Protein AF-A0A8C2CNU5-F1 (afdb_monomer_lite)

Organism: Cyprinus carpio (NCBI:txid7962)

Radius of gyration: 39.15 Å; chains: 1; bounding box: 103×108×105 Å

Structure (mmCIF, N/CA/C/O backbone):
data_AF-A0A8C2CNU5-F1
#
_entry.id   AF-A0A8C2CNU5-F1
#
loop_
_atom_site.group_PDB
_atom_site.id
_atom_site.type_symbol
_atom_site.label_atom_id
_atom_site.label_alt_id
_atom_site.label_comp_id
_atom_site.label_asym_id
_atom_site.label_entity_id
_atom_site.label_seq_id
_atom_site.pdbx_PDB_ins_code
_atom_site.Cartn_x
_atom_site.Cartn_y
_atom_site.Cartn_z
_atom_site.occupancy
_atom_site.B_iso_or_equiv
_atom_site.auth_seq_id
_atom_site.auth_comp_id
_atom_site.auth_asym_id
_atom_site.auth_atom_id
_atom_site.pdbx_PDB_model_num
ATOM 1 N N . MET A 1 1 ? 39.785 15.257 -0.270 1.00 36.62 1 MET A N 1
ATOM 2 C CA . MET A 1 1 ? 39.089 14.136 -0.941 1.00 36.62 1 MET A CA 1
ATOM 3 C C . MET A 1 1 ? 38.145 13.446 0.040 1.00 36.62 1 MET A C 1
ATOM 5 O O . MET A 1 1 ? 38.452 12.370 0.536 1.00 36.62 1 MET A O 1
ATOM 9 N N . ALA A 1 2 ? 37.019 14.079 0.355 1.00 39.16 2 ALA A N 1
ATOM 10 C CA . ALA A 1 2 ? 36.010 13.532 1.255 1.00 39.16 2 ALA A CA 1
ATOM 11 C C . ALA A 1 2 ? 34.637 14.048 0.812 1.00 39.16 2 ALA A C 1
ATOM 13 O O . ALA A 1 2 ? 34.204 15.076 1.306 1.00 39.16 2 ALA A O 1
ATOM 14 N N . ASP A 1 3 ? 34.048 13.388 -0.189 1.00 43.19 3 ASP A N 1
ATOM 15 C CA . ASP A 1 3 ? 32.614 13.071 -0.255 1.00 43.19 3 ASP A CA 1
ATOM 16 C C . ASP A 1 3 ? 32.372 12.155 -1.474 1.00 43.19 3 ASP A C 1
ATOM 18 O O . ASP A 1 3 ? 32.404 12.588 -2.625 1.00 43.19 3 ASP A O 1
ATOM 22 N N . ARG A 1 4 ? 32.232 10.842 -1.250 1.00 48.38 4 ARG A N 1
ATOM 23 C CA . ARG A 1 4 ? 31.946 9.845 -2.304 1.00 48.38 4 ARG A CA 1
ATOM 24 C C . ARG A 1 4 ? 30.430 9.790 -2.538 1.00 48.38 4 ARG A C 1
ATOM 26 O O . ARG A 1 4 ? 29.790 8.777 -2.278 1.00 48.38 4 ARG A O 1
ATOM 33 N N . GLY A 1 5 ? 29.868 10.905 -2.996 1.00 48.56 5 GLY A N 1
ATOM 34 C CA . GLY A 1 5 ? 28.427 11.172 -3.070 1.00 48.56 5 GLY A CA 1
ATOM 35 C C . GLY A 1 5 ? 27.639 10.497 -4.199 1.00 48.56 5 GLY A C 1
ATOM 36 O O . GLY A 1 5 ? 26.582 11.005 -4.554 1.00 48.56 5 GLY A O 1
ATOM 37 N N . TYR A 1 6 ? 28.087 9.375 -4.771 1.00 50.69 6 TYR A N 1
ATOM 38 C CA . TYR A 1 6 ? 27.297 8.684 -5.797 1.00 50.69 6 TYR A CA 1
ATOM 39 C C . TYR A 1 6 ? 27.229 7.169 -5.572 1.00 50.69 6 TYR A C 1
ATOM 41 O O . TYR A 1 6 ? 28.138 6.414 -5.914 1.00 50.69 6 TYR A O 1
ATOM 49 N N . SER A 1 7 ? 26.091 6.721 -5.034 1.00 55.88 7 SER A N 1
ATOM 50 C CA . SER A 1 7 ? 25.609 5.335 -5.103 1.00 55.88 7 SER A CA 1
ATOM 51 C C . SER A 1 7 ? 25.251 5.003 -6.562 1.00 55.88 7 SER A C 1
ATOM 53 O O . SER A 1 7 ? 24.076 4.975 -6.919 1.00 55.88 7 SER A O 1
ATOM 55 N N . PHE A 1 8 ? 26.248 4.819 -7.432 1.00 57.31 8 PHE A N 1
ATOM 56 C CA . PHE A 1 8 ? 26.027 4.720 -8.885 1.00 57.31 8 PHE A CA 1
ATOM 57 C C . PHE A 1 8 ? 25.331 3.436 -9.345 1.00 57.31 8 PHE A C 1
ATOM 59 O O . PHE A 1 8 ? 24.767 3.406 -10.433 1.00 57.31 8 PHE A O 1
ATOM 66 N N . SER A 1 9 ? 25.337 2.382 -8.535 1.00 68.56 9 SER A N 1
ATOM 67 C CA . SER A 1 9 ? 24.713 1.122 -8.922 1.00 68.56 9 SER A CA 1
ATOM 68 C C . SER A 1 9 ? 23.440 0.885 -8.121 1.00 68.56 9 SER A C 1
ATOM 70 O O . SER A 1 9 ? 23.472 0.702 -6.902 1.00 68.56 9 SER A O 1
ATOM 72 N N . LEU A 1 10 ? 22.310 0.899 -8.833 1.00 72.56 10 LEU A N 1
ATOM 73 C CA . LEU A 1 10 ? 20.963 0.681 -8.295 1.00 72.56 10 LEU A CA 1
ATOM 74 C C . LEU A 1 10 ? 20.818 -0.691 -7.608 1.00 72.56 10 LEU A C 1
ATOM 76 O O . LEU A 1 10 ? 19.956 -0.854 -6.746 1.00 72.56 10 LEU A O 1
ATOM 80 N N . THR A 1 11 ? 21.691 -1.641 -7.956 1.00 81.69 11 THR A N 1
ATOM 81 C CA . THR A 1 11 ? 21.660 -3.047 -7.532 1.00 81.69 11 THR A CA 1
ATOM 82 C C . THR A 1 11 ? 22.866 -3.450 -6.672 1.00 81.69 11 THR A C 1
ATOM 84 O O . THR A 1 11 ? 23.045 -4.627 -6.364 1.00 81.69 11 THR A O 1
ATOM 87 N N . THR A 1 12 ? 23.707 -2.499 -6.246 1.00 85.94 12 THR A N 1
ATOM 88 C CA . THR A 1 12 ? 24.875 -2.800 -5.404 1.00 85.94 12 THR A CA 1
ATOM 89 C C . THR A 1 12 ? 24.526 -2.799 -3.921 1.00 85.94 12 THR A C 1
ATOM 91 O O . THR A 1 12 ? 23.916 -1.868 -3.394 1.00 85.94 12 THR A O 1
ATOM 94 N N . PHE A 1 13 ? 24.974 -3.847 -3.231 1.00 88.94 13 PHE A N 1
ATOM 95 C CA . PHE A 1 13 ? 24.857 -3.956 -1.785 1.00 88.94 13 PHE A CA 1
ATOM 96 C C . PHE A 1 13 ? 25.734 -2.929 -1.065 1.00 88.94 13 PHE A C 1
ATOM 98 O O . PHE A 1 13 ? 26.897 -2.712 -1.405 1.00 88.94 13 PHE A O 1
ATOM 105 N N . SER A 1 14 ? 25.184 -2.338 -0.009 1.00 87.81 14 SER A N 1
ATOM 106 C CA . SER A 1 14 ? 25.960 -1.611 0.988 1.00 87.81 14 SER A CA 1
ATOM 107 C C . SER A 1 14 ? 26.898 -2.567 1.745 1.00 87.81 14 SER A C 1
ATOM 109 O O . SER A 1 14 ? 26.635 -3.771 1.810 1.00 87.81 14 SER A O 1
ATOM 111 N N . PRO A 1 15 ? 27.929 -2.051 2.443 1.00 88.12 15 PRO A N 1
ATOM 112 C CA . PRO A 1 15 ? 28.748 -2.859 3.354 1.00 88.12 15 PRO A CA 1
ATOM 113 C C . PRO A 1 15 ? 27.946 -3.569 4.460 1.00 88.12 15 PRO A C 1
ATOM 115 O O . PRO A 1 15 ? 28.420 -4.534 5.047 1.00 88.12 15 PRO A O 1
ATOM 118 N N . SER A 1 16 ? 26.727 -3.099 4.747 1.00 89.25 16 SER A N 1
ATOM 119 C CA . SER A 1 16 ? 25.786 -3.723 5.683 1.00 89.25 16 SER A CA 1
ATOM 120 C C . SER A 1 16 ? 24.886 -4.796 5.049 1.00 89.25 16 SER A C 1
ATOM 122 O O . SER A 1 16 ? 23.991 -5.300 5.722 1.00 89.25 16 SER A O 1
ATOM 124 N N . GLY A 1 17 ? 25.095 -5.141 3.773 1.00 89.06 17 GLY A N 1
ATOM 125 C CA . GLY A 1 17 ? 24.329 -6.163 3.053 1.00 89.06 17 GLY A CA 1
ATOM 126 C C . GLY A 1 17 ? 22.947 -5.704 2.585 1.00 89.06 17 GLY A C 1
ATOM 127 O O . GLY A 1 17 ? 22.068 -6.533 2.367 1.00 89.06 17 GLY A O 1
ATOM 128 N N . LYS A 1 18 ? 22.721 -4.392 2.446 1.00 88.38 18 LYS A N 1
ATOM 129 C CA . LYS A 1 18 ? 21.415 -3.827 2.081 1.00 88.38 18 LYS A CA 1
ATOM 130 C C . LYS A 1 18 ? 21.411 -3.190 0.699 1.00 88.38 18 LYS A C 1
ATOM 132 O O . LYS A 1 18 ? 22.397 -2.591 0.282 1.00 88.38 18 LYS A O 1
ATOM 137 N N . LEU A 1 19 ? 20.259 -3.231 0.035 1.00 90.44 19 LEU A N 1
ATOM 138 C CA . LEU A 1 19 ? 20.002 -2.458 -1.180 1.00 90.44 19 LEU A CA 1
ATOM 139 C C . LEU A 1 19 ? 19.374 -1.113 -0.806 1.00 90.44 19 LEU A C 1
ATOM 141 O O . LEU A 1 19 ? 18.182 -1.024 -0.514 1.00 90.44 19 LEU A O 1
ATOM 145 N N . VAL A 1 20 ? 20.188 -0.058 -0.817 1.00 90.62 20 VAL A N 1
ATOM 146 C CA . VAL A 1 20 ? 19.788 1.283 -0.351 1.00 90.62 20 VAL A CA 1
ATOM 147 C C . VAL A 1 20 ? 18.636 1.863 -1.188 1.00 90.62 20 VAL A C 1
ATOM 149 O O . VAL A 1 20 ? 17.745 2.517 -0.653 1.00 90.62 20 VAL A O 1
ATOM 152 N N . GLN A 1 21 ? 18.576 1.551 -2.487 1.00 90.75 21 GLN A N 1
ATOM 153 C CA . GLN A 1 21 ? 17.472 1.981 -3.357 1.00 90.75 21 GLN A CA 1
ATOM 154 C C . GLN A 1 21 ? 16.113 1.413 -2.936 1.00 90.75 21 GLN A C 1
ATOM 156 O O . GLN A 1 21 ? 15.094 2.092 -3.062 1.00 90.75 21 GLN A O 1
ATOM 161 N N . ILE A 1 22 ? 16.084 0.195 -2.387 1.00 93.19 22 ILE A N 1
ATOM 162 C CA . ILE A 1 22 ? 14.850 -0.390 -1.852 1.00 93.19 22 ILE A CA 1
ATOM 163 C C . ILE A 1 22 ? 14.419 0.365 -0.589 1.00 93.19 22 ILE A C 1
ATOM 165 O O . ILE A 1 22 ? 13.233 0.641 -0.422 1.00 93.19 22 ILE A O 1
ATOM 169 N N . GLU A 1 23 ? 15.360 0.764 0.274 1.00 92.56 23 GLU A N 1
ATOM 170 C CA . GLU A 1 23 ? 15.046 1.586 1.452 1.00 92.56 23 GLU A CA 1
ATOM 171 C C . GLU A 1 23 ? 14.466 2.953 1.047 1.00 92.56 23 GLU A C 1
ATOM 173 O O . GLU A 1 23 ? 13.488 3.409 1.643 1.00 92.56 23 GLU A O 1
ATOM 178 N N . TYR A 1 24 ? 14.991 3.574 -0.014 1.00 93.75 24 TYR A N 1
ATOM 179 C CA . TYR A 1 24 ? 14.428 4.810 -0.567 1.00 93.75 24 TYR A CA 1
ATOM 180 C C . TYR A 1 24 ? 13.032 4.613 -1.164 1.00 93.75 24 TYR A C 1
ATOM 182 O O . TYR A 1 24 ? 12.144 5.438 -0.933 1.00 93.75 24 TYR A O 1
ATOM 190 N N . ALA A 1 25 ? 12.797 3.509 -1.875 1.00 95.19 25 ALA A N 1
ATOM 191 C CA . ALA A 1 25 ? 11.471 3.177 -2.382 1.00 95.19 25 ALA A CA 1
ATOM 192 C C . ALA A 1 25 ? 10.465 2.971 -1.235 1.00 95.19 25 ALA A C 1
ATOM 194 O O . ALA A 1 25 ? 9.366 3.524 -1.274 1.00 95.19 25 ALA A O 1
ATOM 195 N N . LEU A 1 26 ? 10.851 2.263 -0.168 1.00 95.31 26 LEU A N 1
ATOM 196 C CA . LEU A 1 26 ? 10.023 2.085 1.032 1.00 95.31 26 LEU A CA 1
ATOM 197 C C . LEU A 1 26 ? 9.747 3.414 1.755 1.00 95.31 26 LEU A C 1
ATOM 199 O O . LEU A 1 26 ? 8.636 3.632 2.243 1.00 95.31 26 LEU A O 1
ATOM 203 N N . ALA A 1 27 ? 10.708 4.339 1.782 1.00 95.12 27 ALA A N 1
ATOM 204 C CA . ALA A 1 27 ? 10.485 5.686 2.303 1.00 95.12 27 ALA A CA 1
ATOM 205 C C . ALA A 1 27 ? 9.464 6.469 1.453 1.00 95.12 27 ALA A C 1
ATOM 207 O O . ALA A 1 27 ? 8.585 7.137 2.004 1.00 95.12 27 ALA A O 1
ATOM 208 N N . ALA A 1 28 ? 9.512 6.334 0.122 1.00 95.56 28 ALA A N 1
ATOM 209 C CA . ALA A 1 28 ? 8.509 6.915 -0.773 1.00 95.56 28 ALA A CA 1
ATOM 210 C C . ALA A 1 28 ? 7.108 6.319 -0.536 1.00 95.56 28 ALA A C 1
ATOM 212 O O . ALA A 1 28 ? 6.117 7.053 -0.530 1.00 95.56 28 ALA A O 1
ATOM 213 N N . VAL A 1 29 ? 7.018 5.012 -0.261 1.00 96.56 29 VAL A N 1
ATOM 214 C CA . VAL A 1 29 ? 5.765 4.359 0.154 1.00 96.56 29 VAL A CA 1
ATOM 215 C C . VAL A 1 29 ? 5.247 4.953 1.459 1.00 96.56 29 VAL A C 1
ATOM 217 O O . VAL A 1 29 ? 4.071 5.307 1.531 1.00 96.56 29 VAL A O 1
ATOM 220 N N . ALA A 1 30 ? 6.105 5.119 2.469 1.00 94.62 30 ALA A N 1
ATOM 221 C CA . ALA A 1 30 ? 5.731 5.691 3.764 1.00 94.62 30 ALA A CA 1
ATOM 222 C C . ALA A 1 30 ? 5.261 7.156 3.668 1.00 94.62 30 ALA A C 1
ATOM 224 O O . ALA A 1 30 ? 4.466 7.602 4.494 1.00 94.62 30 ALA A O 1
ATOM 225 N N . ALA A 1 31 ? 5.706 7.901 2.653 1.00 92.00 31 ALA A N 1
ATOM 226 C CA . ALA A 1 31 ? 5.212 9.245 2.350 1.00 92.00 31 ALA A CA 1
ATOM 227 C C . ALA A 1 31 ? 3.891 9.252 1.551 1.00 92.00 31 ALA A C 1
ATOM 229 O O . ALA A 1 31 ? 3.222 10.286 1.473 1.00 92.00 31 ALA A O 1
ATOM 230 N N . GLY A 1 32 ? 3.508 8.117 0.958 1.00 92.50 32 GLY A N 1
ATOM 231 C CA . GLY A 1 32 ? 2.282 7.954 0.183 1.00 92.50 32 GLY A CA 1
ATOM 232 C C . GLY A 1 32 ? 1.010 8.091 1.022 1.00 92.50 32 GLY A C 1
ATOM 233 O O . GLY A 1 32 ? 1.033 8.016 2.250 1.00 92.50 32 GLY A O 1
ATOM 234 N N . ALA A 1 33 ? -0.135 8.278 0.358 1.00 92.12 33 ALA A N 1
ATOM 235 C CA . ALA A 1 33 ? -1.401 8.392 1.083 1.00 92.12 33 ALA A CA 1
ATOM 236 C C . ALA A 1 33 ? -1.734 7.088 1.846 1.00 92.12 33 ALA A C 1
ATOM 238 O O . ALA A 1 33 ? -1.446 6.001 1.321 1.00 92.12 33 ALA A O 1
ATOM 239 N N . PRO A 1 34 ? -2.349 7.194 3.040 1.00 94.00 34 PRO A N 1
ATOM 240 C CA . PRO A 1 34 ? -2.789 6.047 3.821 1.00 94.00 34 PRO A CA 1
ATOM 241 C C . PRO A 1 34 ? -3.706 5.123 3.020 1.00 94.00 34 PRO A C 1
ATOM 243 O O . PRO A 1 34 ? -4.664 5.570 2.382 1.00 94.00 34 PRO A O 1
ATOM 246 N N . SER A 1 35 ? -3.416 3.829 3.071 1.0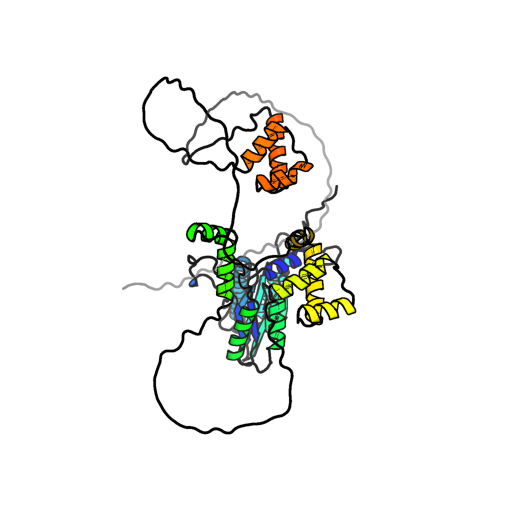0 95.94 35 SER A N 1
ATOM 247 C CA . SER A 1 35 ? -4.231 2.763 2.488 1.00 95.94 35 SER A CA 1
ATOM 248 C C . SER A 1 35 ? -4.368 1.636 3.502 1.00 95.94 35 SER A C 1
ATOM 250 O O . SER A 1 35 ? -3.421 1.332 4.224 1.00 95.94 35 SER A O 1
ATOM 252 N N . VAL A 1 36 ? -5.537 1.013 3.563 1.00 97.06 36 VAL A N 1
ATOM 253 C CA . VAL A 1 36 ? -5.864 -0.060 4.498 1.00 97.06 36 VAL A CA 1
ATOM 254 C C . VAL A 1 36 ? -6.520 -1.216 3.754 1.00 97.06 36 VAL A C 1
ATOM 256 O O . VAL A 1 36 ? -7.319 -1.010 2.839 1.00 97.06 36 VAL A O 1
ATOM 259 N N . GLY A 1 37 ? -6.165 -2.432 4.155 1.00 97.69 37 GLY A N 1
ATOM 260 C CA . GLY A 1 37 ? -6.797 -3.666 3.714 1.00 97.69 37 GLY A CA 1
ATOM 261 C C . GLY A 1 37 ? -7.255 -4.472 4.922 1.00 97.69 37 GLY A C 1
ATOM 262 O O . GLY A 1 37 ? -6.482 -4.638 5.867 1.00 97.69 37 GLY A O 1
ATOM 263 N N . ILE A 1 38 ? -8.491 -4.970 4.899 1.00 97.62 38 ILE A N 1
ATOM 264 C CA . ILE A 1 38 ? -9.059 -5.816 5.957 1.00 97.62 38 ILE A CA 1
ATOM 265 C C . ILE A 1 38 ? -9.765 -7.004 5.311 1.00 97.62 38 ILE A C 1
ATOM 267 O O . ILE A 1 38 ? -10.655 -6.824 4.481 1.00 97.62 38 ILE A O 1
ATOM 271 N N . LYS A 1 39 ? -9.374 -8.214 5.701 1.00 96.94 39 LYS A N 1
ATOM 272 C CA . LYS A 1 39 ? -10.060 -9.455 5.355 1.00 96.94 39 LYS A CA 1
ATOM 273 C C . LYS A 1 39 ? -11.187 -9.693 6.363 1.00 96.94 39 LYS A C 1
ATOM 275 O O . LYS A 1 39 ? -10.915 -9.795 7.554 1.00 96.94 39 LYS A O 1
ATOM 280 N N . ALA A 1 40 ? -12.419 -9.770 5.883 1.00 95.44 40 ALA A N 1
ATOM 281 C CA . ALA A 1 40 ? -13.591 -10.177 6.651 1.00 95.44 40 ALA A CA 1
ATOM 282 C C . ALA A 1 40 ? -13.856 -11.681 6.451 1.00 95.44 40 ALA A C 1
ATOM 284 O O . ALA A 1 40 ? -13.218 -12.326 5.616 1.00 95.44 40 ALA A O 1
ATOM 285 N N . SER A 1 41 ? -14.806 -12.242 7.193 1.00 93.69 41 SER A N 1
ATOM 286 C CA . SER A 1 41 ? -15.263 -13.627 7.009 1.00 93.69 41 SER A CA 1
ATOM 287 C C . SER A 1 41 ? -15.927 -13.838 5.641 1.00 93.69 41 SER A C 1
ATOM 289 O O . SER A 1 41 ? -15.670 -14.829 4.963 1.00 93.69 41 SER A O 1
ATOM 291 N N . ASN A 1 42 ? -16.728 -12.863 5.210 1.00 93.00 42 ASN A N 1
ATOM 292 C CA . ASN A 1 42 ? -17.545 -12.887 3.997 1.00 93.00 42 ASN A CA 1
ATOM 293 C C . ASN A 1 42 ? -17.080 -11.896 2.914 1.00 93.00 42 ASN A C 1
ATOM 295 O O . ASN A 1 42 ? -17.812 -11.642 1.960 1.00 93.00 42 ASN A O 1
ATOM 299 N N . GLY A 1 43 ? -15.891 -11.303 3.048 1.00 93.50 43 GLY A N 1
ATOM 300 C CA . GLY A 1 43 ? -15.404 -10.331 2.069 1.00 93.50 43 GLY A CA 1
ATOM 301 C C . GLY A 1 43 ? -13.997 -9.814 2.332 1.00 93.50 43 GLY A C 1
ATOM 302 O O . GLY A 1 43 ? -13.306 -10.231 3.258 1.00 93.50 43 GLY A O 1
ATOM 303 N N . VAL A 1 44 ? -13.565 -8.863 1.512 1.00 96.38 44 VAL A N 1
ATOM 304 C CA . VAL A 1 44 ? -12.315 -8.126 1.707 1.00 96.38 44 VAL A CA 1
ATOM 305 C C . VAL A 1 44 ? -12.543 -6.657 1.378 1.00 96.38 44 VAL A C 1
ATOM 307 O O . VAL A 1 44 ? -13.160 -6.317 0.372 1.00 96.38 44 VAL A O 1
ATOM 310 N N . VAL A 1 45 ? -12.053 -5.778 2.247 1.00 96.94 45 VAL A N 1
ATOM 311 C CA . VAL A 1 45 ? -12.193 -4.328 2.118 1.00 96.94 45 VAL A CA 1
ATOM 312 C C . VAL A 1 45 ? -10.838 -3.730 1.797 1.00 96.94 45 VAL A C 1
ATOM 314 O O . VAL A 1 45 ? -9.878 -3.910 2.546 1.00 96.94 45 VAL A O 1
ATOM 317 N N . LEU A 1 46 ? -10.783 -2.968 0.709 1.00 97.25 46 LEU A N 1
ATOM 318 C CA . LEU A 1 46 ? -9.693 -2.051 0.407 1.00 97.25 46 LEU A CA 1
ATOM 319 C C . LEU A 1 46 ? -10.214 -0.625 0.545 1.00 97.25 46 LEU A C 1
ATOM 321 O O . LEU A 1 46 ? -11.204 -0.258 -0.084 1.00 97.25 46 LEU A O 1
ATOM 325 N N . ALA A 1 47 ? -9.530 0.193 1.335 1.00 95.25 47 ALA A N 1
ATOM 326 C CA . ALA A 1 47 ? -9.846 1.608 1.456 1.00 95.25 47 ALA A CA 1
ATOM 327 C C . ALA A 1 47 ? -8.566 2.440 1.414 1.00 95.25 47 ALA A C 1
ATOM 329 O O . ALA A 1 47 ? -7.503 2.021 1.867 1.00 95.25 47 ALA A O 1
ATOM 330 N N . THR A 1 48 ? -8.644 3.635 0.845 1.00 93.69 48 THR A N 1
ATOM 331 C CA . THR A 1 48 ? -7.490 4.526 0.731 1.00 93.69 48 THR A CA 1
ATOM 332 C C . THR A 1 48 ? -7.928 5.969 0.797 1.00 93.69 48 THR A C 1
ATOM 334 O O . THR A 1 48 ? -9.012 6.332 0.338 1.00 93.69 48 THR A O 1
ATOM 337 N N . GLU A 1 49 ? -7.064 6.804 1.354 1.00 88.25 49 GLU A N 1
ATOM 338 C CA . GLU A 1 49 ? -7.273 8.236 1.348 1.00 88.25 49 GLU A CA 1
ATOM 339 C C . GLU A 1 49 ? -7.023 8.801 -0.055 1.00 88.25 49 GLU A C 1
ATOM 341 O O . GLU A 1 49 ? -5.972 8.589 -0.686 1.00 88.25 49 GLU A O 1
ATOM 346 N N . LYS A 1 50 ? -7.994 9.582 -0.524 1.00 85.94 50 LYS A N 1
ATOM 347 C CA . LYS A 1 50 ? -7.893 10.393 -1.729 1.00 85.94 50 LYS A CA 1
ATOM 348 C C . LYS A 1 50 ? -7.921 11.867 -1.342 1.00 85.94 50 LYS A C 1
ATOM 350 O O . LYS A 1 50 ? -8.982 12.457 -1.173 1.00 85.94 50 LYS A O 1
ATOM 355 N N . LYS A 1 51 ? -6.734 12.459 -1.211 1.00 76.25 51 LYS A N 1
ATOM 356 C CA . LYS A 1 51 ? -6.584 13.884 -0.919 1.00 76.25 51 LYS A CA 1
ATOM 357 C C . LYS A 1 51 ? -6.613 14.697 -2.208 1.00 76.25 51 LYS A C 1
ATOM 359 O O . LYS A 1 51 ? -5.734 14.549 -3.056 1.00 76.25 51 LYS A O 1
ATOM 364 N N . GLN A 1 52 ? -7.596 15.576 -2.336 1.00 75.81 52 GLN A N 1
ATOM 365 C CA . GLN A 1 52 ? -7.630 16.577 -3.396 1.00 75.81 52 GLN A CA 1
ATOM 366 C C . GLN A 1 52 ? -6.843 17.807 -2.952 1.00 75.81 52 GLN A C 1
ATOM 368 O O . GLN A 1 52 ? -6.973 18.263 -1.817 1.00 75.81 52 GLN A O 1
ATOM 373 N N . LYS A 1 53 ? -5.995 18.330 -3.837 1.00 74.75 53 LYS A N 1
ATOM 374 C CA . LYS A 1 53 ? -5.219 19.549 -3.562 1.00 74.75 53 LYS A CA 1
ATOM 375 C C . LYS A 1 53 ? -5.977 20.824 -3.935 1.00 74.75 53 LYS A C 1
ATOM 377 O O . LYS A 1 53 ? -5.629 21.891 -3.453 1.00 74.75 53 LYS A O 1
ATOM 382 N N . SER A 1 54 ? -6.974 20.719 -4.811 1.00 82.38 54 SER A N 1
ATOM 383 C CA . SER A 1 54 ? -7.710 21.856 -5.357 1.00 82.38 54 SER A CA 1
ATOM 384 C C . SER A 1 54 ? -9.150 21.462 -5.654 1.00 82.38 54 SER A C 1
ATOM 386 O O . SER A 1 54 ? -9.402 20.339 -6.080 1.00 82.38 54 SER A O 1
ATOM 388 N N . ILE A 1 55 ? -10.063 22.417 -5.489 1.00 84.62 55 ILE A N 1
ATOM 389 C CA . ILE A 1 55 ? -11.471 22.311 -5.899 1.00 84.62 55 ILE A CA 1
ATOM 390 C C . ILE A 1 55 ? -11.644 22.232 -7.421 1.00 84.62 55 ILE A C 1
ATOM 392 O O . ILE A 1 55 ? -12.708 21.874 -7.902 1.00 84.62 55 ILE A O 1
ATOM 396 N N . LEU A 1 56 ? -10.601 22.582 -8.180 1.00 87.00 56 LEU A N 1
ATOM 397 C CA . LEU A 1 56 ? -10.591 22.492 -9.642 1.00 87.00 56 LEU A CA 1
ATOM 398 C C . LEU A 1 56 ? -10.380 21.054 -10.135 1.00 87.00 56 LEU A C 1
ATOM 400 O O . LEU A 1 56 ? -10.335 20.814 -11.338 1.00 87.00 56 LEU A O 1
ATOM 404 N N . TYR A 1 57 ? -10.171 20.108 -9.218 1.00 82.38 57 TYR A N 1
ATOM 405 C CA . TYR A 1 57 ? -9.939 18.717 -9.557 1.00 82.38 57 TYR A CA 1
ATOM 406 C C . TYR A 1 57 ? -11.256 18.037 -9.929 1.00 82.38 57 TYR A C 1
ATOM 408 O O . TYR A 1 57 ? -12.178 18.015 -9.118 1.00 82.38 57 TYR A O 1
ATOM 416 N N . ASP A 1 58 ? -11.326 17.414 -11.106 1.00 85.94 58 ASP A N 1
ATOM 417 C CA . ASP A 1 58 ? -12.422 16.489 -11.387 1.00 85.94 58 ASP A CA 1
ATOM 418 C C . ASP A 1 58 ? -12.239 15.233 -10.533 1.00 85.94 58 ASP A C 1
ATOM 420 O O . ASP A 1 58 ? -11.351 14.400 -10.765 1.00 85.94 58 ASP A O 1
ATOM 424 N N . GLU A 1 59 ? -13.085 15.110 -9.517 1.00 80.00 59 GLU A N 1
ATOM 425 C CA . GLU A 1 59 ? -13.047 14.010 -8.575 1.00 80.00 59 GLU A CA 1
ATOM 426 C C . GLU A 1 59 ? -13.207 12.659 -9.266 1.00 80.00 59 GLU A C 1
ATOM 428 O O . GLU A 1 59 ? -12.638 11.681 -8.799 1.00 80.00 59 GLU A O 1
ATOM 433 N N . GLN A 1 60 ? -13.923 12.558 -10.380 1.00 84.31 60 GLN A N 1
ATOM 434 C CA . GLN A 1 60 ? -14.180 11.259 -11.000 1.00 84.31 60 GLN A CA 1
ATOM 435 C C . GLN A 1 60 ? -12.967 10.725 -11.771 1.00 84.31 60 GLN A C 1
ATOM 437 O O . GLN A 1 60 ? -12.841 9.520 -11.947 1.00 84.31 60 GLN A O 1
ATOM 442 N N . SER A 1 61 ? -12.012 11.587 -12.129 1.00 83.81 61 SER A N 1
ATOM 443 C CA . SER A 1 61 ? -10.864 11.237 -12.979 1.00 83.81 61 SER A CA 1
ATOM 444 C C . SER A 1 61 ? -9.756 10.410 -12.302 1.00 83.81 61 SER A C 1
ATOM 446 O O . SER A 1 61 ? -8.912 9.824 -12.983 1.00 83.81 61 SER A O 1
ATOM 448 N N . VAL A 1 62 ? -9.694 10.379 -10.963 1.00 79.75 62 VAL A N 1
ATOM 449 C CA . VAL A 1 62 ? -8.619 9.681 -10.229 1.00 79.75 62 VAL A CA 1
ATOM 450 C C . VAL A 1 62 ? -9.140 8.544 -9.390 1.00 79.75 62 VAL A C 1
ATOM 452 O O . VAL A 1 62 ? -9.750 8.741 -8.338 1.00 79.75 62 VAL A O 1
ATOM 455 N N . HIS A 1 63 ? -8.751 7.347 -9.790 1.00 87.50 63 HIS A N 1
ATOM 456 C CA . HIS A 1 63 ? -8.966 6.136 -9.026 1.00 87.50 63 HIS A CA 1
ATOM 457 C C . HIS A 1 63 ? -7.643 5.676 -8.418 1.00 87.50 63 HIS A C 1
ATOM 459 O O . HIS A 1 63 ? -6.599 5.636 -9.073 1.00 87.50 63 HIS A O 1
ATOM 465 N N . LYS A 1 64 ? -7.687 5.360 -7.124 1.00 91.56 64 LYS A N 1
ATOM 466 C CA . LYS A 1 64 ? -6.571 4.727 -6.407 1.00 91.56 64 LYS A CA 1
ATOM 467 C C . LYS A 1 64 ? -6.817 3.244 -6.158 1.00 91.56 64 LYS A C 1
ATOM 469 O O . LYS A 1 64 ? -5.855 2.511 -5.968 1.00 91.56 64 LYS A O 1
ATOM 474 N N . VAL A 1 65 ? -8.085 2.836 -6.166 1.00 95.25 65 VAL A N 1
ATOM 475 C CA . VAL A 1 65 ? -8.529 1.444 -6.137 1.00 95.25 65 VAL A CA 1
ATOM 476 C C . VAL A 1 65 ? -9.044 1.124 -7.530 1.00 95.25 65 VAL A C 1
ATOM 478 O O . VAL A 1 65 ? -9.925 1.825 -8.023 1.00 95.25 65 VAL A O 1
ATOM 481 N N . GLU A 1 66 ? -8.474 0.113 -8.171 1.00 95.62 66 GLU A N 1
ATOM 482 C CA . GLU A 1 66 ? -8.825 -0.271 -9.538 1.00 95.62 66 GLU A CA 1
ATOM 483 C C . GLU A 1 66 ? -9.041 -1.786 -9.631 1.00 95.62 66 GLU A C 1
ATOM 485 O O . GLU A 1 66 ? -8.275 -2.552 -9.034 1.00 95.62 66 GLU A O 1
ATOM 490 N N . PRO A 1 67 ? -10.040 -2.245 -10.403 1.00 96.50 67 PRO A N 1
ATOM 491 C CA . PRO A 1 67 ? -10.217 -3.664 -10.672 1.00 96.50 67 PRO A CA 1
ATOM 492 C C . PRO A 1 67 ? -9.134 -4.163 -11.639 1.00 96.50 67 PRO A C 1
ATOM 494 O O . PRO A 1 67 ? -8.860 -3.540 -12.672 1.00 96.50 67 PRO A O 1
ATOM 497 N N . ILE A 1 68 ? -8.516 -5.303 -11.330 1.00 97.19 68 ILE A N 1
ATOM 498 C CA . ILE A 1 68 ? -7.655 -6.033 -12.275 1.00 97.19 68 ILE A CA 1
ATOM 499 C C . ILE A 1 68 ? -8.516 -6.990 -13.099 1.00 97.19 68 ILE A C 1
ATOM 501 O O . ILE A 1 68 ? -8.413 -7.027 -14.324 1.00 97.19 68 ILE A O 1
ATOM 505 N N . THR A 1 69 ? -9.383 -7.730 -12.415 1.00 95.81 69 THR A N 1
ATOM 506 C CA . THR A 1 69 ? -10.379 -8.644 -12.982 1.00 95.81 69 THR A CA 1
ATOM 507 C C . THR A 1 69 ? -11.734 -8.375 -12.320 1.00 95.81 69 THR A C 1
ATOM 509 O O . THR A 1 69 ? -11.875 -7.437 -11.537 1.00 95.81 69 THR A O 1
ATOM 512 N N . LYS A 1 70 ? -12.749 -9.196 -12.615 1.00 92.88 70 LYS A N 1
ATOM 513 C CA . LYS A 1 70 ? -14.054 -9.118 -11.936 1.00 92.88 70 LYS A CA 1
ATOM 514 C C . LYS A 1 70 ? -13.975 -9.492 -10.448 1.00 92.88 70 LYS A C 1
ATOM 516 O O . LYS A 1 70 ? -14.820 -9.056 -9.679 1.00 92.88 70 LYS A O 1
ATOM 521 N N . HIS A 1 71 ? -12.978 -10.289 -10.065 1.00 93.81 71 HIS A N 1
ATOM 522 C CA . HIS A 1 71 ? -12.821 -10.872 -8.730 1.00 93.81 71 HIS A CA 1
ATOM 523 C C . HIS A 1 71 ? -11.589 -10.365 -7.966 1.00 93.81 71 HIS A C 1
ATOM 525 O O . HIS A 1 71 ? -11.460 -10.663 -6.783 1.00 93.81 71 HIS A O 1
ATOM 531 N N . ILE A 1 72 ? -10.702 -9.592 -8.609 1.00 97.56 72 ILE A N 1
ATOM 532 C CA . ILE A 1 72 ? -9.475 -9.052 -8.003 1.00 97.56 72 ILE A CA 1
ATOM 533 C C . ILE A 1 72 ? -9.424 -7.531 -8.150 1.00 97.56 72 ILE A C 1
ATOM 535 O O . ILE A 1 72 ? -9.498 -6.991 -9.259 1.00 97.56 72 ILE A O 1
ATOM 539 N N . GLY A 1 73 ? -9.205 -6.849 -7.028 1.00 97.31 73 GLY A N 1
ATOM 540 C CA . GLY A 1 73 ? -8.946 -5.416 -6.937 1.00 97.31 73 GLY A CA 1
ATOM 541 C C . GLY A 1 73 ? -7.549 -5.116 -6.399 1.00 97.31 73 GLY A C 1
ATOM 542 O O . GLY A 1 73 ? -6.950 -5.909 -5.672 1.00 97.31 73 GLY A O 1
ATOM 543 N N . MET A 1 74 ? -7.025 -3.945 -6.750 1.00 97.88 74 MET A N 1
ATOM 544 C CA . MET A 1 74 ? -5.720 -3.489 -6.284 1.00 97.88 74 MET A CA 1
ATOM 545 C C . MET A 1 74 ? -5.760 -2.025 -5.856 1.00 97.88 74 MET A C 1
ATOM 547 O O . MET A 1 74 ? -6.465 -1.206 -6.443 1.00 97.88 74 MET A O 1
ATOM 551 N N . VAL A 1 75 ? -4.985 -1.701 -4.824 1.00 97.88 75 VAL A N 1
ATOM 552 C CA . VAL A 1 75 ? -4.743 -0.341 -4.330 1.00 97.88 75 VAL A CA 1
ATOM 553 C C . VAL A 1 75 ? -3.266 -0.180 -3.991 1.00 97.88 75 VAL A C 1
ATOM 555 O O . VAL A 1 75 ? -2.563 -1.164 -3.772 1.00 97.88 75 VAL A O 1
ATOM 558 N N . TYR A 1 76 ? -2.775 1.056 -3.939 1.00 97.44 76 TYR A N 1
ATOM 559 C CA . TYR A 1 76 ? -1.364 1.338 -3.688 1.00 97.44 76 TYR A CA 1
ATOM 560 C C . TYR A 1 76 ? -1.138 2.440 -2.649 1.00 97.44 76 TYR A C 1
ATOM 562 O O . TYR A 1 76 ? -2.012 3.269 -2.373 1.00 97.44 76 TYR A O 1
ATOM 570 N N . SER A 1 77 ? 0.087 2.479 -2.127 1.00 96.69 77 SER A N 1
ATOM 571 C CA . SER A 1 77 ? 0.670 3.638 -1.444 1.00 96.69 77 SER A CA 1
ATOM 572 C C . SER A 1 77 ? 2.052 3.911 -2.035 1.00 96.69 77 SER A C 1
ATOM 574 O O . SER A 1 77 ? 2.840 2.986 -2.213 1.00 96.69 77 SER A O 1
ATOM 576 N N . GLY A 1 78 ? 2.331 5.173 -2.372 1.00 95.62 78 GLY A N 1
ATOM 577 C CA . GLY A 1 78 ? 3.573 5.599 -3.025 1.00 95.62 78 GLY A CA 1
ATOM 578 C C . GLY A 1 78 ? 3.314 6.406 -4.301 1.00 95.62 78 GLY A C 1
ATOM 579 O O . GLY A 1 78 ? 2.373 7.203 -4.357 1.00 95.62 78 GLY A O 1
ATOM 580 N N . MET A 1 79 ? 4.141 6.203 -5.327 1.00 95.19 79 MET A N 1
ATOM 581 C CA . MET A 1 79 ? 4.098 6.946 -6.593 1.00 95.19 79 MET A CA 1
ATOM 582 C C . MET A 1 79 ? 2.975 6.472 -7.537 1.00 95.19 79 MET A C 1
ATOM 584 O O . MET A 1 79 ? 2.950 5.337 -7.999 1.00 95.19 79 MET A O 1
ATOM 588 N N . GLY A 1 80 ? 2.045 7.366 -7.890 1.00 94.00 80 GLY A N 1
ATOM 589 C CA . GLY A 1 80 ? 0.916 7.041 -8.780 1.00 94.00 80 GLY A CA 1
ATOM 590 C C . GLY A 1 80 ? 1.282 6.575 -10.202 1.00 94.00 80 GLY A C 1
ATOM 591 O O . GLY A 1 80 ? 0.639 5.646 -10.694 1.00 94.00 80 GLY A O 1
ATOM 592 N N . PRO A 1 81 ? 2.281 7.169 -10.884 1.00 95.56 81 PRO A N 1
ATOM 593 C CA . PRO A 1 81 ? 2.700 6.706 -12.210 1.00 95.56 81 PRO A CA 1
ATOM 594 C C . PRO A 1 81 ? 3.188 5.251 -12.212 1.00 95.56 81 PRO A C 1
ATOM 596 O O . PRO A 1 81 ? 2.737 4.461 -13.041 1.00 95.56 81 PRO A O 1
ATOM 599 N N . ASP A 1 82 ? 4.017 4.879 -11.235 1.00 96.81 82 ASP A N 1
ATOM 600 C CA . ASP A 1 82 ? 4.528 3.515 -11.049 1.00 96.81 82 ASP A CA 1
ATOM 601 C C . ASP A 1 82 ? 3.381 2.509 -10.868 1.00 96.81 82 ASP A C 1
ATOM 603 O O . ASP A 1 82 ? 3.345 1.465 -11.522 1.00 96.81 82 ASP A O 1
ATOM 607 N N . TYR A 1 83 ? 2.381 2.865 -10.054 1.00 97.25 83 TYR A N 1
ATOM 608 C CA . TYR A 1 83 ? 1.179 2.052 -9.873 1.00 97.25 83 TYR A CA 1
ATOM 609 C C . TYR A 1 83 ? 0.440 1.783 -11.189 1.00 97.25 83 TYR A C 1
ATOM 611 O O . TYR A 1 83 ? 0.044 0.650 -11.452 1.00 97.25 83 TYR A O 1
ATOM 619 N N . ARG A 1 84 ? 0.266 2.798 -12.045 1.00 96.19 84 ARG A N 1
ATOM 620 C CA . ARG A 1 84 ? -0.455 2.642 -13.323 1.00 96.19 84 ARG A CA 1
ATOM 621 C C . ARG A 1 84 ? 0.257 1.676 -14.272 1.00 96.19 84 ARG A C 1
ATOM 623 O O . ARG A 1 84 ? -0.412 0.943 -15.004 1.00 96.19 84 ARG A O 1
ATOM 630 N N . VAL A 1 85 ? 1.591 1.653 -14.250 1.00 96.75 85 VAL A N 1
ATOM 631 C CA . VAL A 1 85 ? 2.397 0.699 -15.027 1.00 96.75 85 VAL A CA 1
ATOM 632 C C . VAL A 1 85 ? 2.188 -0.724 -14.506 1.00 96.75 85 VAL A C 1
ATOM 634 O O . VAL A 1 85 ? 1.852 -1.616 -15.290 1.00 96.75 85 VAL A O 1
ATOM 637 N N . LEU A 1 86 ? 2.291 -0.927 -13.188 1.00 97.81 86 LEU A N 1
ATOM 638 C CA . LEU A 1 86 ? 2.073 -2.236 -12.561 1.00 97.81 86 LEU A CA 1
ATOM 639 C C . LEU A 1 86 ? 0.637 -2.739 -12.750 1.00 97.81 86 LEU A C 1
ATOM 641 O O . LEU A 1 86 ? 0.439 -3.902 -13.090 1.00 97.81 86 LEU A O 1
ATOM 645 N N . LEU A 1 87 ? -0.366 -1.865 -12.636 1.00 97.75 87 LEU A N 1
ATOM 646 C CA . LEU A 1 87 ? -1.773 -2.186 -12.891 1.00 97.75 87 LEU A CA 1
ATOM 647 C C . LEU A 1 87 ? -1.997 -2.687 -14.319 1.00 97.75 87 LEU A C 1
ATOM 649 O O . LEU A 1 87 ? -2.651 -3.710 -14.526 1.00 97.75 87 LEU A O 1
ATOM 653 N N . ARG A 1 88 ? -1.432 -1.998 -15.316 1.00 97.75 88 ARG A N 1
ATOM 654 C CA . ARG A 1 88 ? -1.535 -2.419 -16.719 1.00 97.75 88 ARG A CA 1
ATOM 655 C C . ARG A 1 88 ? -0.866 -3.774 -16.942 1.00 97.75 88 ARG A C 1
ATOM 657 O O . ARG A 1 88 ? -1.427 -4.622 -17.636 1.00 97.75 88 ARG A O 1
ATOM 664 N N . ARG A 1 89 ? 0.307 -3.996 -16.338 1.00 97.62 89 ARG A N 1
ATOM 665 C CA . ARG A 1 89 ? 1.018 -5.277 -16.418 1.00 97.62 89 ARG A CA 1
ATOM 666 C C . ARG A 1 89 ? 0.216 -6.401 -15.760 1.00 97.62 89 ARG A C 1
ATOM 668 O O . ARG A 1 89 ? 0.054 -7.447 -16.379 1.00 97.62 89 ARG A O 1
ATOM 675 N N . ALA A 1 90 ? -0.346 -6.168 -14.575 1.00 98.25 90 ALA A N 1
ATOM 676 C CA . ALA A 1 90 ? -1.181 -7.131 -13.863 1.00 98.25 90 ALA A CA 1
ATOM 677 C C . ALA A 1 90 ? -2.439 -7.511 -14.664 1.00 98.25 90 ALA A C 1
ATOM 679 O O . ALA A 1 90 ? -2.734 -8.694 -14.814 1.00 98.25 90 ALA A O 1
ATOM 680 N N . ARG A 1 91 ? -3.129 -6.529 -15.267 1.00 98.31 91 ARG A N 1
ATOM 681 C CA . ARG A 1 91 ? -4.281 -6.772 -16.160 1.00 98.31 91 ARG A CA 1
ATOM 682 C C . ARG A 1 91 ? -3.901 -7.642 -17.359 1.00 98.31 91 ARG A C 1
ATOM 684 O O . ARG A 1 91 ? -4.598 -8.609 -17.655 1.00 98.31 91 ARG A O 1
ATOM 691 N N . LYS A 1 92 ? -2.769 -7.346 -18.010 1.00 98.19 92 LYS A N 1
ATOM 692 C CA . LYS A 1 92 ? -2.262 -8.150 -19.135 1.00 98.19 92 LYS A CA 1
ATOM 693 C C . LYS A 1 92 ? -1.947 -9.588 -18.708 1.00 98.19 92 LYS A C 1
ATOM 695 O O . LYS A 1 92 ? -2.338 -10.520 -19.400 1.00 98.19 92 LYS A O 1
ATOM 700 N N . LEU A 1 93 ? -1.284 -9.770 -17.564 1.00 98.00 93 LEU A N 1
ATOM 701 C CA . LEU A 1 93 ? -0.954 -11.093 -17.021 1.00 98.00 93 LEU A CA 1
ATOM 702 C C . LEU A 1 93 ? -2.208 -11.913 -16.690 1.00 98.00 93 LEU A C 1
ATOM 704 O O . LEU A 1 93 ? -2.247 -13.105 -16.987 1.00 98.00 93 LEU A O 1
ATOM 708 N N . ALA A 1 94 ? -3.230 -11.276 -16.113 1.00 97.75 94 ALA A N 1
ATOM 709 C CA . ALA A 1 94 ? -4.501 -11.921 -15.800 1.00 97.75 94 ALA A CA 1
ATOM 710 C C . ALA A 1 94 ? -5.250 -12.365 -17.067 1.00 97.75 94 ALA A C 1
ATOM 712 O O . ALA A 1 94 ? -5.732 -13.492 -17.136 1.00 97.75 94 ALA A O 1
ATOM 713 N N . GLN A 1 95 ? -5.304 -11.510 -18.094 1.00 97.56 95 GLN A N 1
ATOM 714 C CA . GLN A 1 95 ? -5.927 -11.848 -19.378 1.00 97.56 95 GLN A CA 1
ATOM 715 C C . GLN A 1 95 ? -5.172 -12.960 -20.108 1.00 97.56 95 GLN A C 1
ATOM 717 O O . GLN A 1 95 ? -5.793 -13.883 -20.623 1.00 97.56 95 GLN A O 1
ATOM 722 N N . GLN A 1 96 ? -3.838 -12.910 -20.116 1.00 97.81 96 GLN A N 1
ATOM 723 C CA . GLN A 1 96 ? -3.013 -13.958 -20.715 1.00 97.81 96 GLN A CA 1
ATOM 724 C C . GLN A 1 96 ? -3.240 -15.311 -20.033 1.00 97.81 96 GLN A C 1
ATOM 726 O O . GLN A 1 96 ? -3.343 -16.324 -20.715 1.00 97.81 96 GLN A O 1
ATOM 731 N N . TYR A 1 97 ? -3.350 -15.330 -18.701 1.00 97.88 97 TYR A N 1
ATOM 732 C CA . TYR A 1 97 ? -3.690 -16.544 -17.961 1.00 97.88 97 TYR A CA 1
ATOM 733 C C . TYR A 1 97 ? -5.056 -17.092 -18.386 1.00 97.88 97 TYR A C 1
ATOM 735 O O . TYR A 1 97 ? -5.162 -18.257 -18.756 1.00 97.88 97 TYR A O 1
ATOM 743 N N . PHE A 1 98 ? -6.076 -16.231 -18.407 1.00 96.81 98 PHE A N 1
ATOM 744 C CA . PHE A 1 98 ? -7.429 -16.622 -18.795 1.00 96.81 98 PHE A CA 1
ATOM 745 C C . PHE A 1 98 ? -7.493 -17.162 -20.229 1.00 96.81 98 PHE A C 1
ATOM 747 O O . PHE A 1 98 ? -8.173 -18.145 -20.482 1.00 96.81 98 PHE A O 1
ATOM 754 N N . LEU A 1 99 ? -6.753 -16.575 -21.172 1.00 97.31 99 LEU A N 1
ATOM 755 C CA . LEU A 1 99 ? -6.720 -17.058 -22.556 1.00 97.31 99 LEU A CA 1
ATOM 756 C C . LEU A 1 99 ? -6.147 -18.477 -22.678 1.00 97.31 99 LEU A C 1
ATOM 758 O O . LEU A 1 99 ? -6.622 -19.249 -23.507 1.00 97.31 99 LEU A O 1
ATOM 762 N N . VAL A 1 100 ? -5.146 -18.815 -21.862 1.00 98.06 100 VAL A N 1
ATOM 763 C CA . VAL A 1 100 ? -4.477 -20.124 -21.900 1.00 98.06 100 VAL A CA 1
ATOM 764 C C . VAL A 1 100 ? -5.290 -21.191 -21.171 1.00 98.06 100 VAL A C 1
ATOM 766 O O . VAL A 1 100 ? -5.491 -22.274 -21.711 1.00 98.06 100 VAL A O 1
ATOM 769 N N . TYR A 1 101 ? -5.751 -20.893 -19.956 1.00 97.06 101 TYR A N 1
ATOM 770 C CA . TYR A 1 101 ? -6.374 -21.887 -19.075 1.00 97.06 101 TYR A CA 1
ATOM 771 C C . TYR A 1 101 ? -7.904 -21.850 -19.090 1.00 97.06 101 TYR A C 1
ATOM 773 O O . TYR A 1 101 ? -8.529 -22.774 -18.591 1.00 97.06 101 TYR A O 1
ATOM 781 N N . GLN A 1 102 ? -8.511 -20.803 -19.660 1.00 96.62 102 GLN A N 1
ATOM 782 C CA . GLN A 1 102 ? -9.963 -20.561 -19.653 1.00 96.62 102 GLN A CA 1
ATOM 783 C C . GLN A 1 102 ? -10.574 -20.487 -18.243 1.00 96.62 102 GLN A C 1
ATOM 785 O O . GLN A 1 102 ? -11.779 -20.643 -18.061 1.00 96.62 102 GLN A O 1
ATOM 790 N N . GLU A 1 103 ? -9.747 -20.168 -17.247 1.00 94.88 103 GLU A N 1
ATOM 791 C CA . GLU A 1 103 ? -10.123 -20.042 -15.842 1.00 94.88 103 GLU A CA 1
ATOM 792 C C . GLU A 1 103 ? -9.630 -18.706 -15.266 1.00 94.88 103 GLU A C 1
ATOM 794 O O . GLU A 1 103 ? -8.596 -18.176 -15.702 1.00 94.88 103 GLU A O 1
ATOM 799 N N . PRO A 1 104 ? -10.367 -18.106 -14.310 1.00 94.19 104 PRO A N 1
ATOM 800 C CA . PRO A 1 104 ? -9.920 -16.893 -13.641 1.00 94.19 104 PRO A CA 1
ATOM 801 C C . PRO A 1 104 ? -8.587 -17.139 -12.928 1.00 94.19 104 PRO A C 1
ATOM 803 O O . PRO A 1 104 ? -8.413 -18.138 -12.238 1.00 94.19 104 PRO A O 1
ATOM 806 N N . ILE A 1 105 ? -7.642 -16.204 -13.072 1.00 96.44 105 ILE A N 1
ATOM 807 C CA . ILE A 1 105 ? -6.348 -16.322 -12.395 1.00 96.44 105 ILE A CA 1
ATOM 808 C C . ILE A 1 105 ? -6.541 -16.326 -10.869 1.00 96.44 105 ILE 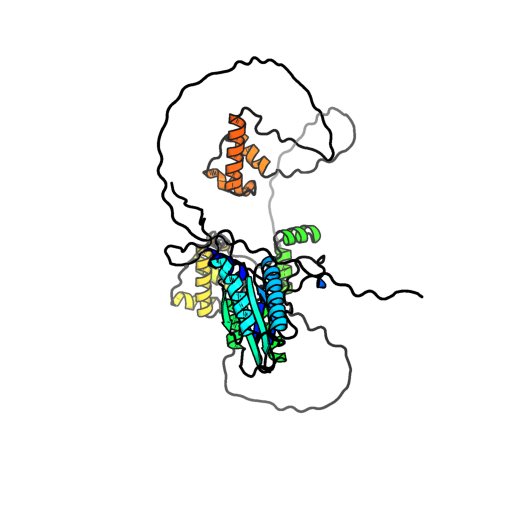A C 1
ATOM 810 O O . ILE A 1 105 ? -7.199 -15.412 -10.359 1.00 96.44 105 ILE A O 1
ATOM 814 N N . PRO A 1 106 ? -5.940 -17.285 -10.137 1.00 96.25 106 PRO A N 1
ATOM 815 C CA . PRO A 1 106 ? -5.922 -17.245 -8.682 1.00 96.25 106 PRO A CA 1
ATOM 816 C C . PRO A 1 106 ? -5.138 -16.033 -8.172 1.00 96.25 106 PRO A C 1
ATOM 818 O O . PRO A 1 106 ? -4.055 -15.712 -8.677 1.00 96.25 106 PRO A O 1
ATOM 821 N N . THR A 1 107 ? -5.635 -15.394 -7.118 1.00 96.50 107 THR A N 1
ATOM 822 C CA . THR A 1 107 ? -5.063 -14.176 -6.527 1.00 96.50 107 THR A CA 1
ATOM 823 C C . THR A 1 107 ? -3.599 -14.376 -6.152 1.00 96.50 107 THR A C 1
ATOM 825 O O . THR A 1 107 ? -2.758 -13.543 -6.486 1.00 96.50 107 THR A O 1
ATOM 828 N N . GLY A 1 108 ? -3.259 -15.513 -5.534 1.00 96.12 108 GLY A N 1
ATOM 829 C CA . GLY A 1 108 ? -1.877 -15.838 -5.170 1.00 96.12 108 GLY A CA 1
ATOM 830 C C . GLY A 1 108 ? -0.929 -15.902 -6.376 1.00 96.12 108 GLY A C 1
ATOM 831 O O . GLY A 1 108 ? 0.180 -15.372 -6.311 1.00 96.12 108 GLY A O 1
ATOM 832 N N . GLN A 1 109 ? -1.374 -16.469 -7.505 1.00 96.69 109 GLN A N 1
ATOM 833 C CA . GLN A 1 109 ? -0.562 -16.529 -8.727 1.00 96.69 109 GLN A CA 1
ATOM 834 C C . GLN A 1 109 ? -0.370 -15.147 -9.351 1.00 96.69 109 GLN A C 1
ATOM 836 O O . GLN A 1 109 ? 0.720 -14.823 -9.825 1.00 96.69 109 GLN A O 1
ATOM 841 N N . LEU A 1 110 ? -1.411 -14.311 -9.347 1.00 97.94 110 LEU A N 1
ATOM 842 C CA . LEU A 1 110 ? -1.297 -12.943 -9.841 1.00 97.94 110 LEU A CA 1
ATOM 843 C C . LEU A 1 110 ? -0.301 -12.133 -9.000 1.00 97.94 110 LEU A C 1
ATOM 845 O O . LEU A 1 110 ? 0.565 -11.467 -9.566 1.00 97.94 110 LEU A O 1
ATOM 849 N N . VAL A 1 111 ? -0.396 -12.223 -7.669 1.00 98.06 111 VAL A N 1
ATOM 850 C CA . VAL A 1 111 ? 0.520 -11.552 -6.734 1.00 98.06 111 VAL A CA 1
ATOM 851 C C . VAL A 1 111 ? 1.956 -11.991 -6.993 1.00 98.06 111 VAL A C 1
ATOM 853 O O . VAL A 1 111 ? 2.819 -11.134 -7.153 1.00 98.06 111 VAL A O 1
ATOM 856 N N . GLN A 1 112 ? 2.204 -13.299 -7.122 1.00 98.19 112 GLN A N 1
ATOM 857 C CA . GLN A 1 112 ? 3.533 -13.829 -7.424 1.00 98.19 112 GLN A CA 1
ATOM 858 C C . GLN A 1 112 ? 4.096 -13.245 -8.727 1.00 98.19 112 GLN A C 1
ATOM 860 O O . GLN A 1 112 ? 5.229 -12.775 -8.745 1.00 98.19 112 GLN A O 1
ATOM 865 N N . ARG A 1 113 ? 3.307 -13.215 -9.810 1.00 98.31 113 ARG A N 1
ATOM 866 C CA . ARG A 1 113 ? 3.762 -12.679 -11.105 1.00 98.31 113 ARG A CA 1
ATOM 867 C C . ARG A 1 113 ? 4.037 -11.175 -11.057 1.00 98.31 113 ARG A C 1
ATOM 869 O O . ARG A 1 113 ? 4.993 -10.714 -11.673 1.00 98.31 113 ARG A O 1
ATOM 876 N N . VAL A 1 114 ? 3.214 -10.404 -10.344 1.00 98.00 114 VAL A N 1
ATOM 877 C CA . VAL A 1 114 ? 3.440 -8.960 -10.153 1.00 98.00 114 VAL A CA 1
ATOM 878 C C . VAL A 1 114 ? 4.692 -8.719 -9.310 1.00 98.00 114 VAL A C 1
ATOM 880 O O . VAL A 1 114 ? 5.514 -7.879 -9.669 1.00 98.00 114 VAL A O 1
ATOM 883 N N . ALA A 1 115 ? 4.874 -9.492 -8.241 1.00 98.00 115 ALA A N 1
ATOM 884 C CA . ALA A 1 115 ? 6.053 -9.443 -7.390 1.00 98.00 115 ALA A CA 1
ATOM 885 C C . ALA A 1 115 ? 7.339 -9.778 -8.161 1.00 98.00 115 ALA A C 1
ATOM 887 O O . ALA A 1 115 ? 8.330 -9.071 -8.005 1.00 98.00 115 ALA A O 1
ATOM 888 N N . SER A 1 116 ? 7.312 -10.772 -9.057 1.00 97.88 116 SER A N 1
ATOM 889 C CA . SER A 1 116 ? 8.438 -11.077 -9.952 1.00 97.88 116 SER A CA 1
ATOM 890 C C . SER A 1 116 ? 8.804 -9.896 -10.853 1.00 97.88 116 SER A C 1
ATOM 892 O O . SER A 1 116 ? 9.980 -9.580 -10.978 1.00 97.88 116 SER A O 1
ATOM 894 N N . VAL A 1 117 ? 7.815 -9.188 -11.415 1.00 97.00 117 VAL A N 1
ATOM 895 C CA . VAL A 1 117 ? 8.076 -7.967 -12.201 1.00 97.00 117 VAL A CA 1
ATOM 896 C C . VAL A 1 117 ? 8.706 -6.878 -11.332 1.00 97.00 117 VAL A C 1
ATOM 898 O O . VAL A 1 117 ? 9.620 -6.199 -11.776 1.00 97.00 117 VAL A O 1
ATOM 901 N N . MET A 1 118 ? 8.247 -6.690 -10.092 1.00 96.75 118 MET A N 1
ATOM 902 C CA . MET A 1 118 ? 8.864 -5.711 -9.188 1.00 96.75 118 MET A CA 1
ATOM 903 C C . MET A 1 118 ? 10.307 -6.096 -8.839 1.00 96.75 118 MET A C 1
ATOM 905 O O . MET A 1 118 ? 11.184 -5.237 -8.816 1.00 96.75 118 MET A O 1
ATOM 909 N N . GLN A 1 119 ? 10.550 -7.385 -8.613 1.00 96.38 119 GLN A N 1
ATOM 910 C CA . GLN A 1 119 ? 11.847 -7.933 -8.239 1.00 96.38 119 GLN A CA 1
ATOM 911 C C . GLN A 1 119 ? 12.874 -7.848 -9.380 1.00 96.38 119 GLN A C 1
ATOM 913 O O . GLN A 1 119 ? 14.030 -7.517 -9.120 1.00 96.38 119 GLN A O 1
ATOM 918 N N . GLU A 1 120 ? 12.461 -8.022 -10.637 1.00 95.25 120 GLU A N 1
ATOM 919 C CA . GLU A 1 120 ? 13.322 -7.867 -11.819 1.00 95.25 120 GLU A CA 1
ATOM 920 C C . GLU A 1 120 ? 13.979 -6.473 -11.869 1.00 95.25 120 GLU A C 1
ATOM 922 O O . GLU A 1 120 ? 15.169 -6.341 -12.160 1.00 95.25 120 GLU A O 1
ATOM 927 N N . TYR A 1 121 ? 13.245 -5.429 -11.463 1.00 92.94 121 TYR A N 1
ATOM 928 C CA . TYR A 1 121 ? 13.734 -4.0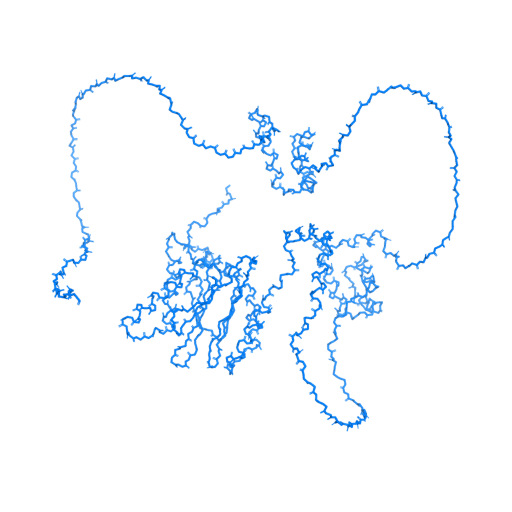43 -11.377 1.00 92.94 121 TYR A CA 1
ATOM 929 C C . TYR A 1 121 ? 14.667 -3.788 -10.181 1.00 92.94 121 TYR A C 1
ATOM 931 O O . TYR A 1 121 ? 15.232 -2.703 -10.061 1.00 92.94 121 TYR A O 1
ATOM 939 N N . THR A 1 122 ? 14.833 -4.763 -9.284 1.00 91.75 122 THR A N 1
ATOM 940 C CA . THR A 1 122 ? 15.824 -4.716 -8.193 1.00 91.75 122 THR A CA 1
ATOM 941 C C . THR A 1 122 ? 17.135 -5.407 -8.554 1.00 91.75 122 THR A C 1
ATOM 943 O O . THR A 1 122 ? 18.125 -5.234 -7.847 1.00 91.75 122 THR A O 1
ATOM 946 N N . GLN A 1 123 ? 17.145 -6.189 -9.639 1.00 89.75 123 GLN A N 1
ATOM 947 C CA . GLN A 1 123 ? 18.306 -6.956 -10.101 1.00 89.75 123 GLN A CA 1
ATOM 948 C C . GLN A 1 123 ? 18.851 -6.456 -11.441 1.00 89.75 123 GLN A C 1
ATOM 950 O O . GLN A 1 123 ? 20.032 -6.637 -11.726 1.00 89.75 123 GLN A O 1
ATOM 955 N N . SER A 1 124 ? 18.018 -5.782 -12.233 1.00 86.94 124 SER A N 1
ATOM 956 C CA . SER A 1 124 ? 18.404 -5.211 -13.521 1.00 86.94 124 SER A CA 1
ATOM 957 C C . SER A 1 124 ? 19.129 -3.875 -13.353 1.00 86.94 124 SER A C 1
ATOM 959 O O . SER A 1 124 ? 18.671 -2.985 -12.636 1.00 86.94 124 SER A O 1
ATOM 961 N N . GLY A 1 125 ? 20.259 -3.714 -14.042 1.00 84.25 125 GLY A N 1
ATOM 962 C CA . GLY A 1 125 ? 20.948 -2.427 -14.146 1.00 84.25 125 GLY A CA 1
ATOM 963 C C . GLY A 1 125 ? 20.166 -1.424 -15.004 1.00 84.25 125 GLY A C 1
ATOM 964 O O . GLY A 1 125 ? 19.358 -1.803 -15.847 1.00 84.25 125 GLY A O 1
ATOM 965 N N . GLY A 1 126 ? 20.399 -0.126 -14.795 1.00 85.25 126 GLY A N 1
ATOM 966 C CA . GLY A 1 126 ? 19.815 0.943 -15.621 1.00 85.25 126 GLY A CA 1
ATOM 967 C C . GLY A 1 126 ? 18.339 1.269 -15.353 1.00 85.25 126 GLY A C 1
ATOM 968 O O . GLY A 1 126 ? 17.832 2.253 -15.888 1.00 85.25 126 GLY A O 1
ATOM 969 N N . VAL A 1 127 ? 17.655 0.512 -14.490 1.00 90.50 127 VAL A N 1
ATOM 970 C CA . VAL A 1 127 ? 16.267 0.771 -14.078 1.00 90.50 127 VAL A CA 1
ATOM 971 C C . VAL A 1 127 ? 16.161 0.897 -12.563 1.00 90.50 127 VAL A C 1
ATOM 973 O O . VAL A 1 127 ? 16.844 0.199 -11.819 1.00 90.50 127 VAL A O 1
ATOM 976 N N . ARG A 1 128 ? 15.305 1.809 -12.088 1.00 92.31 128 ARG A N 1
ATOM 977 C CA . ARG A 1 128 ? 15.039 1.963 -10.650 1.00 92.31 128 ARG A CA 1
ATOM 978 C C . ARG A 1 128 ? 13.914 1.026 -10.189 1.00 92.31 128 ARG A C 1
ATOM 980 O O . ARG A 1 128 ? 12.973 0.817 -10.959 1.00 92.31 128 ARG A O 1
ATOM 987 N N . PRO A 1 129 ? 13.919 0.572 -8.923 1.00 94.81 129 PRO A N 1
ATOM 988 C CA . PRO A 1 129 ? 12.766 -0.091 -8.327 1.00 94.81 129 PRO A CA 1
ATOM 989 C C . PRO A 1 129 ? 11.506 0.786 -8.352 1.00 94.81 129 PRO A C 1
ATOM 991 O O . PRO A 1 129 ? 11.569 2.025 -8.364 1.00 94.81 129 PRO A O 1
ATOM 994 N N . PHE A 1 130 ? 10.345 0.136 -8.313 1.00 97.12 130 PHE A N 1
ATOM 995 C CA . PHE A 1 130 ? 9.060 0.823 -8.211 1.00 97.12 130 PHE A CA 1
ATOM 996 C C . PHE A 1 130 ? 8.892 1.469 -6.830 1.00 97.12 130 PHE A C 1
ATOM 998 O O . PHE A 1 130 ? 9.070 0.829 -5.800 1.00 97.12 130 PHE A O 1
ATOM 1005 N N . GLY A 1 131 ? 8.480 2.735 -6.795 1.00 97.06 131 GLY A N 1
ATOM 1006 C CA . GLY A 1 131 ? 8.243 3.500 -5.568 1.00 97.06 131 GLY A CA 1
ATOM 1007 C C . GLY A 1 131 ? 6.849 3.281 -4.977 1.00 97.06 131 GLY A C 1
ATOM 1008 O O . GLY A 1 131 ? 6.212 4.252 -4.561 1.00 97.06 131 GLY A O 1
ATOM 1009 N N . VAL A 1 132 ? 6.331 2.049 -5.014 1.00 97.88 132 VAL A N 1
ATOM 1010 C CA . VAL A 1 132 ? 4.983 1.694 -4.540 1.00 97.88 132 VAL A CA 1
ATOM 1011 C C . VAL A 1 132 ? 4.968 0.371 -3.785 1.00 97.88 132 VAL A C 1
ATOM 1013 O O . VAL A 1 132 ? 5.618 -0.585 -4.195 1.00 97.88 132 VAL A O 1
ATOM 1016 N N . SER A 1 133 ? 4.145 0.305 -2.741 1.00 98.25 133 SER A N 1
ATOM 1017 C CA . SER A 1 133 ? 3.631 -0.957 -2.206 1.00 98.25 133 SER A CA 1
ATOM 1018 C C . SER A 1 133 ? 2.182 -1.122 -2.648 1.00 98.25 133 SER A C 1
ATOM 1020 O O . SER A 1 133 ? 1.431 -0.143 -2.759 1.00 98.25 133 SER A O 1
ATOM 1022 N N . LEU A 1 134 ? 1.792 -2.365 -2.897 1.00 98.38 134 LEU A N 1
ATOM 1023 C CA . LEU A 1 134 ? 0.482 -2.749 -3.405 1.00 98.38 134 LEU A CA 1
ATOM 1024 C C . LEU A 1 134 ? -0.269 -3.547 -2.343 1.00 98.38 134 LEU A C 1
ATOM 1026 O O . LEU A 1 134 ? 0.315 -4.415 -1.698 1.00 98.38 134 LEU A O 1
ATOM 1030 N N . LEU A 1 135 ? -1.571 -3.299 -2.212 1.00 98.50 135 LEU A N 1
ATOM 1031 C CA . LEU A 1 135 ? -2.502 -4.254 -1.621 1.00 98.50 135 LEU A CA 1
ATOM 1032 C C . LEU A 1 135 ? -3.339 -4.846 -2.739 1.00 98.50 135 LEU A C 1
ATOM 1034 O O . LEU A 1 135 ? -3.977 -4.117 -3.500 1.00 98.50 135 LEU A O 1
ATOM 1038 N N . ILE A 1 136 ? -3.319 -6.167 -2.822 1.00 98.44 136 ILE A N 1
ATOM 1039 C CA . ILE A 1 136 ? -4.060 -6.941 -3.808 1.00 98.44 136 ILE A CA 1
ATOM 1040 C C . ILE A 1 136 ? -5.075 -7.762 -3.029 1.00 98.44 136 ILE A C 1
ATOM 1042 O O . ILE A 1 136 ? -4.712 -8.547 -2.151 1.00 98.44 136 ILE A O 1
ATOM 1046 N N . ALA A 1 137 ? -6.346 -7.536 -3.330 1.00 98.00 137 ALA A N 1
ATOM 1047 C CA . ALA A 1 137 ? -7.458 -8.224 -2.709 1.00 98.00 137 ALA A CA 1
ATOM 1048 C C . ALA A 1 137 ? -8.203 -9.026 -3.766 1.00 98.00 137 ALA A C 1
ATOM 1050 O O . ALA A 1 137 ? -8.457 -8.517 -4.858 1.00 98.00 137 ALA A O 1
ATOM 1051 N N . GLY A 1 138 ? -8.557 -10.259 -3.439 1.00 96.56 138 GLY A N 1
ATOM 1052 C CA . GLY A 1 138 ? -9.280 -11.126 -4.354 1.00 96.56 138 GLY A CA 1
ATOM 1053 C C . GLY A 1 138 ? -10.266 -12.028 -3.640 1.00 96.56 138 GLY A C 1
ATOM 1054 O O . GLY A 1 138 ? -10.187 -12.216 -2.424 1.00 96.56 138 GLY A O 1
ATOM 1055 N N . TRP A 1 139 ? -11.206 -12.554 -4.411 1.00 94.69 139 TRP A N 1
ATOM 1056 C CA . TRP A 1 139 ? -12.191 -13.528 -3.969 1.00 94.69 139 TRP A CA 1
ATOM 1057 C C . TRP A 1 139 ? -12.096 -14.757 -4.867 1.00 94.69 139 TRP A C 1
ATOM 1059 O O . TRP A 1 139 ? -12.550 -14.719 -6.010 1.00 94.69 139 TRP A O 1
ATOM 1069 N N . ASP A 1 140 ? -11.494 -15.826 -4.346 1.00 90.94 140 ASP A N 1
ATOM 1070 C CA . ASP A 1 140 ? -11.316 -17.089 -5.066 1.00 90.94 140 ASP A CA 1
ATOM 1071 C C . ASP A 1 140 ? -11.925 -18.228 -4.248 1.00 90.94 140 ASP A C 1
ATOM 1073 O O . ASP A 1 140 ? -11.691 -18.302 -3.042 1.00 90.94 140 ASP A O 1
ATOM 1077 N N . GLU A 1 141 ? -12.671 -19.129 -4.895 1.00 87.75 141 GLU A N 1
ATOM 1078 C CA . GLU A 1 141 ? -13.241 -20.335 -4.261 1.00 87.75 141 GLU A CA 1
ATOM 1079 C C . GLU A 1 141 ? -14.004 -20.041 -2.952 1.00 87.75 141 GLU A C 1
ATOM 1081 O O . GLU A 1 141 ? -13.804 -20.710 -1.938 1.00 87.75 141 GLU A O 1
ATOM 1086 N N . ASP A 1 142 ? -14.828 -18.988 -2.953 1.00 87.12 142 ASP A N 1
ATOM 1087 C CA . ASP A 1 142 ? -15.581 -18.513 -1.781 1.00 87.12 142 ASP A CA 1
ATOM 1088 C C . ASP A 1 142 ? -14.716 -18.125 -0.573 1.00 87.12 142 ASP A C 1
ATOM 1090 O O . ASP A 1 142 ? -15.167 -18.126 0.575 1.00 87.12 142 ASP A O 1
ATOM 1094 N N . ARG A 1 143 ? -13.454 -17.756 -0.826 1.00 91.50 143 ARG A N 1
ATOM 1095 C CA . ARG A 1 143 ? -12.514 -17.294 0.194 1.00 91.50 143 ARG A CA 1
ATOM 1096 C C . ARG A 1 143 ? -11.949 -15.915 -0.147 1.00 91.50 143 ARG A C 1
ATOM 1098 O O . ARG A 1 143 ? -11.419 -15.708 -1.243 1.00 91.50 143 ARG A O 1
ATOM 1105 N N . PRO A 1 144 ? -11.991 -14.965 0.804 1.00 95.56 144 PRO A N 1
ATOM 1106 C CA . PRO A 1 144 ? -11.338 -13.682 0.636 1.00 95.56 144 PRO A CA 1
ATOM 1107 C C . PRO A 1 144 ? -9.830 -13.805 0.860 1.00 95.56 144 PRO A C 1
ATOM 1109 O O . PRO A 1 144 ? -9.361 -14.402 1.835 1.00 95.56 144 PRO A O 1
ATOM 1112 N N . TYR A 1 145 ? -9.065 -13.152 -0.005 1.00 96.69 145 TYR A N 1
ATOM 1113 C CA . TYR A 1 145 ? -7.617 -13.055 0.080 1.00 96.69 145 TYR A CA 1
ATOM 1114 C C . TYR A 1 145 ? -7.173 -11.598 0.116 1.00 96.69 145 TYR A C 1
ATOM 1116 O O . TYR A 1 145 ? -7.704 -10.747 -0.595 1.00 96.69 145 TYR A O 1
ATOM 1124 N N . LEU A 1 146 ? -6.155 -11.327 0.930 1.00 98.06 146 LEU A N 1
ATOM 1125 C CA . LEU A 1 146 ? -5.502 -10.030 1.021 1.00 98.06 146 LEU A CA 1
ATOM 1126 C C . LEU A 1 146 ? -3.991 -10.243 1.052 1.00 98.06 146 LEU A C 1
ATOM 1128 O O . LEU A 1 146 ? -3.462 -10.896 1.954 1.00 98.06 146 LEU A O 1
ATOM 1132 N N . PHE A 1 147 ? -3.302 -9.661 0.079 1.00 98.56 147 PHE A N 1
ATOM 1133 C CA . PHE A 1 147 ? -1.853 -9.698 -0.036 1.00 98.56 147 PHE A CA 1
ATOM 1134 C C . PHE A 1 147 ? -1.280 -8.286 -0.057 1.00 98.56 147 PHE A C 1
ATOM 1136 O O . PHE A 1 147 ? -1.878 -7.369 -0.619 1.00 98.56 147 PHE A O 1
ATOM 1143 N N . GLN A 1 148 ? -0.097 -8.129 0.528 1.00 98.19 148 GLN A N 1
ATOM 1144 C CA . GLN A 1 148 ? 0.733 -6.937 0.393 1.00 98.19 148 GLN A CA 1
ATOM 1145 C C . GLN A 1 148 ? 1.967 -7.303 -0.428 1.00 98.19 148 GLN A C 1
ATOM 1147 O O . GLN A 1 148 ? 2.580 -8.327 -0.138 1.00 98.19 148 GLN A O 1
ATOM 1152 N N . SER A 1 149 ? 2.336 -6.470 -1.400 1.00 98.06 149 SER A N 1
ATOM 1153 C CA . SER A 1 149 ? 3.594 -6.571 -2.148 1.00 98.06 149 SER A CA 1
ATOM 1154 C C . SER A 1 149 ? 4.393 -5.283 -1.988 1.00 98.06 149 SER A C 1
ATOM 1156 O O . SER A 1 149 ? 3.844 -4.196 -2.169 1.00 98.06 149 SER A O 1
ATOM 1158 N N . ASP A 1 150 ? 5.679 -5.404 -1.678 1.00 96.81 150 ASP A N 1
ATOM 1159 C CA . ASP A 1 150 ? 6.587 -4.278 -1.447 1.00 96.81 150 ASP A CA 1
ATOM 1160 C C . ASP A 1 150 ? 7.526 -4.035 -2.645 1.00 96.81 150 ASP A C 1
ATOM 1162 O O . ASP A 1 150 ? 7.717 -4.940 -3.460 1.00 96.81 150 ASP A O 1
ATOM 1166 N N . PRO A 1 151 ? 8.151 -2.840 -2.760 1.00 96.25 151 PRO A N 1
ATOM 1167 C CA . PRO A 1 151 ? 9.125 -2.488 -3.802 1.00 96.25 151 PRO A CA 1
ATOM 1168 C C . PRO A 1 151 ? 10.234 -3.510 -4.065 1.00 96.25 151 PRO A C 1
ATOM 1170 O O . PRO A 1 151 ? 10.782 -3.549 -5.160 1.00 96.25 151 PRO A O 1
ATOM 1173 N N . SER A 1 152 ? 10.577 -4.324 -3.064 1.00 95.38 152 SER A N 1
ATOM 1174 C CA . SER A 1 152 ? 11.572 -5.394 -3.172 1.00 95.38 152 SER A CA 1
ATOM 1175 C C . SER A 1 152 ? 11.108 -6.599 -3.996 1.00 95.38 152 SER A C 1
ATOM 1177 O O . SER A 1 152 ? 11.915 -7.475 -4.292 1.00 95.38 152 SER A O 1
ATOM 1179 N N . GLY A 1 153 ? 9.809 -6.691 -4.297 1.00 95.88 153 GLY A N 1
ATOM 1180 C CA . GLY A 1 153 ? 9.166 -7.903 -4.799 1.00 95.88 153 GLY A CA 1
ATOM 1181 C C . GLY A 1 153 ? 8.861 -8.937 -3.711 1.00 95.88 153 GLY A C 1
ATOM 1182 O O . GLY A 1 153 ? 8.403 -10.035 -4.015 1.00 95.88 153 GLY A O 1
ATOM 1183 N N . ALA A 1 154 ? 9.076 -8.613 -2.433 1.00 97.00 154 ALA A N 1
ATOM 1184 C CA . ALA A 1 154 ? 8.554 -9.429 -1.344 1.00 97.00 154 ALA A CA 1
ATOM 1185 C C . ALA A 1 154 ? 7.033 -9.257 -1.248 1.00 97.00 154 ALA A C 1
ATOM 1187 O O . ALA A 1 154 ? 6.524 -8.137 -1.338 1.00 97.00 154 ALA A O 1
ATOM 1188 N N . TYR A 1 155 ? 6.314 -10.356 -1.022 1.00 97.94 155 TYR A N 1
ATOM 1189 C CA . TYR A 1 155 ? 4.873 -10.331 -0.810 1.00 97.94 155 TYR A CA 1
ATOM 1190 C C . TYR A 1 155 ? 4.452 -11.263 0.324 1.00 97.94 155 TYR A C 1
ATOM 1192 O O . TYR A 1 155 ? 5.065 -12.303 0.559 1.00 97.94 155 TYR A O 1
ATOM 1200 N N . PHE A 1 156 ? 3.384 -10.887 1.025 1.00 97.81 156 PHE A N 1
ATOM 1201 C CA . PHE A 1 156 ? 2.874 -11.618 2.185 1.00 97.81 156 PHE A CA 1
ATOM 1202 C C . PHE A 1 156 ? 1.347 -11.584 2.226 1.00 97.81 156 PHE A C 1
ATOM 1204 O O . PHE A 1 156 ? 0.732 -10.592 1.828 1.00 97.81 156 PHE A O 1
ATOM 1211 N N . ALA A 1 157 ? 0.739 -12.656 2.733 1.00 97.31 157 ALA A N 1
ATOM 1212 C CA . ALA A 1 157 ? -0.690 -12.702 3.026 1.00 97.31 157 ALA A CA 1
ATOM 1213 C C . ALA A 1 157 ? -0.983 -12.016 4.368 1.00 97.31 157 ALA A C 1
ATOM 1215 O O . ALA A 1 157 ? -0.257 -12.216 5.342 1.00 97.31 157 ALA A O 1
ATOM 1216 N N . TRP A 1 158 ? -2.068 -11.246 4.435 1.00 97.62 158 TRP A N 1
ATOM 1217 C CA . TRP A 1 158 ? -2.455 -10.494 5.628 1.00 97.62 158 TRP A CA 1
ATOM 1218 C C . TRP A 1 158 ? -3.912 -10.743 6.009 1.00 97.62 158 TRP A C 1
ATOM 1220 O O . TRP A 1 158 ? -4.782 -10.925 5.163 1.00 97.62 158 TRP A O 1
ATOM 1230 N N . LYS A 1 159 ? -4.186 -10.703 7.316 1.00 97.06 159 LYS A N 1
ATOM 1231 C CA . LYS A 1 159 ? -5.553 -10.602 7.851 1.00 97.06 159 LYS A CA 1
ATOM 1232 C C . LYS A 1 159 ? -6.054 -9.160 7.767 1.00 97.06 159 LYS A C 1
ATOM 1234 O O . LYS A 1 159 ? -7.125 -8.891 7.243 1.00 97.06 159 LYS A O 1
ATOM 1239 N N . ALA A 1 160 ? -5.226 -8.227 8.215 1.00 97.38 160 ALA A N 1
ATOM 1240 C CA . ALA A 1 160 ? -5.406 -6.802 8.013 1.00 97.38 160 ALA A CA 1
ATOM 1241 C C . ALA A 1 160 ? -4.027 -6.143 7.930 1.00 97.38 160 ALA A C 1
ATOM 1243 O O . ALA A 1 160 ? -3.074 -6.612 8.553 1.00 97.38 160 ALA A O 1
ATOM 1244 N N . THR A 1 161 ? -3.904 -5.072 7.155 1.00 97.81 161 THR A N 1
ATOM 1245 C CA . THR A 1 161 ? -2.661 -4.297 7.057 1.00 97.81 161 THR A CA 1
ATOM 1246 C C . THR A 1 161 ? -2.957 -2.852 6.663 1.00 97.81 161 THR A C 1
ATOM 1248 O O . THR A 1 161 ? -4.008 -2.542 6.100 1.00 97.81 161 THR A O 1
ATOM 1251 N N . ALA A 1 162 ? -2.015 -1.963 6.962 1.00 96.31 162 ALA A N 1
ATOM 1252 C CA . ALA A 1 162 ? -2.050 -0.560 6.581 1.00 96.31 162 ALA A CA 1
ATOM 1253 C C . ALA A 1 162 ? -0.711 -0.153 5.952 1.00 96.31 162 ALA A C 1
ATOM 1255 O O . ALA A 1 162 ? 0.349 -0.636 6.359 1.00 96.31 162 ALA A O 1
ATOM 1256 N N . MET A 1 163 ? -0.771 0.752 4.980 1.00 95.88 163 MET A N 1
ATOM 1257 C CA . MET A 1 163 ? 0.364 1.299 4.237 1.00 95.88 163 MET A CA 1
ATOM 1258 C C . MET A 1 163 ? 0.248 2.821 4.129 1.00 95.88 163 MET A C 1
ATOM 1260 O O . MET A 1 163 ? -0.817 3.392 4.368 1.00 95.88 163 MET A O 1
ATOM 1264 N N . GLY A 1 164 ? 1.333 3.475 3.714 1.00 93.94 164 GLY A N 1
ATOM 1265 C CA . GLY A 1 164 ? 1.371 4.924 3.538 1.00 93.94 164 GLY A CA 1
ATOM 1266 C C . GLY A 1 164 ? 1.717 5.676 4.818 1.00 93.94 164 GLY A C 1
ATOM 1267 O O . GLY A 1 164 ? 2.305 5.138 5.760 1.00 93.94 164 GLY A O 1
ATOM 1268 N N . LYS A 1 165 ? 1.353 6.954 4.848 1.00 91.44 165 LYS A N 1
ATOM 1269 C CA . LYS A 1 165 ? 1.627 7.838 5.976 1.00 91.44 165 LYS A CA 1
ATOM 1270 C C . LYS A 1 165 ? 1.010 7.294 7.262 1.00 91.44 165 LYS A C 1
ATOM 1272 O O . LYS A 1 165 ? -0.128 6.840 7.270 1.00 91.44 165 LYS A O 1
ATOM 1277 N N . ASN A 1 166 ? 1.764 7.360 8.360 1.00 89.75 166 ASN A N 1
ATOM 1278 C CA . ASN A 1 166 ? 1.339 6.883 9.681 1.00 89.75 166 ASN A CA 1
ATOM 1279 C C . ASN A 1 166 ? 0.923 5.395 9.734 1.00 89.75 166 ASN A C 1
ATOM 1281 O O . ASN A 1 166 ? 0.161 5.006 10.623 1.00 89.75 166 ASN A O 1
ATOM 1285 N N . TYR A 1 167 ? 1.437 4.543 8.838 1.00 92.62 167 TYR A N 1
ATOM 1286 C CA . TYR A 1 167 ? 1.053 3.126 8.793 1.00 92.62 167 TYR A CA 1
ATOM 1287 C C . TYR A 1 167 ? 1.279 2.376 10.119 1.00 92.62 167 TYR A C 1
ATOM 1289 O O . TYR A 1 167 ? 0.500 1.485 10.439 1.00 92.62 167 TYR A O 1
ATOM 1297 N N . VAL A 1 168 ? 2.293 2.741 10.917 1.00 92.75 168 VAL A N 1
ATOM 1298 C CA . VAL A 1 168 ? 2.574 2.114 12.228 1.00 92.75 168 VAL A CA 1
ATOM 1299 C C . VAL A 1 168 ? 1.397 2.291 13.193 1.00 92.75 168 VAL A C 1
ATOM 1301 O O . VAL A 1 168 ? 0.952 1.330 13.824 1.00 92.75 168 VAL A O 1
ATOM 1304 N N . ASN A 1 169 ? 0.837 3.502 13.257 1.00 90.50 169 ASN A N 1
ATOM 1305 C CA . ASN A 1 169 ? -0.337 3.790 14.081 1.00 90.50 169 ASN A CA 1
ATOM 1306 C C . ASN A 1 169 ? -1.574 3.074 13.530 1.00 90.50 169 ASN A C 1
ATOM 1308 O O . ASN A 1 169 ? -2.335 2.496 14.302 1.00 90.50 169 ASN A O 1
ATOM 1312 N N . GLY A 1 170 ? -1.737 3.057 12.201 1.00 91.69 170 GLY A N 1
ATOM 1313 C CA . GLY A 1 170 ? -2.815 2.323 11.535 1.00 91.69 170 GLY A CA 1
ATOM 1314 C C . GLY A 1 170 ? -2.788 0.827 11.861 1.00 91.69 170 GLY A C 1
ATOM 1315 O O . GLY A 1 170 ? -3.805 0.274 12.268 1.00 91.69 170 GLY A O 1
ATOM 1316 N N . LYS A 1 171 ? -1.616 0.183 11.782 1.00 93.81 171 LYS A N 1
ATOM 1317 C CA . LYS A 1 171 ? -1.436 -1.229 12.160 1.00 93.81 171 LYS A CA 1
ATOM 1318 C C . LYS A 1 171 ? -1.745 -1.466 13.639 1.00 93.81 171 LYS A C 1
ATOM 1320 O O . LYS A 1 171 ? -2.543 -2.340 13.948 1.00 93.81 171 LYS A O 1
ATOM 1325 N N . THR A 1 172 ? -1.228 -0.621 14.533 1.00 93.62 172 THR A N 1
ATOM 1326 C CA . THR A 1 172 ? -1.506 -0.712 15.981 1.00 93.62 172 THR A CA 1
ATOM 1327 C C . THR A 1 172 ? -3.002 -0.565 16.299 1.00 93.62 172 THR A C 1
ATOM 1329 O O . THR A 1 172 ? -3.510 -1.161 17.250 1.00 93.62 172 THR A O 1
ATOM 1332 N N . PHE A 1 173 ? -3.729 0.261 15.539 1.00 93.19 173 PHE A N 1
ATOM 1333 C CA . PHE A 1 173 ? -5.177 0.412 15.680 1.00 93.19 173 PHE A CA 1
ATOM 1334 C C . PHE A 1 173 ? -5.923 -0.836 15.193 1.00 93.19 173 PHE A C 1
ATOM 1336 O O . PHE A 1 173 ? -6.804 -1.334 15.896 1.00 93.19 173 PHE A O 1
ATOM 1343 N N . LEU A 1 174 ? -5.536 -1.371 14.030 1.00 94.81 174 LEU A N 1
ATOM 1344 C CA . LEU A 1 174 ? -6.109 -2.599 13.476 1.00 94.81 174 LEU A CA 1
ATOM 1345 C C . LEU A 1 174 ? -5.892 -3.793 14.406 1.00 94.81 174 LEU A C 1
ATOM 1347 O O . LEU A 1 174 ? -6.844 -4.511 14.680 1.00 94.81 174 LEU A O 1
ATOM 1351 N N . GLU A 1 175 ? -4.692 -3.961 14.963 1.00 95.00 175 GLU A N 1
ATOM 1352 C CA . GLU A 1 175 ? -4.368 -5.044 15.906 1.00 95.00 175 GLU A CA 1
ATOM 1353 C C . GLU A 1 175 ? -5.297 -5.080 17.128 1.00 95.00 175 GLU A C 1
ATOM 1355 O O . GLU A 1 175 ? -5.579 -6.149 17.659 1.00 95.00 175 GLU A O 1
ATOM 1360 N N . LYS A 1 176 ? -5.801 -3.923 17.573 1.00 94.44 176 LYS A N 1
ATOM 1361 C CA . LYS A 1 176 ? -6.698 -3.828 18.736 1.00 94.44 176 LYS A CA 1
ATOM 1362 C C . LYS A 1 176 ? -8.163 -4.093 18.408 1.00 94.44 176 LYS A C 1
ATOM 1364 O O . LYS A 1 176 ? -8.931 -4.388 19.320 1.00 94.44 176 LYS A O 1
ATOM 1369 N N . ARG A 1 177 ? -8.574 -3.886 17.155 1.00 91.81 177 ARG A N 1
ATOM 1370 C CA . ARG A 1 177 ? -9.990 -3.865 16.749 1.00 91.81 177 ARG A CA 1
ATOM 1371 C C . ARG A 1 177 ? -10.368 -5.004 15.803 1.00 91.81 177 ARG A C 1
ATOM 1373 O O . ARG A 1 177 ? -11.550 -5.296 15.667 1.00 91.81 177 ARG A O 1
ATOM 1380 N N . TYR A 1 178 ? -9.387 -5.632 15.166 1.00 95.06 178 TYR A N 1
ATOM 1381 C CA . TYR A 1 178 ? -9.589 -6.763 14.274 1.00 95.06 178 TYR A CA 1
ATOM 1382 C C . TYR A 1 178 ? -9.986 -8.031 15.045 1.00 95.06 178 TYR A C 1
ATOM 1384 O O . TYR A 1 178 ? -9.411 -8.340 16.087 1.00 95.06 178 TYR A O 1
ATOM 1392 N N . ASN A 1 179 ? -10.922 -8.791 14.475 1.00 93.62 179 ASN A N 1
ATOM 1393 C CA . ASN A 1 179 ? -11.271 -10.151 14.880 1.00 93.62 179 ASN A CA 1
ATOM 1394 C C . ASN A 1 179 ? -11.444 -11.024 13.619 1.00 93.62 179 ASN A C 1
ATOM 1396 O O . ASN A 1 179 ? -11.663 -10.496 12.532 1.00 93.62 179 ASN A O 1
ATOM 1400 N N . GLU A 1 180 ? -11.323 -12.345 13.742 1.00 91.56 180 GLU A N 1
ATOM 1401 C CA . GLU A 1 180 ? -11.521 -13.291 12.635 1.00 91.56 180 GLU A CA 1
ATOM 1402 C C . GLU A 1 180 ? -12.984 -13.395 12.194 1.00 91.56 180 GLU A C 1
ATOM 1404 O O . GLU A 1 180 ? -13.239 -13.518 10.999 1.00 91.56 180 GLU A O 1
ATOM 1409 N N . ASP A 1 181 ? -13.926 -13.248 13.128 1.00 93.31 181 ASP A N 1
ATOM 1410 C CA . ASP A 1 181 ? -15.374 -13.327 12.867 1.00 93.31 181 ASP A CA 1
ATOM 1411 C C . ASP A 1 181 ? -15.968 -12.023 12.308 1.00 93.31 181 ASP A C 1
ATOM 1413 O O . ASP A 1 181 ? -17.180 -11.825 12.294 1.00 93.31 181 ASP A O 1
ATOM 1417 N N . LEU A 1 182 ? -15.114 -11.087 11.904 1.00 92.44 182 LEU A N 1
ATOM 1418 C CA . LEU A 1 182 ? -15.520 -9.745 11.529 1.00 92.44 182 LEU A CA 1
ATOM 1419 C C . LEU A 1 182 ? -16.229 -9.758 10.166 1.00 92.44 182 LEU A C 1
ATOM 1421 O O . LEU A 1 182 ? -15.665 -10.220 9.171 1.00 92.44 182 LEU A O 1
ATOM 1425 N N . GLU A 1 183 ? -17.462 -9.251 10.129 1.00 94.00 183 GLU A N 1
ATOM 1426 C CA . GLU A 1 183 ? -18.267 -9.164 8.908 1.00 94.00 183 GLU A CA 1
ATOM 1427 C C . GLU A 1 183 ? -17.878 -7.959 8.040 1.00 94.00 183 GLU A C 1
ATOM 1429 O O . GLU A 1 183 ? -17.227 -7.008 8.482 1.00 94.00 183 GLU A O 1
ATOM 1434 N N . LEU A 1 184 ? -18.291 -7.987 6.772 1.00 92.00 184 LEU A N 1
ATOM 1435 C CA . LEU A 1 184 ? -17.959 -6.967 5.780 1.00 92.00 184 LEU A CA 1
ATOM 1436 C C . LEU A 1 184 ? -18.347 -5.540 6.206 1.00 92.00 184 LEU A C 1
ATOM 1438 O O . LEU A 1 184 ? -17.556 -4.616 6.018 1.00 92.00 184 LEU A O 1
ATOM 1442 N N . GLU A 1 185 ? -19.530 -5.339 6.787 1.00 93.06 185 GLU A N 1
ATOM 1443 C CA . GLU A 1 185 ? -19.987 -4.007 7.214 1.00 93.06 185 GLU A CA 1
ATOM 1444 C C . GLU A 1 185 ? -19.116 -3.443 8.349 1.00 93.06 185 GLU A C 1
ATOM 1446 O O . GLU A 1 185 ? -18.661 -2.293 8.295 1.00 93.06 185 GLU A O 1
ATOM 1451 N N . ASP A 1 186 ? -18.777 -4.289 9.322 1.00 93.50 186 ASP A N 1
ATOM 1452 C CA . ASP A 1 186 ? -17.865 -3.952 10.415 1.00 93.50 186 ASP A CA 1
ATOM 1453 C C . ASP A 1 186 ? -16.436 -3.698 9.914 1.00 93.50 186 ASP A C 1
ATOM 1455 O O . ASP A 1 186 ? -15.731 -2.822 10.440 1.00 93.50 186 ASP A O 1
ATOM 1459 N N . ALA A 1 187 ? -16.005 -4.408 8.864 1.00 94.56 187 ALA A N 1
ATOM 1460 C CA . ALA A 1 187 ? -14.725 -4.175 8.196 1.00 94.56 187 ALA A CA 1
ATOM 1461 C C . ALA A 1 187 ? -14.687 -2.803 7.537 1.00 94.56 187 ALA A C 1
ATOM 1463 O O . ALA A 1 187 ? -13.704 -2.079 7.703 1.00 94.56 187 ALA A O 1
ATOM 1464 N N . ILE A 1 188 ? -15.757 -2.409 6.842 1.00 94.88 188 ILE A N 1
ATOM 1465 C CA . ILE A 1 188 ? -15.874 -1.082 6.227 1.00 94.88 188 ILE A CA 1
ATOM 1466 C C . ILE A 1 188 ? -15.789 -0.003 7.307 1.00 94.88 188 ILE A C 1
ATOM 1468 O O . ILE A 1 188 ? -14.995 0.936 7.191 1.00 94.88 188 ILE A O 1
ATOM 1472 N N . HIS A 1 189 ? -16.547 -0.154 8.394 1.00 93.38 189 HIS A N 1
ATOM 1473 C CA . HIS A 1 189 ? -16.522 0.807 9.491 1.00 93.38 189 HIS A CA 1
ATOM 1474 C C . HIS A 1 189 ? -15.130 0.906 10.132 1.00 93.38 189 HIS A C 1
ATOM 1476 O O . HIS A 1 189 ? -14.603 2.002 10.347 1.00 93.38 189 HIS A O 1
ATOM 1482 N N . THR A 1 190 ? -14.487 -0.235 10.383 1.00 93.94 190 THR A N 1
ATOM 1483 C CA . THR A 1 190 ? -13.140 -0.298 10.961 1.00 93.94 190 THR A CA 1
ATOM 1484 C C . THR A 1 190 ? -12.085 0.287 10.021 1.00 93.94 190 THR A C 1
ATOM 1486 O O . THR A 1 190 ? -11.198 1.006 10.484 1.00 93.94 190 THR A O 1
ATOM 1489 N N . ALA A 1 191 ? -12.197 0.070 8.709 1.00 94.38 191 ALA A N 1
ATOM 1490 C CA . ALA A 1 191 ? -11.317 0.666 7.707 1.00 94.38 191 ALA A CA 1
ATOM 1491 C C . ALA A 1 191 ? -11.428 2.199 7.703 1.00 94.38 191 ALA A C 1
ATOM 1493 O O . ALA A 1 191 ? -10.409 2.890 7.750 1.00 94.38 191 ALA A O 1
ATOM 1494 N N . ILE A 1 192 ? -12.649 2.743 7.734 1.00 92.50 192 ILE A N 1
ATOM 1495 C CA . ILE A 1 192 ? -12.885 4.194 7.799 1.00 92.50 192 ILE A CA 1
ATOM 1496 C C . ILE A 1 192 ? -12.327 4.782 9.099 1.00 92.50 192 ILE A C 1
ATOM 1498 O O . ILE A 1 192 ? -11.671 5.823 9.065 1.00 92.50 192 ILE A O 1
ATOM 1502 N N . LEU A 1 193 ? -12.557 4.130 10.243 1.00 91.19 193 LEU A N 1
ATOM 1503 C CA . LEU A 1 193 ? -11.996 4.564 11.526 1.00 91.19 193 LEU A CA 1
ATOM 1504 C C . LEU A 1 193 ? -10.465 4.547 11.514 1.00 91.19 193 LEU A C 1
ATOM 1506 O O . LEU A 1 193 ? -9.843 5.505 11.965 1.00 91.19 193 LEU A O 1
ATOM 1510 N N . THR A 1 194 ? -9.864 3.500 10.947 1.00 91.50 194 THR A N 1
ATOM 1511 C CA . THR A 1 194 ? -8.406 3.384 10.814 1.00 91.50 194 THR A CA 1
ATOM 1512 C C . THR A 1 194 ? -7.854 4.513 9.954 1.00 91.50 194 THR A C 1
ATOM 1514 O O . THR A 1 194 ? -6.879 5.155 10.336 1.00 91.50 194 THR A O 1
ATOM 1517 N N . LEU A 1 195 ? -8.501 4.808 8.821 1.00 89.50 195 LEU A N 1
ATOM 1518 C CA . LEU A 1 195 ? -8.108 5.924 7.966 1.00 89.50 195 LEU A CA 1
ATOM 1519 C C . LEU A 1 195 ? -8.249 7.262 8.698 1.00 89.50 195 LEU A C 1
ATOM 1521 O O . LEU A 1 195 ? -7.316 8.054 8.652 1.00 89.50 195 LEU A O 1
ATOM 1525 N N . LYS A 1 196 ? -9.341 7.487 9.440 1.00 86.94 196 LYS A N 1
ATOM 1526 C CA . LYS A 1 196 ? -9.551 8.697 10.257 1.00 86.94 196 LYS A CA 1
ATOM 1527 C C . LYS A 1 196 ? -8.511 8.870 11.368 1.00 86.94 196 LYS A C 1
ATOM 1529 O O . LYS A 1 196 ? -8.118 9.999 11.634 1.00 86.94 196 LYS A O 1
ATOM 1534 N N . GLU A 1 197 ? -8.071 7.787 12.002 1.00 80.50 197 GLU A N 1
ATOM 1535 C CA . GLU A 1 197 ? -7.029 7.826 13.039 1.00 80.50 197 GLU A CA 1
ATOM 1536 C C . GLU A 1 197 ? -5.635 8.022 12.425 1.00 80.50 197 GLU A C 1
ATOM 1538 O O . GLU A 1 197 ? -4.798 8.751 12.955 1.00 80.50 197 GLU A O 1
ATOM 1543 N N . SER A 1 198 ? -5.387 7.398 11.267 1.00 71.88 198 SER A N 1
ATOM 1544 C CA . SER A 1 198 ? -4.148 7.581 10.504 1.00 71.88 198 SER A CA 1
ATOM 1545 C C . SER A 1 198 ? -4.052 8.970 9.874 1.00 71.88 198 SER A C 1
ATOM 1547 O O . SER A 1 198 ? -2.943 9.456 9.625 1.00 71.88 198 SER A O 1
ATOM 1549 N N . PHE A 1 199 ? -5.205 9.611 9.649 1.00 67.94 199 PHE A N 1
ATOM 1550 C CA . PHE A 1 199 ? -5.310 10.940 9.086 1.00 67.94 199 PHE A CA 1
ATOM 1551 C C . PHE A 1 199 ? -4.562 11.902 9.996 1.00 67.94 199 PHE A C 1
ATOM 1553 O O . PHE A 1 199 ? -4.971 12.204 11.120 1.00 67.94 199 PHE A O 1
ATOM 1560 N N . GLN A 1 200 ? -3.461 12.441 9.477 1.00 58.75 200 GLN A N 1
ATOM 1561 C CA . GLN A 1 200 ? -2.997 13.712 9.992 1.00 58.75 200 GLN A CA 1
ATOM 1562 C C . GLN A 1 200 ? -4.117 14.692 9.699 1.00 58.75 200 GLN A C 1
ATOM 1564 O O . GLN A 1 200 ? -4.303 15.084 8.546 1.00 58.75 200 GLN A O 1
ATOM 1569 N N . LYS A 1 201 ? -4.847 15.107 10.740 1.00 52.25 201 LYS A N 1
ATOM 1570 C CA . LYS A 1 201 ? -5.526 16.397 10.689 1.00 52.25 201 LYS A CA 1
ATOM 1571 C C . LYS A 1 201 ? -4.495 17.353 10.100 1.00 52.25 201 LYS A C 1
ATOM 1573 O O . LYS A 1 201 ? -3.388 17.445 10.626 1.00 52.25 201 LYS A O 1
ATOM 1578 N N . CYS A 1 202 ? -4.782 17.940 8.938 1.00 46.09 202 CYS A N 1
ATOM 1579 C CA . CYS A 1 202 ? -3.954 19.014 8.405 1.00 46.09 202 CYS A CA 1
ATOM 1580 C C . CYS A 1 202 ? -4.011 20.123 9.457 1.00 46.09 202 CYS A C 1
ATOM 1582 O O . CYS A 1 202 ? -4.956 20.904 9.510 1.00 46.09 202 CYS A O 1
ATOM 1584 N N . ASP A 1 203 ? -3.068 20.074 10.393 1.00 50.16 203 ASP A N 1
ATOM 1585 C CA . ASP A 1 203 ? -3.192 20.747 11.681 1.00 50.16 203 ASP A CA 1
ATOM 1586 C C . ASP A 1 203 ? -2.789 22.215 11.591 1.00 50.16 203 ASP A C 1
ATOM 1588 O O . ASP A 1 203 ? -3.022 22.990 12.520 1.00 50.16 203 ASP A O 1
ATOM 1592 N N . THR A 1 204 ? -2.274 22.645 10.448 1.00 54.59 204 THR A N 1
ATOM 1593 C CA . THR A 1 204 ? -1.993 24.045 10.171 1.00 54.59 204 THR A CA 1
ATOM 1594 C C . THR A 1 204 ? -2.222 24.328 8.693 1.00 54.59 204 THR A C 1
ATOM 1596 O O . THR A 1 204 ? -1.738 23.543 7.870 1.00 54.59 204 THR A O 1
ATOM 1599 N N . PRO A 1 205 ? -2.922 25.422 8.341 1.00 60.84 205 PRO A N 1
ATOM 1600 C CA . PRO A 1 205 ? -2.845 25.959 6.986 1.00 60.84 205 PRO A CA 1
ATOM 1601 C C . PRO A 1 205 ? -1.373 26.118 6.588 1.00 60.84 205 PRO A C 1
ATOM 1603 O O . PRO A 1 205 ? -0.539 26.533 7.398 1.00 60.84 205 PRO A O 1
ATOM 1606 N N . THR A 1 206 ? -1.054 25.736 5.356 1.00 66.56 206 THR A N 1
ATOM 1607 C CA . THR A 1 206 ? 0.282 25.890 4.764 1.00 66.56 206 THR A CA 1
ATOM 1608 C C . THR A 1 206 ? 0.680 27.370 4.795 1.00 66.56 206 THR A C 1
ATOM 1610 O O . THR A 1 206 ? -0.196 28.230 4.807 1.00 66.56 206 THR A O 1
ATOM 1613 N N . ASP A 1 207 ? 1.969 27.722 4.795 1.00 68.50 207 ASP A N 1
ATOM 1614 C CA . ASP A 1 207 ? 2.388 29.138 4.850 1.00 68.50 207 ASP A CA 1
ATOM 1615 C C . ASP A 1 207 ? 1.811 29.993 3.703 1.00 68.50 207 ASP A C 1
ATOM 1617 O O . ASP A 1 207 ? 1.485 31.167 3.901 1.00 68.50 207 ASP A O 1
ATOM 1621 N N . GLU A 1 208 ? 1.598 29.392 2.533 1.00 72.31 208 GLU A N 1
ATOM 1622 C CA . GLU A 1 208 ? 0.902 30.008 1.398 1.00 72.31 208 GLU A CA 1
ATOM 1623 C C . GLU A 1 208 ? -0.584 30.261 1.698 1.00 72.31 208 GLU A C 1
ATOM 1625 O O . GLU A 1 208 ? -1.091 31.362 1.484 1.00 72.31 208 GLU A O 1
ATOM 1630 N N . GLU A 1 209 ? -1.278 29.276 2.271 1.00 67.25 209 GLU A N 1
ATOM 1631 C CA . GLU A 1 209 ? -2.685 29.386 2.673 1.00 67.25 209 GLU A CA 1
ATOM 1632 C C . GLU A 1 209 ? -2.859 30.385 3.823 1.00 67.25 209 GLU A C 1
ATOM 1634 O O . GLU A 1 209 ? -3.787 31.189 3.806 1.00 67.25 209 GLU A O 1
ATOM 1639 N N . LEU A 1 210 ? -1.935 30.401 4.789 1.00 74.38 210 LEU A N 1
ATOM 1640 C CA . LEU A 1 210 ? -1.862 31.402 5.854 1.00 74.38 210 LEU A CA 1
ATOM 1641 C C . LEU A 1 210 ? -1.701 32.805 5.285 1.00 74.38 210 LEU A C 1
ATOM 1643 O O . LEU A 1 210 ? -2.362 33.725 5.761 1.00 74.38 210 LEU A O 1
ATOM 1647 N N . SER A 1 211 ? -0.836 32.972 4.284 1.00 75.38 211 SER A N 1
ATOM 1648 C CA . SER A 1 211 ? -0.578 34.261 3.638 1.00 75.38 211 SER A CA 1
ATOM 1649 C C . SER A 1 211 ? -1.788 34.740 2.835 1.00 75.38 211 SER A C 1
ATOM 1651 O O . SER A 1 211 ? -2.174 35.904 2.957 1.00 75.38 211 SER A O 1
ATOM 1653 N N . ARG A 1 212 ? -2.452 33.836 2.103 1.00 76.12 212 ARG A N 1
ATOM 1654 C CA . ARG A 1 212 ? -3.699 34.124 1.381 1.00 76.12 212 ARG A CA 1
ATOM 1655 C C . ARG A 1 212 ? -4.831 34.509 2.333 1.00 76.12 212 ARG A C 1
ATOM 1657 O O . ARG A 1 212 ? -5.442 35.561 2.171 1.00 76.12 212 ARG A O 1
ATOM 1664 N N . LEU A 1 213 ? -5.048 33.717 3.385 1.00 76.44 213 LEU A N 1
ATOM 1665 C CA . LEU A 1 213 ? -6.058 33.994 4.409 1.00 76.44 213 LEU A CA 1
ATOM 1666 C C . LEU A 1 213 ? -5.780 35.316 5.127 1.00 76.44 213 LEU A C 1
ATOM 1668 O O . LEU A 1 213 ? -6.717 36.052 5.427 1.00 76.44 213 LEU A O 1
ATOM 1672 N N . ARG A 1 214 ? -4.509 35.666 5.353 1.00 81.88 214 ARG A N 1
ATOM 1673 C CA . ARG A 1 214 ? -4.113 36.974 5.894 1.00 81.88 214 ARG A CA 1
ATOM 1674 C C . ARG A 1 214 ? -4.519 38.127 4.988 1.00 81.88 214 ARG A C 1
ATOM 1676 O O . ARG A 1 214 ? -5.012 39.136 5.486 1.00 81.88 214 ARG A O 1
ATOM 1683 N N . ALA A 1 215 ? -4.300 37.985 3.683 1.00 78.81 215 ALA A N 1
ATOM 1684 C CA . ALA A 1 215 ? -4.635 39.010 2.702 1.00 78.81 215 ALA A CA 1
ATOM 1685 C C . ALA A 1 215 ? -6.156 39.188 2.555 1.00 78.81 215 ALA A C 1
ATOM 1687 O O . ALA A 1 215 ? -6.641 40.318 2.536 1.00 78.81 215 ALA A O 1
ATOM 1688 N N . GLU A 1 216 ? -6.908 38.086 2.519 1.00 81.88 216 GLU A N 1
ATOM 1689 C CA . GLU A 1 216 ? -8.365 38.086 2.333 1.00 81.88 216 GLU A CA 1
ATOM 1690 C C . GLU A 1 216 ? -9.122 38.535 3.592 1.00 81.88 216 GLU A C 1
ATOM 1692 O O . GLU A 1 216 ? -10.000 39.394 3.531 1.00 81.88 216 GLU A O 1
ATOM 1697 N N . THR A 1 217 ? -8.780 37.977 4.756 1.00 78.94 217 THR A N 1
ATOM 1698 C CA . THR A 1 217 ? -9.528 38.211 6.007 1.00 78.94 217 THR A CA 1
ATOM 1699 C C . THR A 1 217 ? -9.000 39.393 6.816 1.00 78.94 217 THR A C 1
ATOM 1701 O O . THR A 1 217 ? -9.656 39.830 7.761 1.00 78.94 217 THR A O 1
ATOM 1704 N N . LYS A 1 218 ? -7.806 39.901 6.475 1.00 84.56 218 LYS A N 1
ATOM 1705 C CA . LYS A 1 218 ? -7.041 40.901 7.245 1.00 84.56 218 LYS A CA 1
ATOM 1706 C C . LYS A 1 218 ? -6.734 40.486 8.692 1.00 84.56 218 LYS A C 1
ATOM 1708 O O . LYS A 1 218 ? -6.277 41.314 9.478 1.00 84.56 218 LYS A O 1
ATOM 1713 N N . LEU A 1 219 ? -6.950 39.218 9.045 1.00 75.69 219 LEU A N 1
ATOM 1714 C CA . LEU A 1 219 ? -6.620 38.664 10.354 1.00 75.69 219 LEU A CA 1
ATOM 1715 C C . LEU A 1 219 ? -5.114 38.420 10.466 1.00 75.69 219 LEU A C 1
ATOM 1717 O O . LEU A 1 219 ? -4.426 38.093 9.500 1.00 75.69 219 LEU A O 1
ATOM 1721 N N . THR A 1 220 ? -4.569 38.560 11.666 1.00 82.12 220 THR A N 1
ATOM 1722 C CA . THR A 1 220 ? -3.179 38.210 11.955 1.00 82.12 220 THR A CA 1
ATOM 1723 C C . THR A 1 220 ? -2.982 36.691 11.927 1.00 82.12 220 THR A C 1
ATOM 1725 O O . THR A 1 220 ? -3.907 35.921 12.172 1.00 82.12 220 THR A O 1
ATOM 1728 N N . ARG A 1 221 ? -1.741 36.232 11.697 1.00 74.25 221 ARG A N 1
ATOM 1729 C CA . ARG A 1 221 ? -1.392 34.795 11.701 1.00 74.25 221 ARG A CA 1
ATOM 1730 C C . ARG A 1 221 ? -1.895 34.084 12.965 1.00 74.25 221 ARG A C 1
ATOM 1732 O O . ARG A 1 221 ? -2.469 33.011 12.880 1.00 74.25 221 ARG A O 1
ATOM 1739 N N . ARG A 1 222 ? -1.788 34.753 14.119 1.00 76.88 222 ARG A N 1
ATOM 1740 C CA . ARG A 1 222 ? -2.268 34.243 15.412 1.00 76.88 222 ARG A CA 1
ATOM 1741 C C . ARG A 1 222 ? -3.787 34.106 15.489 1.00 76.88 222 ARG A C 1
ATOM 1743 O O . ARG A 1 222 ? -4.260 33.190 16.147 1.00 76.88 222 ARG A O 1
ATOM 1750 N N . GLU A 1 223 ? -4.539 35.005 14.863 1.00 79.12 223 GLU A N 1
ATOM 1751 C CA . GLU A 1 223 ? -6.006 34.956 14.838 1.00 79.12 223 GLU A CA 1
ATOM 1752 C C . GLU A 1 223 ? -6.508 33.866 13.894 1.00 79.12 223 GLU A C 1
ATOM 1754 O O . GLU A 1 223 ? -7.431 33.141 14.249 1.00 79.12 223 GLU A O 1
ATOM 1759 N N . ILE A 1 224 ? -5.855 33.685 12.744 1.00 76.50 224 ILE A N 1
ATOM 1760 C CA . ILE A 1 224 ? -6.144 32.584 11.817 1.00 76.50 224 ILE A CA 1
ATOM 1761 C C . ILE A 1 224 ? -5.835 31.242 12.497 1.00 76.50 224 ILE A C 1
ATOM 1763 O O . ILE A 1 224 ? -6.684 30.351 12.535 1.00 76.50 224 ILE A O 1
ATOM 1767 N N . ASP A 1 225 ? -4.669 31.123 13.138 1.00 72.56 225 ASP A N 1
ATOM 1768 C CA . ASP A 1 225 ? -4.292 29.935 13.910 1.00 72.56 225 ASP A CA 1
ATOM 1769 C C . ASP A 1 225 ? -5.267 29.671 15.068 1.00 72.56 225 ASP A C 1
ATOM 1771 O O . ASP A 1 225 ? -5.652 28.524 15.320 1.00 72.56 225 ASP A O 1
ATOM 1775 N N . ALA A 1 226 ? -5.704 30.719 15.775 1.00 75.12 226 ALA A N 1
ATOM 1776 C CA . ALA A 1 226 ? -6.690 30.618 16.846 1.00 75.12 226 ALA A CA 1
ATOM 1777 C C . ALA A 1 226 ? -8.058 30.170 16.317 1.00 75.12 226 ALA A C 1
ATOM 1779 O O . ALA A 1 226 ? -8.670 29.297 16.929 1.00 75.12 226 ALA A O 1
ATOM 1780 N N . TRP A 1 227 ? -8.487 30.679 15.162 1.00 74.06 227 TRP A N 1
ATOM 1781 C CA . TRP A 1 227 ? -9.742 30.314 14.508 1.00 74.06 227 TRP A CA 1
ATOM 1782 C C . TRP A 1 227 ? -9.767 28.833 14.111 1.00 74.06 227 TRP A C 1
ATOM 1784 O O . TRP A 1 227 ? -10.696 28.111 14.483 1.00 74.06 227 TRP A O 1
ATOM 1794 N N . PHE A 1 228 ? -8.706 28.326 13.468 1.00 69.88 228 PHE A N 1
ATOM 1795 C CA . PHE A 1 228 ? -8.577 26.888 13.192 1.00 69.88 228 PHE A CA 1
ATOM 1796 C C . PHE A 1 228 ? -8.514 26.073 14.492 1.00 69.88 228 PHE A C 1
ATOM 1798 O O . PHE A 1 228 ? -9.103 24.999 14.594 1.00 69.88 228 PHE A O 1
ATOM 1805 N N . THR A 1 229 ? -7.867 26.600 15.535 1.00 68.25 229 THR A N 1
ATOM 1806 C CA . THR A 1 229 ? -7.800 25.964 16.864 1.00 68.25 229 THR A CA 1
ATOM 1807 C C . THR A 1 229 ? -9.140 25.916 17.593 1.00 68.25 229 THR A C 1
ATOM 1809 O O . THR A 1 229 ? -9.376 25.006 18.390 1.00 68.25 229 THR A O 1
ATOM 1812 N N . GLU A 1 230 ? -10.010 26.886 17.356 1.00 67.38 230 GLU A N 1
ATOM 1813 C CA . GLU A 1 230 ? -11.343 26.968 17.938 1.00 67.38 230 GLU A CA 1
ATOM 1814 C C . GLU A 1 230 ? -12.323 26.054 17.199 1.00 67.38 230 GLU A C 1
ATOM 1816 O O . GLU A 1 230 ? -12.996 25.246 17.838 1.00 67.38 230 GLU A O 1
ATOM 1821 N N . LYS A 1 231 ? -12.294 26.056 15.860 1.00 61.25 231 LYS A N 1
ATOM 1822 C CA . LYS A 1 231 ? -13.056 25.115 15.022 1.00 61.25 231 LYS A CA 1
ATOM 1823 C C . LYS A 1 231 ? -12.672 23.651 15.257 1.00 61.25 231 LYS A C 1
ATOM 1825 O O . LYS A 1 231 ? -13.520 22.774 15.154 1.00 61.25 231 LYS A O 1
ATOM 1830 N N . ARG A 1 232 ? -11.429 23.378 15.670 1.00 61.78 232 ARG A N 1
ATOM 1831 C CA . ARG A 1 232 ? -10.978 22.044 16.115 1.00 61.78 232 ARG A CA 1
ATOM 1832 C C . ARG A 1 232 ? -11.635 21.550 17.410 1.00 61.78 232 ARG A C 1
ATOM 1834 O O . ARG A 1 232 ? -11.584 20.352 17.679 1.00 61.78 232 ARG A O 1
ATOM 1841 N N . LYS A 1 233 ? -12.185 22.444 18.242 1.00 59.44 233 LYS A N 1
ATOM 1842 C CA . LYS A 1 233 ? -12.782 22.097 19.547 1.00 59.44 233 LYS A CA 1
ATOM 1843 C C . LYS A 1 233 ? -14.292 21.930 19.499 1.00 59.44 233 LYS A C 1
ATOM 1845 O O . LYS A 1 233 ? -14.842 21.358 20.434 1.00 59.44 233 LYS A O 1
ATOM 1850 N N . THR A 1 234 ? -14.952 22.425 18.458 1.00 41.22 234 THR A N 1
ATOM 1851 C CA . THR A 1 234 ? -16.379 22.188 18.249 1.00 41.22 234 THR A CA 1
ATOM 1852 C C . THR A 1 234 ? -16.563 20.792 17.651 1.00 41.22 234 THR A C 1
ATOM 1854 O O . THR A 1 234 ? -16.095 20.571 16.532 1.00 41.22 234 THR A O 1
ATOM 1857 N N . PRO A 1 235 ? -17.209 19.839 18.348 1.00 40.97 235 PRO A N 1
ATOM 1858 C CA . PRO A 1 235 ? -17.704 18.635 17.694 1.00 40.97 235 PRO A CA 1
ATOM 1859 C C . PRO A 1 235 ? -18.716 19.069 16.630 1.00 40.97 235 PRO A C 1
ATOM 1861 O O . PRO A 1 235 ? -19.534 19.951 16.892 1.00 40.97 235 PRO A O 1
ATOM 1864 N N . VAL A 1 236 ? -18.647 18.489 15.434 1.00 37.88 236 VAL A N 1
ATOM 1865 C CA . VAL A 1 236 ? -19.686 18.677 14.415 1.00 37.88 236 VAL A CA 1
ATOM 1866 C C . VAL A 1 236 ? -20.956 18.006 14.950 1.00 37.88 236 VAL A C 1
ATOM 1868 O O . VAL A 1 236 ? -20.892 16.813 15.249 1.00 37.88 236 VAL A O 1
ATOM 1871 N N . PRO A 1 237 ? -22.075 18.724 15.143 1.00 36.47 237 PRO A N 1
ATOM 1872 C CA . PRO A 1 237 ? -23.350 18.069 15.387 1.00 36.47 237 PRO A CA 1
ATOM 1873 C C . PRO A 1 237 ? -23.795 17.386 14.090 1.00 36.47 237 PRO A C 1
ATOM 1875 O O . PRO A 1 237 ? -23.797 18.023 13.035 1.00 36.47 237 PRO A O 1
ATOM 1878 N N . ASP A 1 238 ? -24.137 16.099 14.175 1.00 29.95 238 ASP A N 1
ATOM 1879 C CA . ASP A 1 238 ? -24.799 15.356 13.101 1.00 29.95 238 ASP A CA 1
ATOM 1880 C C . ASP A 1 238 ? -26.012 16.152 12.611 1.00 29.95 238 ASP A C 1
ATOM 1882 O O . ASP A 1 238 ? -26.982 16.365 13.338 1.00 29.95 238 ASP A O 1
ATOM 1886 N N . SER A 1 239 ? -25.960 16.620 11.368 1.00 33.38 239 SER A N 1
ATOM 1887 C CA . SER A 1 239 ? -27.121 17.178 10.687 1.00 33.38 239 SER A CA 1
ATOM 1888 C C . SER A 1 239 ? -27.856 16.050 9.971 1.00 33.38 239 SER A C 1
ATOM 1890 O O . SER A 1 239 ? -27.758 15.906 8.753 1.00 33.38 239 SER A O 1
ATOM 1892 N N . SER A 1 240 ? -28.590 15.249 10.738 1.00 35.97 240 SER A N 1
ATOM 1893 C CA . SER A 1 240 ? -29.654 14.393 10.215 1.00 35.97 240 SER A CA 1
ATOM 1894 C C . SER A 1 240 ? -30.771 14.249 11.248 1.00 35.97 240 SER A C 1
ATOM 1896 O O . SER A 1 240 ? -30.945 13.194 11.845 1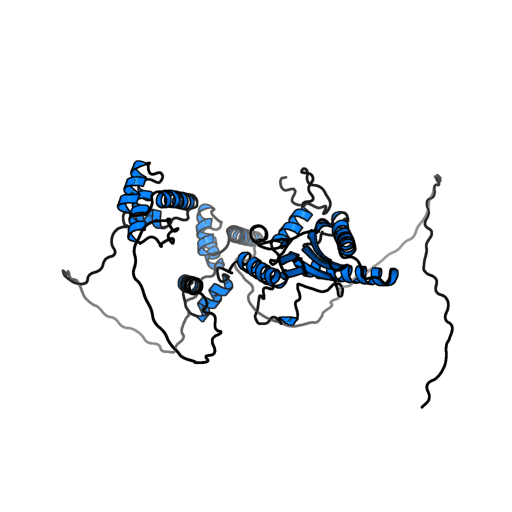.00 35.97 240 SER A O 1
ATOM 1898 N N . GLU A 1 241 ? -31.548 15.312 11.451 1.00 29.86 241 GLU A N 1
ATOM 1899 C CA . GLU A 1 241 ? -32.877 15.197 12.057 1.00 29.86 241 GLU A CA 1
ATOM 1900 C C . GLU A 1 241 ? -33.883 16.023 11.251 1.00 29.86 241 GLU A C 1
ATOM 1902 O O . GLU A 1 241 ? -33.977 17.246 11.364 1.00 29.86 241 GLU A O 1
ATOM 1907 N N . SER A 1 242 ? -34.652 15.323 10.417 1.00 29.03 242 SER A N 1
ATOM 1908 C CA . SER A 1 242 ? -35.985 15.747 10.003 1.00 29.03 242 SER A CA 1
ATOM 1909 C C . SER A 1 242 ? -37.004 15.125 10.957 1.00 29.03 242 SER A C 1
ATOM 1911 O O . SER A 1 242 ? -37.058 13.907 11.116 1.00 29.03 242 SER A O 1
ATOM 1913 N N . LYS A 1 243 ? -37.787 16.001 11.583 1.00 28.70 243 LYS A N 1
ATOM 1914 C CA . LYS A 1 243 ? -38.866 15.733 12.538 1.00 28.70 243 LYS A CA 1
ATOM 1915 C C . LYS A 1 243 ? -39.916 14.736 12.030 1.00 28.70 243 LYS A C 1
ATOM 1917 O O . LYS A 1 243 ? -40.345 14.838 10.883 1.00 28.70 243 LYS A O 1
ATOM 1922 N N . ALA A 1 244 ? -40.451 13.938 12.952 1.00 27.44 244 ALA A N 1
ATOM 1923 C CA . ALA A 1 244 ? -41.875 13.613 13.011 1.00 27.44 244 ALA A CA 1
ATOM 1924 C C . ALA A 1 244 ? -42.283 13.385 14.478 1.00 27.44 244 ALA A C 1
ATOM 1926 O O . ALA A 1 244 ? -41.646 12.621 15.200 1.00 27.44 244 ALA A O 1
ATOM 1927 N N . ASP A 1 245 ? -43.309 14.121 14.897 1.00 25.28 245 ASP A N 1
ATOM 1928 C CA . ASP A 1 245 ? -43.905 14.164 16.231 1.00 25.28 245 ASP A CA 1
ATOM 1929 C C . ASP A 1 245 ? -44.708 12.894 16.585 1.00 25.28 245 ASP A C 1
ATOM 1931 O O . ASP A 1 245 ? -45.235 12.214 15.703 1.00 25.28 245 ASP A O 1
ATOM 1935 N N . GLY A 1 246 ? -44.877 12.631 17.888 1.00 25.67 246 GLY A N 1
ATOM 1936 C CA . GLY A 1 246 ? -45.862 11.674 18.414 1.00 25.67 246 GLY A CA 1
ATOM 1937 C C . GLY A 1 246 ? -45.680 11.328 19.901 1.00 25.67 246 GLY A C 1
ATOM 1938 O O . GLY A 1 246 ? -44.814 10.536 20.252 1.00 25.67 246 GLY A O 1
ATOM 1939 N N . GLU A 1 247 ? -46.510 11.930 20.760 1.00 23.55 247 GLU A N 1
ATOM 1940 C CA . GLU A 1 247 ? -46.683 11.731 22.219 1.00 23.55 247 GLU A CA 1
ATOM 1941 C C . GLU A 1 247 ? -46.904 10.237 22.611 1.00 23.55 247 GLU A C 1
ATOM 1943 O O . GLU A 1 247 ? -47.336 9.443 21.787 1.00 23.55 247 GLU A O 1
ATOM 1948 N N . THR A 1 248 ? -46.736 9.706 23.837 1.00 23.27 248 THR A N 1
ATOM 1949 C CA . THR A 1 248 ? -47.164 10.178 25.172 1.00 23.27 248 THR A CA 1
ATOM 1950 C C . THR A 1 248 ? -46.653 9.218 26.287 1.00 23.27 248 THR A C 1
ATOM 1952 O O . THR A 1 248 ? -46.562 8.018 26.062 1.00 23.27 248 THR A O 1
ATOM 1955 N N . SER A 1 249 ? -46.504 9.733 27.525 1.00 25.52 249 SER A N 1
ATOM 1956 C CA . SER A 1 249 ? -46.829 9.084 28.829 1.00 25.52 249 SER A CA 1
ATOM 1957 C C . SER A 1 249 ? -46.025 7.878 29.383 1.00 25.52 249 SER A C 1
ATOM 1959 O O . SER A 1 249 ? -46.224 6.754 28.952 1.00 25.52 249 SER A O 1
ATOM 1961 N N . GLN A 1 250 ? -45.278 8.045 30.497 1.00 27.09 250 GLN A N 1
ATOM 1962 C CA . GLN A 1 250 ? -45.729 7.844 31.904 1.00 27.09 250 GLN A CA 1
ATOM 1963 C C . GLN A 1 250 ? -44.567 7.741 32.934 1.00 27.09 250 GLN A C 1
ATOM 1965 O O . GLN A 1 250 ? -43.475 7.259 32.660 1.00 27.09 250 GLN A O 1
ATOM 1970 N N . LYS A 1 251 ? -44.847 8.222 34.157 1.00 23.73 251 LYS A N 1
ATOM 1971 C CA . LYS A 1 251 ? -43.995 8.316 35.366 1.00 23.73 251 LYS A CA 1
ATOM 1972 C C . LYS A 1 251 ? -43.642 6.960 36.011 1.00 23.73 251 LYS A C 1
ATOM 1974 O O . LYS A 1 251 ? -44.525 6.117 36.122 1.00 23.73 251 LYS A O 1
ATOM 1979 N N . LYS A 1 252 ? -42.488 6.884 36.702 1.00 25.30 252 LYS A N 1
ATOM 1980 C CA . LYS A 1 252 ? -42.373 6.667 38.174 1.00 25.30 252 LYS A CA 1
ATOM 1981 C C . LYS A 1 252 ? -40.909 6.709 38.642 1.00 25.30 252 LYS A C 1
ATOM 1983 O O . LYS A 1 252 ? -40.019 6.259 37.936 1.00 25.30 252 LYS A O 1
ATOM 1988 N N . GLY A 1 253 ? -40.680 7.270 39.831 1.00 21.73 253 GLY A N 1
ATOM 1989 C CA . GLY A 1 253 ? -39.363 7.372 40.468 1.00 21.73 253 GLY A CA 1
ATOM 1990 C C . GLY A 1 253 ? -39.175 6.429 41.657 1.00 21.73 253 GLY A C 1
ATOM 1991 O O . GLY A 1 253 ? -40.139 5.840 42.138 1.00 21.73 253 GLY A O 1
ATOM 1992 N N . SER A 1 254 ? -37.940 6.369 42.162 1.00 23.64 254 SER A N 1
ATOM 1993 C CA . SER A 1 254 ? -37.601 5.994 43.544 1.00 23.64 254 SER A CA 1
ATOM 1994 C C . SER A 1 254 ? -36.156 6.399 43.882 1.00 23.64 254 SER A C 1
ATOM 1996 O O . SER A 1 254 ? -35.257 6.260 43.056 1.00 23.64 254 SER A O 1
ATOM 1998 N N . GLN A 1 255 ? -35.959 6.914 45.097 1.00 26.25 255 GLN A N 1
ATOM 1999 C CA . GLN A 1 255 ? -34.713 7.436 45.675 1.00 26.25 255 GLN A CA 1
ATOM 2000 C C . GLN A 1 255 ? -33.850 6.325 46.348 1.00 26.25 255 GLN A C 1
ATOM 2002 O O . GLN A 1 255 ? -34.399 5.495 47.059 1.00 26.25 255 GLN A O 1
ATOM 2007 N N . THR A 1 256 ? -32.529 6.349 46.069 1.00 25.53 256 THR A N 1
ATOM 2008 C CA . THR A 1 256 ? -31.250 6.155 46.853 1.00 25.53 256 THR A CA 1
ATOM 2009 C C . THR A 1 256 ? -31.204 5.668 48.334 1.00 25.53 256 THR A C 1
ATOM 2011 O O . THR A 1 256 ? -32.249 5.764 48.969 1.00 25.53 256 THR A O 1
ATOM 2014 N N . PRO A 1 257 ? -30.026 5.340 48.989 1.00 35.78 257 PRO A N 1
ATOM 2015 C CA . PRO A 1 257 ? -28.562 5.379 48.629 1.00 35.78 257 PRO A CA 1
ATOM 2016 C C . PRO A 1 257 ? -27.716 4.153 49.194 1.00 35.78 257 PRO A C 1
ATOM 2018 O O . PRO A 1 257 ? -28.300 3.095 49.387 1.00 35.78 257 PRO A O 1
ATOM 2021 N N . PRO A 1 258 ? -26.401 4.238 49.573 1.00 36.88 258 PRO A N 1
ATOM 2022 C CA . PRO A 1 258 ? -25.177 4.298 48.743 1.00 36.88 258 PRO A CA 1
ATOM 2023 C C . PRO A 1 258 ? -24.067 3.262 49.125 1.00 36.88 258 PRO A C 1
ATOM 2025 O O . PRO A 1 258 ? -23.984 2.814 50.265 1.00 36.88 258 PRO A O 1
ATOM 2028 N N . GLY A 1 259 ? -23.094 2.995 48.237 1.00 23.38 259 GLY A N 1
ATOM 2029 C CA . GLY A 1 259 ? -21.794 2.424 48.649 1.00 23.38 259 GLY A CA 1
ATOM 2030 C C . GLY A 1 259 ? -20.973 1.756 47.539 1.00 23.38 259 GLY A C 1
ATOM 2031 O O . GLY A 1 259 ? -21.388 0.741 46.997 1.00 23.38 259 GLY A O 1
ATOM 2032 N N . GLY A 1 260 ? -19.784 2.298 47.234 1.00 27.44 260 GLY A N 1
ATOM 2033 C CA . GLY A 1 260 ? -18.768 1.645 46.387 1.00 27.44 260 GLY A CA 1
ATOM 2034 C C . GLY A 1 260 ? -18.136 2.554 45.328 1.00 27.44 260 GLY A C 1
ATOM 2035 O O . GLY A 1 260 ? -18.473 2.476 44.151 1.00 27.44 260 GLY A O 1
ATOM 2036 N N . LYS A 1 261 ? -17.205 3.429 45.735 1.00 27.17 261 LYS A N 1
ATOM 2037 C CA . LYS A 1 261 ? -16.416 4.283 44.829 1.00 27.17 261 LYS A CA 1
ATOM 2038 C C . LYS A 1 261 ? -15.469 3.432 43.969 1.00 27.17 261 LYS A C 1
ATOM 2040 O O . LYS A 1 261 ? -14.576 2.783 44.506 1.00 27.17 261 LYS A O 1
ATOM 2045 N N . ARG A 1 262 ? -15.587 3.524 42.640 1.00 26.77 262 ARG A N 1
ATOM 2046 C CA . ARG A 1 262 ? -14.528 3.161 41.681 1.00 26.77 262 ARG A CA 1
ATOM 2047 C C . ARG A 1 262 ? -14.092 4.447 40.973 1.00 26.77 262 ARG A C 1
ATOM 2049 O O . ARG A 1 262 ? -14.910 5.115 40.349 1.00 26.77 262 ARG A O 1
ATOM 2056 N N . LEU A 1 263 ? -12.830 4.829 41.164 1.00 29.14 263 LEU A N 1
ATOM 2057 C CA . LEU A 1 263 ? -12.232 6.084 40.698 1.00 29.14 263 LEU A CA 1
ATOM 2058 C C . LEU A 1 263 ? -12.242 6.164 39.163 1.00 29.14 263 LEU A C 1
ATOM 2060 O O . LEU A 1 263 ? -11.550 5.408 38.484 1.00 29.14 263 LEU A O 1
ATOM 2064 N N . SER A 1 264 ? -13.024 7.095 38.622 1.00 30.62 264 SER A N 1
ATOM 2065 C CA . SER A 1 264 ? -13.020 7.471 37.210 1.00 30.62 264 SER A CA 1
ATOM 2066 C C . SER A 1 264 ? -11.861 8.428 36.916 1.00 30.62 264 SER A C 1
ATOM 2068 O O . SER A 1 264 ? -11.717 9.440 37.598 1.00 30.62 264 SER A O 1
ATOM 2070 N N . LYS A 1 265 ? -11.071 8.120 35.879 1.00 33.84 265 LYS A N 1
ATOM 2071 C CA . LYS A 1 265 ? -10.045 8.987 35.269 1.00 33.84 265 LYS A CA 1
ATOM 2072 C C . LYS A 1 265 ? -10.614 10.391 35.019 1.00 33.84 265 LYS A C 1
ATOM 2074 O O . LYS A 1 265 ? -11.436 10.576 34.121 1.00 33.84 265 LYS A O 1
ATOM 2079 N N . GLU A 1 266 ? -10.186 11.364 35.817 1.00 33.00 266 GLU A N 1
ATOM 2080 C CA . GLU A 1 266 ? -10.581 12.758 35.651 1.00 33.00 266 GLU A CA 1
ATOM 2081 C C . GLU A 1 266 ? -9.966 13.374 34.392 1.00 33.00 266 GLU A C 1
ATOM 2083 O O . GLU A 1 266 ? -8.806 13.158 34.033 1.00 33.00 266 GLU A O 1
ATOM 2088 N N . LYS A 1 267 ? -10.813 14.146 33.713 1.00 35.75 267 LYS A N 1
ATOM 2089 C CA . LYS A 1 267 ? -10.530 14.960 32.535 1.00 35.75 267 LYS A CA 1
ATOM 2090 C C . LYS A 1 267 ? -9.380 15.926 32.839 1.00 35.75 267 LYS A C 1
ATOM 2092 O O . LYS A 1 267 ? -9.439 16.657 33.820 1.00 35.75 267 LYS A O 1
ATOM 2097 N N . VAL A 1 268 ? -8.375 15.977 31.963 1.00 40.12 268 VAL A N 1
ATOM 2098 C CA . VAL A 1 268 ? -7.280 16.958 32.023 1.00 40.12 268 VAL A CA 1
ATOM 2099 C C . VAL A 1 268 ? -7.866 18.370 31.912 1.00 40.12 268 VAL A C 1
ATOM 2101 O O . VAL A 1 268 ? -8.230 18.828 30.827 1.00 40.12 268 VAL A O 1
ATOM 2104 N N . THR A 1 269 ? -7.983 19.058 33.043 1.00 47.06 269 THR A N 1
ATOM 2105 C CA . THR A 1 269 ? -8.334 20.475 33.117 1.00 47.06 269 THR A CA 1
ATOM 2106 C C . THR A 1 269 ? -7.125 21.306 32.678 1.00 47.06 269 THR A C 1
ATOM 2108 O O . THR A 1 269 ? -5.976 21.027 33.027 1.00 47.06 269 THR A O 1
ATOM 2111 N N . LYS A 1 270 ? -7.349 22.322 31.836 1.00 55.56 270 LYS A N 1
ATOM 2112 C CA . LYS A 1 270 ? -6.296 23.287 31.487 1.00 55.56 270 LYS A CA 1
ATOM 2113 C C . LYS A 1 270 ? -5.871 24.026 32.760 1.00 55.56 270 LYS A C 1
ATOM 2115 O O . LYS A 1 270 ? -6.736 24.554 33.451 1.00 55.56 270 LYS A O 1
ATOM 2120 N N . LYS A 1 271 ? -4.560 24.079 33.027 1.00 77.81 271 LYS A N 1
ATOM 2121 C CA . LYS A 1 271 ? -3.966 24.791 34.173 1.00 77.81 271 LYS A CA 1
ATOM 2122 C C . LYS A 1 271 ? -4.447 26.244 34.206 1.00 77.81 271 LYS A C 1
ATOM 2124 O O . LYS A 1 271 ? -4.416 26.915 33.169 1.00 77.81 271 LYS A O 1
ATOM 2129 N N . THR A 1 272 ? -4.852 26.737 35.373 1.00 81.19 272 THR A N 1
ATOM 2130 C CA . THR A 1 272 ? -5.192 28.155 35.525 1.00 81.19 272 THR A CA 1
ATOM 2131 C C . THR A 1 272 ? -3.929 29.022 35.377 1.00 81.19 272 THR A C 1
ATOM 2133 O O . THR A 1 272 ? -2.808 28.538 35.576 1.00 81.19 272 THR A O 1
ATOM 2136 N N . PRO A 1 273 ? -4.064 30.310 35.011 1.00 78.25 273 PRO A N 1
ATOM 2137 C CA . PRO A 1 273 ? -2.927 31.229 34.949 1.00 78.25 273 PRO A CA 1
ATOM 2138 C C . PRO A 1 273 ? -2.158 31.336 36.275 1.00 78.25 273 PRO A C 1
ATOM 2140 O O . PRO A 1 273 ? -0.938 31.472 36.258 1.00 78.25 273 PRO A O 1
ATOM 2143 N N . GLU A 1 274 ? -2.857 31.210 37.405 1.00 74.06 274 GLU A N 1
ATOM 2144 C CA . GLU A 1 274 ? -2.285 31.234 38.758 1.00 74.06 274 GLU A CA 1
ATOM 2145 C C . GLU A 1 274 ? -1.462 29.972 39.046 1.00 74.06 274 GLU A C 1
ATOM 2147 O O . GLU A 1 274 ? -0.310 30.068 39.462 1.00 74.06 274 GLU A O 1
ATOM 2152 N N . GLN A 1 275 ? -1.984 28.790 38.700 1.00 86.25 275 GLN A N 1
ATOM 2153 C CA . GLN A 1 275 ? -1.248 27.524 38.808 1.00 86.25 275 GLN A CA 1
ATOM 2154 C C . GLN A 1 275 ? 0.021 27.526 37.953 1.00 86.25 275 GLN A C 1
ATOM 2156 O O . GLN A 1 275 ? 1.077 27.054 38.367 1.00 86.25 275 GLN A O 1
ATOM 2161 N N . LEU A 1 276 ? -0.066 28.085 36.745 1.00 86.56 276 LEU A N 1
ATOM 2162 C CA . LEU A 1 276 ? 1.095 28.254 35.878 1.00 86.56 276 LEU A CA 1
ATOM 2163 C C . LEU A 1 276 ? 2.098 29.261 36.439 1.00 86.56 276 LEU A C 1
ATOM 2165 O O . LEU A 1 276 ? 3.291 29.067 36.235 1.00 86.56 276 LEU A O 1
ATOM 2169 N N . HIS A 1 277 ? 1.648 30.320 37.110 1.00 85.69 277 HIS A N 1
ATOM 2170 C CA . HIS A 1 277 ? 2.540 31.292 37.735 1.00 85.69 277 HIS A CA 1
ATOM 2171 C C . HIS A 1 277 ? 3.380 30.639 38.839 1.00 85.69 277 HIS A C 1
ATOM 2173 O O . HIS A 1 277 ? 4.600 30.766 38.800 1.00 85.69 277 HIS A O 1
ATOM 2179 N N . VAL A 1 278 ? 2.759 29.864 39.737 1.00 89.06 278 VAL A N 1
ATOM 2180 C CA . VAL A 1 278 ? 3.456 29.114 40.802 1.00 89.06 278 VAL A CA 1
ATOM 2181 C C . VAL A 1 278 ? 4.536 28.204 40.211 1.00 89.06 278 VAL A C 1
ATOM 2183 O O . VAL A 1 278 ? 5.712 28.310 40.559 1.00 89.06 278 VAL A O 1
ATOM 2186 N N . LEU A 1 279 ? 4.166 27.380 39.227 1.00 90.81 279 LEU A N 1
ATOM 2187 C CA . LEU A 1 279 ? 5.089 26.443 38.585 1.00 90.81 279 LEU A CA 1
ATOM 2188 C C . LEU A 1 279 ? 6.237 27.143 37.839 1.00 90.81 279 LEU A C 1
ATOM 2190 O O . LEU A 1 279 ? 7.383 26.704 37.909 1.00 90.81 279 LEU A O 1
ATOM 2194 N N . LYS A 1 280 ? 5.958 28.249 37.138 1.00 90.69 280 LYS A N 1
ATOM 2195 C CA . LYS A 1 280 ? 6.975 29.029 36.412 1.00 90.69 280 LYS A CA 1
ATOM 2196 C C . LYS A 1 280 ? 7.936 29.746 37.352 1.00 90.69 280 LYS A C 1
ATOM 2198 O O . LYS A 1 280 ? 9.138 29.737 37.098 1.00 90.69 280 LYS A O 1
ATOM 2203 N N . THR A 1 281 ? 7.421 30.335 38.428 1.00 87.88 281 THR A N 1
ATOM 2204 C CA . THR A 1 281 ? 8.235 30.980 39.463 1.00 87.88 281 THR A CA 1
ATOM 2205 C C . THR A 1 281 ? 9.151 29.958 40.134 1.00 87.88 281 THR A C 1
ATOM 2207 O O . THR A 1 281 ? 10.344 30.215 40.283 1.00 87.88 281 THR A O 1
ATOM 2210 N N . ALA A 1 282 ? 8.635 28.769 40.455 1.00 90.06 282 ALA A N 1
ATOM 2211 C CA . ALA A 1 282 ? 9.433 27.679 41.005 1.00 90.06 282 ALA A CA 1
ATOM 2212 C C . ALA A 1 282 ? 10.504 27.177 40.023 1.00 90.06 282 ALA A C 1
ATOM 2214 O O . ALA A 1 282 ? 11.659 27.034 40.410 1.00 90.06 282 ALA A O 1
ATOM 2215 N N . PHE A 1 283 ? 10.161 27.005 38.741 1.00 91.69 283 PHE A N 1
ATOM 2216 C CA . PHE A 1 283 ? 11.090 26.538 37.704 1.00 91.69 283 PHE A CA 1
ATOM 2217 C C . PHE A 1 283 ? 12.288 27.473 37.482 1.00 91.69 283 PHE A C 1
ATOM 2219 O O . PHE A 1 283 ? 13.392 27.021 37.185 1.00 91.69 283 PHE A O 1
ATOM 2226 N N . VAL A 1 284 ? 12.082 28.785 37.625 1.00 87.62 284 VAL A N 1
ATOM 2227 C CA . VAL A 1 284 ? 13.167 29.776 37.534 1.00 87.62 284 VAL A CA 1
ATOM 2228 C C . VAL A 1 284 ? 14.085 29.721 38.757 1.00 87.62 284 VAL A C 1
ATOM 2230 O O . VAL A 1 284 ? 15.272 30.010 38.632 1.00 87.62 284 VAL A O 1
ATOM 2233 N N . ARG A 1 285 ? 13.566 29.321 39.926 1.00 86.81 285 ARG A N 1
ATOM 2234 C CA . ARG A 1 285 ? 14.363 29.140 41.151 1.00 86.81 285 ARG A CA 1
ATOM 2235 C C . ARG A 1 285 ? 15.140 27.825 41.138 1.00 86.81 285 ARG A C 1
ATOM 2237 O O . ARG A 1 285 ? 16.312 27.815 41.491 1.00 86.81 285 ARG A O 1
ATOM 2244 N N . THR A 1 286 ? 14.500 26.733 40.726 1.00 87.31 286 THR A N 1
ATOM 2245 C CA . THR A 1 286 ? 15.121 25.413 40.594 1.00 87.31 286 THR A CA 1
ATOM 2246 C C . THR A 1 286 ? 14.506 24.644 39.433 1.00 87.31 286 THR A C 1
ATOM 2248 O O . THR A 1 286 ? 13.291 24.532 39.299 1.00 87.31 286 THR A O 1
ATOM 2251 N N . GLN A 1 287 ? 15.356 24.073 38.584 1.00 88.31 287 GLN A N 1
ATOM 2252 C CA . GLN A 1 287 ? 14.917 23.229 37.469 1.00 88.31 287 GLN A CA 1
ATOM 2253 C C . GLN A 1 287 ? 14.742 21.760 37.891 1.00 88.31 287 GLN A C 1
ATOM 2255 O O . GLN A 1 287 ? 14.122 20.970 37.168 1.00 88.31 287 GLN A O 1
ATOM 2260 N N . TRP A 1 288 ? 15.261 21.400 39.068 1.00 87.81 288 TRP A N 1
ATOM 2261 C CA . TRP A 1 288 ? 15.249 20.054 39.635 1.00 87.81 288 TRP A CA 1
ATOM 2262 C C . TRP A 1 288 ? 14.743 20.094 41.084 1.00 87.81 288 TRP A C 1
ATOM 2264 O O . TRP A 1 288 ? 15.553 19.974 42.001 1.00 87.81 288 TRP A O 1
ATOM 2274 N N . PRO A 1 289 ? 13.428 20.289 41.301 1.00 91.19 289 PRO A N 1
ATOM 2275 C CA . PRO A 1 289 ? 12.868 20.283 42.646 1.00 91.19 289 PRO A CA 1
ATOM 2276 C C . PRO A 1 289 ? 13.161 18.979 43.396 1.00 91.19 289 PRO A C 1
ATOM 2278 O O . PRO A 1 289 ? 13.158 17.894 42.803 1.00 91.19 289 PRO A O 1
ATOM 2281 N N . SER A 1 290 ? 13.394 19.085 44.700 1.00 88.06 290 SER A N 1
ATOM 2282 C CA . SER A 1 290 ? 13.497 17.948 45.611 1.00 88.06 290 SER A CA 1
ATOM 2283 C C . SER A 1 290 ? 12.129 17.293 45.851 1.00 88.06 290 SER A C 1
ATOM 2285 O O . SER A 1 290 ? 11.077 17.835 45.509 1.00 88.06 290 SER A O 1
ATOM 2287 N N . THR A 1 291 ? 12.130 16.102 46.457 1.00 84.19 291 THR A N 1
ATOM 2288 C CA . THR A 1 291 ? 10.907 15.364 46.820 1.00 84.19 291 THR A CA 1
ATOM 2289 C C . THR A 1 291 ? 9.937 16.226 47.630 1.00 84.19 291 THR A C 1
ATOM 2291 O O . THR A 1 291 ? 8.750 16.221 47.308 1.00 84.19 291 THR A O 1
ATOM 2294 N N . GLU A 1 292 ? 10.457 16.975 48.607 1.00 87.31 292 GLU A N 1
ATOM 2295 C CA . GLU A 1 292 ? 9.701 17.863 49.499 1.00 87.31 292 GLU A CA 1
ATOM 2296 C C . GLU A 1 292 ? 9.212 19.124 48.771 1.00 87.31 292 GLU A C 1
ATOM 2298 O O . GLU A 1 292 ? 8.090 19.573 48.986 1.00 87.31 292 GLU A O 1
ATOM 2303 N N . GLU A 1 293 ? 10.010 19.669 47.847 1.00 87.19 293 GLU A N 1
ATOM 2304 C CA . GLU A 1 293 ? 9.614 20.827 47.034 1.00 87.19 293 GLU A CA 1
ATOM 2305 C C . GLU A 1 293 ? 8.485 20.476 46.055 1.00 87.19 293 GLU A C 1
ATOM 2307 O O . GLU A 1 293 ? 7.597 21.291 45.817 1.00 87.19 293 GLU A O 1
ATOM 2312 N N . TYR A 1 294 ? 8.455 19.255 45.511 1.00 90.38 294 TYR A N 1
ATOM 2313 C CA . TYR A 1 294 ? 7.311 18.799 44.715 1.00 90.38 294 TYR A CA 1
ATOM 2314 C C . TYR A 1 294 ? 6.025 18.685 45.538 1.00 90.38 294 TYR A C 1
ATOM 2316 O O . TYR A 1 294 ? 4.946 18.924 44.993 1.00 90.38 294 TYR A O 1
ATOM 2324 N N . ASP A 1 295 ? 6.133 18.322 46.816 1.00 87.69 295 ASP A N 1
ATOM 2325 C CA . ASP A 1 295 ? 4.982 18.222 47.716 1.00 87.69 295 ASP A CA 1
ATOM 2326 C C . ASP A 1 295 ? 4.453 19.619 48.074 1.00 87.69 295 ASP A C 1
ATOM 2328 O O . ASP A 1 295 ? 3.251 19.861 47.973 1.00 87.69 295 ASP A O 1
ATOM 2332 N N . GLN A 1 296 ? 5.349 20.575 48.338 1.00 88.44 296 GLN A N 1
ATOM 2333 C CA . GLN A 1 296 ? 4.995 21.988 48.536 1.00 88.44 296 GLN A CA 1
ATOM 2334 C C . GLN A 1 296 ? 4.337 22.592 47.287 1.00 88.44 296 GLN A C 1
ATOM 2336 O O . GLN A 1 296 ? 3.301 23.245 47.377 1.00 88.44 296 GLN A O 1
ATOM 2341 N N . LEU A 1 297 ? 4.867 22.317 46.090 1.00 90.56 297 LEU A N 1
ATOM 2342 C CA . LEU A 1 297 ? 4.265 22.791 44.838 1.00 90.56 297 LEU A CA 1
ATOM 2343 C C . LEU A 1 297 ? 2.894 22.165 44.567 1.00 90.56 297 LEU A C 1
ATOM 2345 O O . LEU A 1 297 ? 2.048 22.804 43.934 1.00 90.56 297 LEU A O 1
ATOM 2349 N N . ALA A 1 298 ? 2.660 20.930 45.013 1.00 89.19 298 ALA A N 1
ATOM 2350 C CA . ALA A 1 298 ? 1.352 20.289 44.924 1.00 89.19 298 ALA A CA 1
ATOM 2351 C C . ALA A 1 298 ? 0.327 20.971 45.837 1.00 89.19 298 ALA A C 1
ATOM 2353 O O . ALA A 1 298 ? -0.806 21.192 45.409 1.00 89.19 298 ALA A O 1
ATOM 2354 N N . GLU A 1 299 ? 0.740 21.367 47.042 1.00 89.44 299 GLU A N 1
ATOM 2355 C CA . GLU A 1 299 ? -0.089 22.127 47.979 1.00 89.44 299 GLU A CA 1
ATOM 2356 C C . GLU A 1 299 ? -0.382 23.547 47.463 1.00 89.44 299 GLU A C 1
ATOM 2358 O O . GLU A 1 299 ? -1.540 23.960 47.422 1.00 89.44 299 GLU A O 1
ATOM 2363 N N . GLU A 1 300 ? 0.631 24.262 46.962 1.00 86.00 300 GLU A N 1
ATOM 2364 C CA . GLU A 1 300 ? 0.492 25.642 46.471 1.00 86.00 300 GLU A CA 1
ATOM 2365 C C . GLU A 1 300 ? -0.296 25.753 45.157 1.00 86.00 300 GLU A C 1
ATOM 2367 O O . GLU A 1 300 ? -1.061 26.697 44.957 1.00 86.00 300 GLU A O 1
ATOM 2372 N N . SER A 1 301 ? -0.110 24.810 44.226 1.00 87.56 301 SER A N 1
ATOM 2373 C CA . SER A 1 301 ? -0.801 24.836 42.928 1.00 87.56 301 SER A CA 1
ATOM 2374 C C . SER A 1 301 ? -2.126 24.066 42.927 1.00 87.56 301 SER A C 1
ATOM 2376 O O . SER A 1 301 ? -2.905 24.178 41.976 1.00 87.56 301 SER A O 1
ATOM 2378 N N . GLY A 1 302 ? -2.397 23.254 43.951 1.00 83.75 302 GLY A N 1
ATOM 2379 C CA . GLY A 1 302 ? -3.541 22.340 43.974 1.00 83.75 302 GLY A CA 1
ATOM 2380 C C . GLY A 1 302 ? -3.526 21.312 42.833 1.00 83.75 302 GLY A C 1
ATOM 2381 O O . GLY A 1 302 ? -4.574 20.772 42.475 1.00 83.75 302 GLY A O 1
ATOM 2382 N N . LEU A 1 303 ? -2.364 21.077 42.207 1.00 87.25 303 LEU A N 1
ATOM 2383 C CA . LEU A 1 303 ? -2.187 20.096 41.137 1.00 87.25 303 LEU A CA 1
ATOM 2384 C C . LEU A 1 303 ? -1.613 18.787 41.696 1.00 87.25 303 LEU A C 1
ATOM 2386 O O . LEU A 1 303 ? -0.774 18.816 42.596 1.00 87.25 303 LEU A O 1
ATOM 2390 N N . PRO A 1 304 ? -1.981 17.623 41.126 1.00 88.94 304 PRO A N 1
ATOM 2391 C CA . PRO A 1 304 ? -1.386 16.356 41.528 1.00 88.94 304 PRO A CA 1
ATOM 2392 C C . PRO A 1 304 ? 0.136 16.361 41.347 1.00 88.94 304 PRO A C 1
ATOM 2394 O O . PRO A 1 304 ? 0.640 16.738 40.288 1.00 88.94 304 PRO A O 1
ATOM 2397 N N . ARG A 1 305 ? 0.871 15.848 42.338 1.00 84.00 305 ARG A N 1
ATOM 2398 C CA . ARG A 1 305 ? 2.342 15.755 42.323 1.00 84.00 305 ARG A CA 1
ATOM 2399 C C . ARG A 1 305 ? 2.898 15.137 41.037 1.00 84.00 305 ARG A C 1
ATOM 2401 O O . ARG A 1 305 ? 3.822 15.673 40.434 1.00 84.00 305 ARG A O 1
ATOM 2408 N N . SER A 1 306 ? 2.295 14.045 40.563 1.00 82.31 306 SER A N 1
ATOM 2409 C CA . SER A 1 306 ? 2.683 13.374 39.311 1.00 82.31 306 SER A CA 1
ATOM 2410 C C . SER A 1 306 ? 2.570 14.287 38.087 1.00 82.31 306 SER A C 1
ATOM 2412 O O . SER A 1 306 ? 3.390 14.227 37.173 1.00 82.31 306 SER A O 1
ATOM 2414 N N . TYR A 1 307 ? 1.580 15.177 38.083 1.00 86.25 307 TYR A N 1
ATOM 2415 C CA . TYR A 1 307 ? 1.363 16.145 37.018 1.00 86.25 307 TYR A CA 1
ATOM 2416 C C . TYR A 1 307 ? 2.412 17.264 37.041 1.00 86.25 307 TYR A C 1
ATOM 2418 O O . TYR A 1 307 ? 2.860 17.707 35.983 1.00 86.25 307 TYR A O 1
ATOM 2426 N N . ILE A 1 308 ? 2.842 17.687 38.232 1.00 89.00 308 ILE A N 1
ATOM 2427 C CA . ILE A 1 308 ? 3.911 18.677 38.421 1.00 89.00 308 ILE A CA 1
ATOM 2428 C C . ILE A 1 308 ? 5.259 18.101 37.984 1.00 89.00 308 ILE A C 1
ATOM 2430 O O . ILE A 1 308 ? 5.981 18.754 37.234 1.00 89.00 308 ILE A O 1
ATOM 2434 N N . VAL A 1 309 ? 5.570 16.861 38.370 1.00 86.69 309 VAL A N 1
ATOM 2435 C CA . VAL A 1 309 ? 6.803 16.168 37.957 1.00 86.69 309 VAL A CA 1
ATOM 2436 C C . VAL A 1 309 ? 6.897 16.075 36.431 1.00 86.69 309 VAL A C 1
ATOM 2438 O O . VAL A 1 309 ? 7.921 16.447 35.853 1.00 86.69 309 VAL A O 1
ATOM 2441 N N . ASN A 1 310 ? 5.811 15.664 35.767 1.00 85.62 310 ASN A N 1
ATOM 2442 C CA . ASN A 1 310 ? 5.754 15.619 34.304 1.00 85.62 310 ASN A CA 1
ATOM 2443 C C . ASN A 1 310 ? 5.910 17.017 33.690 1.00 85.62 310 ASN A C 1
ATOM 2445 O O . ASN A 1 310 ? 6.694 17.198 32.763 1.00 85.62 310 ASN A O 1
ATOM 2449 N N . TRP A 1 311 ? 5.238 18.028 34.252 1.00 92.00 311 TRP A N 1
ATOM 2450 C CA . TRP A 1 311 ? 5.350 19.406 33.774 1.00 92.00 311 TRP A CA 1
ATOM 2451 C C . TRP A 1 311 ? 6.780 19.955 33.878 1.00 92.00 311 TRP A C 1
ATOM 2453 O O . TRP A 1 311 ? 7.248 20.609 32.946 1.00 92.00 311 TRP A O 1
ATOM 2463 N N . PHE A 1 312 ? 7.500 19.672 34.967 1.00 91.81 312 PHE A N 1
ATOM 2464 C CA . PHE A 1 312 ? 8.913 20.038 35.108 1.00 91.81 312 PHE A CA 1
ATOM 2465 C C . PHE A 1 312 ? 9.794 19.293 34.093 1.00 91.81 312 PHE A C 1
ATOM 2467 O O . PHE A 1 312 ? 10.712 19.893 33.534 1.00 91.81 312 PHE A O 1
ATOM 2474 N N . GLY A 1 313 ? 9.494 18.022 33.801 1.00 83.69 313 GLY A N 1
ATOM 2475 C CA . GLY A 1 313 ? 10.154 17.246 32.745 1.00 83.69 313 GLY A CA 1
ATOM 2476 C C . GLY A 1 313 ? 10.013 17.880 31.361 1.00 83.69 313 GLY A C 1
ATOM 2477 O O . GLY A 1 313 ? 11.019 18.180 30.712 1.00 83.69 313 GLY A O 1
ATOM 2478 N N . ASP A 1 314 ? 8.778 18.170 30.956 1.00 83.69 314 ASP A N 1
ATOM 2479 C CA . ASP A 1 314 ? 8.469 18.799 29.667 1.00 83.69 314 ASP A CA 1
ATOM 2480 C C . ASP A 1 314 ? 9.100 20.197 29.554 1.00 83.69 314 ASP A C 1
ATOM 2482 O O . ASP A 1 314 ? 9.636 20.587 28.513 1.00 83.69 314 ASP A O 1
ATOM 2486 N N . THR A 1 315 ? 9.082 20.958 30.652 1.00 86.69 315 THR A N 1
ATOM 2487 C CA . THR A 1 315 ? 9.602 22.331 30.688 1.00 86.69 315 THR A CA 1
ATOM 2488 C C . THR A 1 315 ? 11.132 22.367 30.614 1.00 86.69 315 THR A C 1
ATOM 2490 O O . THR A 1 315 ? 11.682 23.217 29.911 1.00 86.69 315 THR A O 1
ATOM 2493 N N . ARG A 1 316 ? 11.839 21.413 31.241 1.00 89.62 316 ARG A N 1
ATOM 2494 C CA . ARG A 1 316 ? 13.296 21.251 31.066 1.00 89.62 316 ARG A CA 1
ATOM 2495 C C . ARG A 1 316 ? 13.664 20.909 29.626 1.00 89.62 316 ARG A C 1
ATOM 2497 O O . ARG A 1 316 ? 14.618 21.473 29.092 1.00 89.62 316 ARG A O 1
ATOM 2504 N N . TYR A 1 317 ? 12.899 20.022 28.990 1.00 75.75 317 TYR A N 1
ATOM 2505 C CA . TYR A 1 317 ? 13.116 19.665 27.589 1.00 75.75 317 TYR A CA 1
ATOM 2506 C C . TYR A 1 317 ? 12.956 20.885 26.666 1.00 75.75 317 TYR A C 1
ATOM 2508 O O . TYR A 1 317 ? 13.810 21.148 25.819 1.00 75.75 317 TYR A O 1
ATOM 2516 N N . ALA A 1 318 ? 11.911 21.690 26.878 1.00 81.44 318 ALA A N 1
ATOM 2517 C CA . ALA A 1 318 ? 11.682 22.917 26.116 1.00 81.44 318 ALA A CA 1
ATOM 2518 C C . ALA A 1 318 ? 12.755 23.997 26.359 1.00 81.44 318 ALA A C 1
ATOM 2520 O O . ALA A 1 318 ? 13.110 24.726 25.430 1.00 81.44 318 ALA A O 1
ATOM 2521 N N . TRP A 1 319 ? 13.284 24.094 27.583 1.00 80.44 319 TRP A N 1
ATOM 2522 C CA . TRP A 1 319 ? 14.368 25.017 27.928 1.00 80.44 319 TRP A CA 1
ATOM 2523 C C . TRP A 1 319 ? 15.682 24.659 27.221 1.00 80.44 319 TRP A C 1
ATOM 2525 O O . TRP A 1 319 ? 16.289 25.533 26.605 1.00 80.44 319 TRP A O 1
ATOM 2535 N N . LYS A 1 320 ? 16.071 23.374 27.216 1.00 74.81 320 LYS A N 1
ATOM 2536 C CA . LYS A 1 320 ? 17.294 22.892 26.545 1.00 74.81 320 LYS A CA 1
ATOM 2537 C C . LYS A 1 320 ? 17.303 23.180 25.036 1.00 74.81 320 LYS A C 1
ATOM 2539 O O . LYS A 1 320 ? 18.363 23.397 24.463 1.00 74.81 320 LYS A O 1
ATOM 2544 N N . ASN A 1 321 ? 16.125 23.231 24.417 1.00 72.19 321 ASN A N 1
ATOM 2545 C CA . ASN A 1 321 ? 15.952 23.459 22.981 1.00 72.19 321 ASN A CA 1
ATOM 2546 C C . ASN A 1 321 ? 15.645 24.930 22.624 1.00 72.19 321 ASN A C 1
ATOM 2548 O O . ASN A 1 321 ? 15.162 25.204 21.529 1.00 72.19 321 ASN A O 1
ATOM 2552 N N . GLY A 1 322 ? 15.863 25.882 23.544 1.00 65.12 322 GLY A N 1
ATOM 2553 C CA . GLY A 1 322 ? 15.733 27.324 23.277 1.00 65.12 322 GLY A CA 1
ATOM 2554 C C . GLY A 1 322 ? 14.297 27.852 23.130 1.00 65.12 322 GLY A C 1
ATOM 2555 O O . GLY A 1 322 ? 14.092 29.019 22.801 1.00 65.12 322 GLY A O 1
ATOM 2556 N N . ASN A 1 323 ? 13.278 27.038 23.419 1.00 62.81 323 ASN A N 1
ATOM 2557 C CA . ASN A 1 323 ? 11.876 27.339 23.101 1.00 62.81 323 ASN A CA 1
ATOM 2558 C C . ASN A 1 323 ? 11.087 28.018 24.238 1.00 62.81 323 ASN A C 1
ATOM 2560 O O . ASN A 1 323 ? 9.856 28.091 24.194 1.00 62.81 323 ASN A O 1
ATOM 2564 N N . LEU A 1 324 ? 11.762 28.552 25.261 1.00 79.44 324 LEU A N 1
ATOM 2565 C CA . LEU A 1 324 ? 11.120 29.003 26.500 1.00 79.44 324 LEU A CA 1
ATOM 2566 C C . LEU A 1 324 ? 11.192 30.527 26.713 1.00 79.44 324 LEU A C 1
ATOM 2568 O O . LEU A 1 324 ? 11.750 31.009 27.691 1.00 79.44 324 LEU A O 1
ATOM 2572 N N . LYS A 1 325 ? 10.568 31.316 25.823 1.00 74.44 325 LYS A N 1
ATOM 2573 C CA . LYS A 1 325 ? 10.603 32.801 25.869 1.00 74.44 325 LYS A CA 1
ATOM 2574 C C . LYS A 1 325 ? 10.140 33.414 27.201 1.00 74.44 325 LYS A C 1
ATOM 2576 O O . LYS A 1 325 ? 10.649 34.456 27.598 1.00 74.44 325 LYS A O 1
ATOM 2581 N N . TRP A 1 326 ? 9.188 32.788 27.901 1.00 83.00 326 TRP A N 1
ATOM 2582 C CA . TRP A 1 326 ? 8.696 33.295 29.191 1.00 83.00 326 TRP A CA 1
ATOM 2583 C C . TRP A 1 326 ? 9.717 33.146 30.328 1.00 83.00 326 TRP A C 1
ATOM 2585 O O . TRP A 1 326 ? 9.626 33.888 31.302 1.00 83.00 326 TRP A O 1
ATOM 2595 N N . TYR A 1 327 ? 10.674 32.218 30.208 1.00 81.25 327 TYR A N 1
ATOM 2596 C CA . TYR A 1 327 ? 11.699 31.964 31.224 1.00 81.25 327 TYR A CA 1
ATOM 2597 C C . TYR A 1 327 ? 12.515 33.231 31.500 1.00 81.25 327 TYR A C 1
ATOM 2599 O O . TYR A 1 327 ? 12.648 33.653 32.646 1.00 81.25 327 TYR A O 1
ATOM 2607 N N . PHE A 1 328 ? 12.937 33.913 30.432 1.00 76.56 328 PHE A N 1
ATOM 2608 C CA . PHE A 1 328 ? 13.671 35.175 30.513 1.00 76.56 328 PHE A CA 1
ATOM 2609 C C . PHE A 1 328 ? 12.839 36.301 31.149 1.00 76.56 328 PHE A C 1
ATOM 2611 O O . PHE A 1 328 ? 13.350 37.050 31.973 1.00 76.56 328 PHE A O 1
ATOM 2618 N N . TYR A 1 329 ? 11.535 36.375 30.856 1.00 74.44 329 TYR A N 1
ATOM 2619 C CA . TYR A 1 329 ? 10.635 37.367 31.465 1.00 74.44 329 TYR A CA 1
ATOM 2620 C C . TYR A 1 329 ? 10.499 37.214 32.987 1.00 74.44 329 TYR A C 1
ATOM 2622 O O . TYR A 1 329 ? 10.409 38.214 33.698 1.00 74.44 329 TYR A O 1
ATOM 2630 N N . TYR A 1 330 ? 10.475 35.976 33.488 1.00 76.00 330 TYR A N 1
ATOM 2631 C CA . TYR A 1 330 ? 10.412 35.702 34.926 1.00 76.00 330 TYR A CA 1
ATOM 2632 C C . TYR A 1 330 ? 11.772 35.903 35.608 1.00 76.00 330 TYR A C 1
ATOM 2634 O O . TYR A 1 330 ? 11.816 36.358 36.747 1.00 76.00 330 TYR A O 1
ATOM 2642 N N . GLN A 1 331 ? 12.877 35.645 34.901 1.00 72.50 331 GLN A N 1
ATOM 2643 C CA . GLN A 1 331 ? 14.231 35.914 35.389 1.00 72.50 331 GLN A CA 1
ATOM 2644 C C . GLN A 1 331 ? 14.506 37.420 35.558 1.00 72.50 331 GLN A C 1
ATOM 2646 O O . GLN A 1 331 ? 15.200 37.817 36.488 1.00 72.50 331 GLN A O 1
ATOM 2651 N N . SER A 1 332 ? 13.925 38.271 34.705 1.00 67.56 332 SER A N 1
ATOM 2652 C CA . SER A 1 332 ? 14.064 39.734 34.782 1.00 67.56 332 SER A CA 1
ATOM 2653 C C . SER A 1 332 ? 13.179 40.412 35.847 1.00 67.56 332 SER A C 1
ATOM 2655 O O . SER A 1 332 ? 13.123 41.638 35.889 1.00 67.56 332 SER A O 1
ATOM 2657 N N . GLY A 1 333 ? 12.471 39.655 36.697 1.00 53.69 333 GLY A N 1
ATOM 2658 C CA . GLY A 1 333 ? 11.726 40.196 37.847 1.00 53.69 333 GLY A CA 1
ATOM 2659 C C . GLY A 1 333 ? 10.378 40.861 37.532 1.00 53.69 333 GLY A C 1
ATOM 2660 O O . GLY A 1 333 ? 9.765 41.442 38.422 1.00 53.69 333 GLY A O 1
ATOM 2661 N N . ASN A 1 334 ? 9.867 40.756 36.302 1.00 49.84 334 ASN A N 1
ATOM 2662 C CA . ASN A 1 334 ? 8.661 41.474 35.859 1.00 49.84 334 ASN A CA 1
ATOM 2663 C C . ASN A 1 334 ? 7.370 40.620 35.908 1.00 49.84 334 ASN A C 1
ATOM 2665 O O . ASN A 1 334 ? 6.429 40.844 35.147 1.00 49.84 334 ASN A O 1
ATOM 2669 N N . GLY A 1 335 ? 7.344 39.591 36.761 1.00 45.12 335 GLY A N 1
ATOM 2670 C CA . GLY A 1 335 ? 6.345 38.513 36.757 1.00 45.12 335 GLY A CA 1
ATOM 2671 C C . GLY A 1 335 ? 5.070 38.735 37.580 1.00 45.12 335 GLY A C 1
ATOM 2672 O O . GLY A 1 335 ? 4.310 37.784 37.732 1.00 45.12 335 GLY A O 1
ATOM 2673 N N . GLY A 1 336 ? 4.815 39.932 38.116 1.00 35.72 336 GLY A N 1
ATOM 2674 C CA . GLY A 1 336 ? 3.660 40.190 38.984 1.00 35.72 336 GLY A CA 1
ATOM 2675 C C . GLY A 1 336 ? 2.834 41.399 38.551 1.00 35.72 336 GLY A C 1
ATOM 2676 O O . GLY A 1 336 ? 3.301 42.528 38.657 1.00 35.72 336 GLY A O 1
ATOM 2677 N N . GLY A 1 337 ? 1.584 41.172 38.129 1.00 32.31 337 GLY A N 1
ATOM 2678 C CA . GLY A 1 337 ? 0.558 42.219 38.133 1.00 32.31 337 GLY A CA 1
ATOM 2679 C C . GLY A 1 337 ? -0.384 42.240 36.932 1.00 32.31 337 GLY A C 1
ATOM 2680 O O . GLY A 1 337 ? -0.224 43.055 36.030 1.00 32.31 337 GLY A O 1
ATOM 2681 N N . THR A 1 338 ? -1.454 41.444 36.978 1.00 31.64 338 THR A N 1
ATOM 2682 C CA . THR A 1 338 ? -2.711 41.806 36.307 1.00 31.64 338 THR A CA 1
ATOM 2683 C C . THR A 1 338 ? -3.870 41.611 37.273 1.00 31.64 338 THR A C 1
ATOM 2685 O O . THR A 1 338 ? -4.419 40.519 37.372 1.00 31.64 338 THR A O 1
ATOM 2688 N N . ASN A 1 339 ? -4.273 42.676 37.966 1.00 30.77 339 ASN A N 1
ATOM 2689 C CA . ASN A 1 339 ? -5.691 42.880 38.234 1.00 30.77 339 ASN A CA 1
ATOM 2690 C C . ASN A 1 339 ? -6.009 44.379 38.295 1.00 30.77 339 ASN A C 1
ATOM 2692 O O . ASN A 1 339 ? -5.249 45.168 38.853 1.00 30.77 339 ASN A O 1
ATOM 2696 N N . GLY A 1 340 ? -7.086 44.776 37.620 1.00 31.39 340 GLY A N 1
ATOM 2697 C CA . GLY A 1 340 ? -7.397 46.173 37.337 1.00 31.39 340 GLY A CA 1
ATOM 2698 C C . GLY A 1 340 ? -8.118 46.896 38.470 1.00 31.39 340 GLY A C 1
ATOM 2699 O O . GLY A 1 340 ? -8.966 46.318 39.136 1.00 31.39 340 GLY A O 1
ATOM 2700 N N . ASN A 1 341 ? -7.875 48.204 38.603 1.00 26.70 341 ASN A N 1
ATOM 2701 C CA . ASN A 1 341 ? -8.948 49.161 38.863 1.00 26.70 341 ASN A CA 1
ATOM 2702 C C . ASN A 1 341 ? -8.549 50.591 38.469 1.00 26.70 341 ASN A C 1
ATOM 2704 O O . ASN A 1 341 ? -7.385 50.986 38.495 1.00 26.70 341 ASN A O 1
ATOM 2708 N N . LYS A 1 342 ? -9.567 51.354 38.081 1.00 33.78 342 LYS A N 1
ATOM 2709 C CA . LYS A 1 342 ? -9.527 52.745 37.643 1.00 33.78 342 LYS A CA 1
ATOM 2710 C C . LYS A 1 342 ? -9.204 53.707 38.798 1.00 33.78 342 LYS A C 1
ATOM 2712 O O . LYS A 1 342 ? -9.640 53.515 39.925 1.00 33.78 342 LYS A O 1
ATOM 2717 N N . ASN A 1 343 ? -8.650 54.849 38.379 1.00 28.67 343 ASN A N 1
ATOM 2718 C CA . ASN A 1 343 ? -8.768 56.209 38.928 1.00 28.67 343 ASN A CA 1
ATOM 2719 C C . ASN A 1 343 ? -7.727 56.765 39.927 1.00 28.67 343 ASN A C 1
ATOM 2721 O O . ASN A 1 343 ? -7.759 56.472 41.113 1.00 28.67 343 ASN A O 1
ATOM 2725 N N . ARG A 1 344 ? -7.054 57.824 39.419 1.00 32.81 344 ARG A N 1
ATOM 2726 C CA . ARG A 1 344 ? -6.732 59.133 40.051 1.00 32.81 344 ARG A CA 1
ATOM 2727 C C . ARG A 1 344 ? -5.653 59.117 41.156 1.00 32.81 344 ARG A C 1
ATOM 2729 O O . ARG A 1 344 ? -5.787 58.419 42.137 1.00 32.81 344 ARG A O 1
ATOM 2736 N N . LYS A 1 345 ? -4.621 59.980 41.152 1.00 29.44 345 LYS A N 1
ATOM 2737 C CA . LYS A 1 345 ? -4.607 61.437 40.877 1.00 29.44 345 LYS A CA 1
ATOM 2738 C C . LYS A 1 345 ? -3.152 61.979 40.942 1.00 29.44 345 LYS A C 1
ATOM 2740 O O . LYS A 1 345 ? -2.478 61.656 41.905 1.00 29.44 345 LYS A O 1
ATOM 2745 N N . ARG A 1 346 ? -2.836 62.967 40.071 1.00 28.55 346 ARG A N 1
ATOM 2746 C CA . ARG A 1 346 ? -2.070 64.236 40.324 1.00 28.55 346 ARG A CA 1
ATOM 2747 C C . ARG A 1 346 ? -0.566 64.123 40.700 1.00 28.55 346 ARG A C 1
ATOM 2749 O O . ARG A 1 346 ? -0.194 63.202 41.389 1.00 28.55 346 ARG A O 1
ATOM 2756 N N . ARG A 1 347 ? 0.368 65.043 40.395 1.00 29.73 347 ARG A N 1
ATOM 2757 C CA . ARG A 1 347 ? 0.443 66.455 39.915 1.00 29.73 347 ARG A CA 1
ATOM 2758 C C . ARG A 1 347 ? 1.968 66.757 39.743 1.00 29.73 347 ARG A C 1
ATOM 2760 O O . ARG A 1 347 ? 2.722 66.205 40.525 1.00 29.73 347 ARG A O 1
ATOM 2767 N N . ILE A 1 348 ? 2.515 67.512 38.775 1.00 29.55 348 ILE A N 1
ATOM 2768 C CA . ILE A 1 348 ? 2.819 68.979 38.753 1.00 29.55 348 ILE A CA 1
ATOM 2769 C C . ILE A 1 348 ? 3.929 69.159 37.677 1.00 29.55 348 ILE A C 1
ATOM 2771 O O . ILE A 1 348 ? 4.913 68.438 37.713 1.00 29.55 348 ILE A O 1
ATOM 2775 N N . ARG A 1 349 ? 3.688 69.852 36.552 1.00 29.12 349 ARG A N 1
ATOM 2776 C CA . ARG A 1 349 ? 4.140 71.218 36.164 1.00 29.12 349 ARG A CA 1
ATOM 2777 C C . ARG A 1 349 ? 5.604 71.603 36.468 1.00 29.12 349 ARG A C 1
ATOM 2779 O O . ARG A 1 349 ? 5.921 71.860 37.619 1.00 29.12 349 ARG A O 1
ATOM 2786 N N . ASN A 1 350 ? 6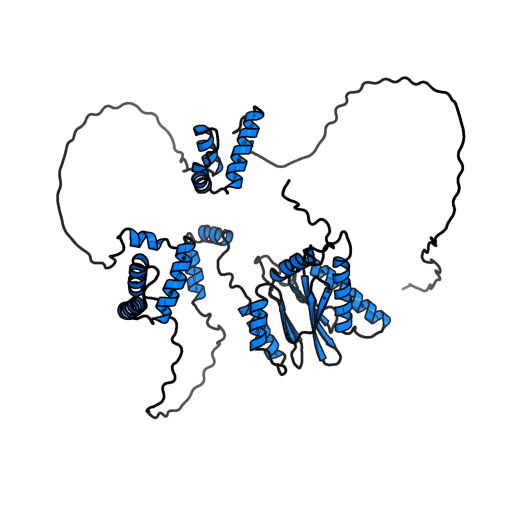.361 71.931 35.411 1.00 29.11 350 ASN A N 1
ATOM 2787 C CA . ASN A 1 350 ? 7.008 73.247 35.304 1.00 29.11 350 ASN A CA 1
ATOM 2788 C C . ASN A 1 350 ? 7.165 73.733 33.842 1.00 29.11 350 ASN A C 1
ATOM 2790 O O . ASN A 1 350 ? 7.439 72.950 32.940 1.00 29.11 350 ASN A O 1
ATOM 2794 N N . ARG A 1 351 ? 6.905 75.039 33.652 1.00 35.16 351 ARG A N 1
ATOM 2795 C CA . ARG A 1 351 ? 7.175 75.923 32.485 1.00 35.16 351 ARG A CA 1
ATOM 2796 C C . ARG A 1 351 ? 8.659 76.366 32.538 1.00 35.16 351 ARG A C 1
ATOM 2798 O O . ARG A 1 351 ? 9.244 76.228 33.601 1.00 35.16 351 ARG A O 1
ATOM 2805 N N . GLY A 1 352 ? 9.336 76.959 31.546 1.00 29.11 352 GLY A N 1
ATOM 2806 C CA . GLY A 1 352 ? 9.027 77.594 30.250 1.00 29.11 352 GLY A CA 1
ATOM 2807 C C . GLY A 1 352 ? 10.352 77.802 29.467 1.00 29.11 352 GLY A C 1
ATOM 2808 O O . GLY A 1 352 ? 11.400 77.427 29.973 1.00 29.11 352 GLY A O 1
ATOM 2809 N N . TRP A 1 353 ? 10.372 78.272 28.214 1.00 30.39 353 TRP A N 1
ATOM 2810 C CA . TRP A 1 353 ? 10.345 79.692 27.804 1.00 30.39 353 TRP A CA 1
ATOM 2811 C C . TRP A 1 353 ? 10.000 79.824 26.295 1.00 30.39 353 TRP A C 1
ATOM 2813 O O . TRP A 1 353 ? 10.456 79.023 25.484 1.00 30.39 353 TRP A O 1
ATOM 2823 N N . GLY A 1 354 ? 9.213 80.846 25.917 1.00 27.72 354 GLY A N 1
ATOM 2824 C CA . GLY A 1 354 ? 9.100 81.368 24.532 1.00 27.72 354 GLY A CA 1
ATOM 2825 C C . GLY A 1 354 ? 10.235 82.371 24.232 1.00 27.72 354 GLY A C 1
ATOM 2826 O O . GLY A 1 354 ? 10.992 82.684 25.138 1.00 27.72 354 GLY A O 1
ATOM 2827 N N . ARG A 1 355 ? 10.424 82.977 23.049 1.00 33.28 355 ARG A N 1
ATOM 2828 C CA . ARG A 1 355 ? 9.467 83.499 22.053 1.00 33.28 355 ARG A CA 1
ATOM 2829 C C . ARG A 1 355 ? 10.219 83.927 20.759 1.00 33.28 355 ARG A C 1
ATOM 2831 O O . ARG A 1 355 ? 11.251 84.575 20.852 1.00 33.28 355 ARG A O 1
ATOM 2838 N N . THR A 1 356 ? 9.610 83.661 19.593 1.00 29.42 356 THR A N 1
ATOM 2839 C CA . THR A 1 356 ? 9.521 84.461 18.331 1.00 29.42 356 THR A CA 1
ATOM 2840 C C . THR A 1 356 ? 10.740 85.124 17.653 1.00 29.42 356 THR A C 1
ATOM 2842 O O . THR A 1 356 ? 11.308 86.060 18.204 1.00 29.42 356 THR A O 1
ATOM 2845 N N . ARG A 1 357 ? 10.889 84.887 16.331 1.00 30.25 357 ARG A N 1
ATOM 2846 C CA . ARG A 1 357 ? 10.814 85.930 15.270 1.00 30.25 357 ARG A CA 1
ATOM 2847 C C . ARG A 1 357 ? 10.656 85.333 13.856 1.00 30.25 357 ARG A C 1
ATOM 2849 O O . ARG A 1 357 ? 11.186 84.279 13.547 1.00 30.25 357 ARG A O 1
ATOM 2856 N N . SER A 1 358 ? 9.878 86.039 13.035 1.00 29.67 358 SER A N 1
ATOM 2857 C CA . SER A 1 358 ? 9.431 85.715 11.672 1.00 29.67 358 SER A CA 1
ATOM 2858 C C . SER A 1 358 ? 10.352 86.316 10.601 1.00 29.67 358 SER A C 1
ATOM 2860 O O . SER A 1 358 ? 10.845 87.427 10.800 1.00 29.67 358 SER A O 1
ATOM 2862 N N . ARG A 1 359 ? 10.494 85.655 9.438 1.00 28.95 359 ARG A N 1
ATOM 2863 C CA . ARG A 1 359 ? 10.666 86.319 8.127 1.00 28.95 359 ARG A CA 1
ATOM 2864 C C . ARG A 1 359 ? 10.239 85.404 6.962 1.00 28.95 359 ARG A C 1
ATOM 2866 O O . ARG A 1 359 ? 10.612 84.240 6.907 1.00 28.95 359 ARG A O 1
ATOM 2873 N N . LYS A 1 360 ? 9.411 85.973 6.075 1.00 28.92 360 LYS A N 1
ATOM 2874 C CA . LYS A 1 360 ? 8.829 85.427 4.826 1.00 28.92 360 LYS A CA 1
ATOM 2875 C C . LYS A 1 360 ? 9.853 85.336 3.679 1.00 28.92 360 LYS A C 1
ATOM 2877 O O . LYS A 1 360 ? 10.831 86.074 3.738 1.00 28.92 360 LYS A O 1
ATOM 2882 N N . VAL A 1 361 ? 9.485 84.585 2.616 1.00 27.97 361 VAL A N 1
ATOM 2883 C CA . VAL A 1 361 ? 9.679 84.779 1.135 1.00 27.97 361 VAL A CA 1
ATOM 2884 C C . VAL A 1 361 ? 9.889 83.382 0.487 1.00 27.97 361 VAL A C 1
ATOM 2886 O O . VAL A 1 361 ? 10.651 82.617 1.050 1.00 27.97 361 VAL A O 1
ATOM 2889 N N . LYS A 1 362 ? 9.291 82.904 -0.626 1.00 28.30 362 LYS A N 1
ATOM 2890 C CA . LYS A 1 362 ? 8.365 83.385 -1.683 1.00 28.30 362 LYS A CA 1
ATOM 2891 C C . LYS A 1 362 ? 7.651 82.161 -2.332 1.00 28.30 362 LYS A C 1
ATOM 2893 O O . LYS A 1 362 ? 8.119 81.038 -2.214 1.00 28.30 362 LYS A O 1
ATOM 2898 N N . LYS A 1 363 ? 6.535 82.433 -3.021 1.00 26.80 363 LYS A N 1
ATOM 2899 C CA . LYS A 1 363 ? 5.647 81.562 -3.832 1.00 26.80 363 LYS A CA 1
ATOM 2900 C C . LYS A 1 363 ? 6.349 80.806 -4.983 1.00 26.80 363 LYS A C 1
ATOM 2902 O O . LYS A 1 363 ? 7.135 81.442 -5.675 1.00 26.80 363 LYS A O 1
ATOM 2907 N N . HIS A 1 364 ? 5.895 79.585 -5.299 1.00 26.67 364 HIS A N 1
ATOM 2908 C CA . HIS A 1 364 ? 5.259 79.251 -6.591 1.00 26.67 364 HIS A CA 1
ATOM 2909 C C . HIS A 1 364 ? 4.363 77.994 -6.471 1.00 26.67 364 HIS A C 1
ATOM 2911 O O . HIS A 1 364 ? 4.630 77.105 -5.670 1.00 26.67 364 HIS A O 1
ATOM 2917 N N . THR A 1 365 ? 3.251 78.023 -7.205 1.00 27.48 365 THR A N 1
ATOM 2918 C CA . THR A 1 365 ? 2.209 76.997 -7.440 1.00 27.48 365 THR A CA 1
ATOM 2919 C C . THR A 1 365 ? 2.819 75.764 -8.147 1.00 27.48 365 THR A C 1
ATOM 2921 O O . THR A 1 365 ? 3.855 75.924 -8.774 1.00 27.48 365 THR A O 1
ATOM 2924 N N . GLU A 1 366 ? 2.337 74.513 -8.083 1.00 25.84 366 GLU A N 1
ATOM 2925 C CA . GLU A 1 366 ? 1.016 73.989 -8.475 1.00 25.84 366 GLU A CA 1
ATOM 2926 C C . GLU A 1 366 ? 1.002 72.434 -8.336 1.00 25.84 366 GLU A C 1
ATOM 2928 O O . GLU A 1 366 ? 2.046 71.801 -8.465 1.00 25.84 366 GLU A O 1
ATOM 2933 N N . SER A 1 367 ? -0.180 71.851 -8.083 1.00 26.72 367 SER A N 1
ATOM 2934 C CA . SER A 1 367 ? -0.637 70.454 -8.320 1.00 26.72 367 SER A CA 1
ATOM 2935 C C . SER A 1 367 ? 0.154 69.213 -7.824 1.00 26.72 367 SER A C 1
ATOM 2937 O O . SER A 1 367 ? 1.203 68.853 -8.342 1.00 26.72 367 SER A O 1
ATOM 2939 N N . GLU A 1 368 ? -0.486 68.511 -6.878 1.00 35.38 368 GLU A N 1
ATOM 2940 C CA . GLU A 1 368 ? -0.591 67.055 -6.627 1.00 35.38 368 GLU A CA 1
ATOM 2941 C C . GLU A 1 368 ? 0.388 66.050 -7.282 1.00 35.38 368 GLU A C 1
ATOM 2943 O O . GLU A 1 368 ? 0.456 65.934 -8.503 1.00 35.38 368 GLU A O 1
ATOM 2948 N N . LYS A 1 369 ? 0.979 65.170 -6.446 1.00 30.58 369 LYS A N 1
ATOM 2949 C CA . LYS A 1 369 ? 0.933 63.690 -6.576 1.00 30.58 369 LYS A CA 1
ATOM 2950 C C . LYS A 1 369 ? 1.552 62.992 -5.349 1.00 30.58 369 LYS A C 1
ATOM 2952 O O . LYS A 1 369 ? 2.618 63.363 -4.870 1.00 30.58 369 LYS A O 1
ATOM 2957 N N . ASN A 1 370 ? 0.850 61.975 -4.847 1.00 30.69 370 ASN A N 1
ATOM 2958 C CA . ASN A 1 370 ? 1.254 61.078 -3.756 1.00 30.69 370 ASN A CA 1
ATOM 2959 C C . ASN A 1 370 ? 2.554 60.309 -4.073 1.00 30.69 370 ASN A C 1
ATOM 2961 O O . ASN A 1 370 ? 2.712 59.820 -5.190 1.00 30.69 370 ASN A O 1
ATOM 2965 N N . LEU A 1 371 ? 3.417 60.091 -3.070 1.00 27.53 371 LEU A N 1
ATOM 2966 C CA . LEU A 1 371 ? 4.512 59.108 -3.120 1.00 27.53 371 LEU A CA 1
ATOM 2967 C C . LEU A 1 371 ? 4.243 57.955 -2.129 1.00 27.53 371 LEU A C 1
ATOM 2969 O O . LEU A 1 371 ? 3.968 58.227 -0.958 1.00 27.53 371 LEU A O 1
ATOM 2973 N N . PRO A 1 372 ? 4.324 56.680 -2.556 1.00 38.53 372 PRO A N 1
ATOM 2974 C CA . PRO A 1 372 ? 4.121 55.525 -1.687 1.00 38.53 372 PRO A CA 1
ATOM 2975 C C . PRO A 1 372 ? 5.390 55.162 -0.896 1.00 38.53 372 PRO A C 1
ATOM 2977 O O . PRO A 1 372 ? 6.515 55.280 -1.383 1.00 38.53 372 PRO A O 1
ATOM 2980 N N . ILE A 1 373 ? 5.197 54.663 0.326 1.00 40.69 373 ILE A N 1
ATOM 2981 C CA . ILE A 1 373 ? 6.245 54.107 1.193 1.00 40.69 373 ILE A CA 1
ATOM 2982 C C . ILE A 1 373 ? 6.749 52.793 0.564 1.00 40.69 373 ILE A C 1
ATOM 2984 O O . ILE A 1 373 ? 6.020 51.803 0.541 1.00 40.69 373 ILE A O 1
ATOM 2988 N N . ARG A 1 374 ? 7.980 52.774 0.032 1.00 38.88 374 ARG A N 1
ATOM 2989 C CA . ARG A 1 374 ? 8.629 51.563 -0.512 1.00 38.88 374 ARG A CA 1
ATOM 2990 C C . ARG A 1 374 ? 9.250 50.723 0.613 1.00 38.88 374 ARG A C 1
ATOM 2992 O O . ARG A 1 374 ? 10.035 51.241 1.404 1.00 38.88 374 ARG A O 1
ATOM 2999 N N . PHE A 1 375 ? 8.943 49.426 0.653 1.00 45.16 375 PHE A N 1
ATOM 3000 C CA . PHE A 1 375 ? 9.715 48.434 1.412 1.00 45.16 375 PHE A CA 1
ATOM 3001 C C . PHE A 1 375 ? 11.018 48.123 0.655 1.00 45.16 375 PHE A C 1
ATOM 3003 O O . PHE A 1 375 ? 10.975 47.901 -0.553 1.00 45.16 375 PHE A O 1
ATOM 3010 N N . LYS A 1 376 ? 12.169 48.125 1.344 1.00 65.31 376 LYS A N 1
ATOM 3011 C CA . LYS A 1 376 ? 13.464 47.709 0.769 1.00 65.3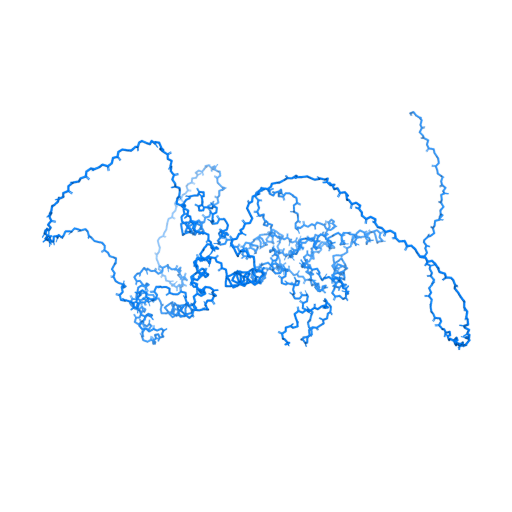1 376 LYS A CA 1
ATOM 3012 C C . LYS A 1 376 ? 13.470 46.187 0.573 1.00 65.31 376 LYS A C 1
ATOM 3014 O O . LYS A 1 376 ? 13.045 45.468 1.477 1.00 65.31 376 LYS A O 1
ATOM 3019 N N . SER A 1 377 ? 13.926 45.701 -0.581 1.00 80.00 377 SER A N 1
ATOM 3020 C CA . SER A 1 377 ? 14.036 44.262 -0.849 1.00 80.00 377 SER A CA 1
ATOM 3021 C C . SER A 1 377 ? 15.203 43.640 -0.067 1.00 80.00 377 SER A C 1
ATOM 3023 O O . SER A 1 377 ? 16.133 44.341 0.335 1.00 80.00 377 SER A O 1
ATOM 3025 N N . GLY A 1 378 ? 15.189 42.316 0.138 1.00 75.00 378 GLY A N 1
ATOM 3026 C CA . GLY A 1 378 ? 16.279 41.612 0.830 1.00 75.00 378 GLY A CA 1
ATOM 3027 C C . GLY A 1 378 ? 17.653 41.856 0.192 1.00 75.00 378 GLY A C 1
ATOM 3028 O O . GLY A 1 378 ? 18.631 42.068 0.904 1.00 75.00 378 GLY A O 1
ATOM 3029 N N . ARG A 1 379 ? 17.708 41.955 -1.145 1.00 84.06 379 ARG A N 1
ATOM 3030 C CA . ARG A 1 379 ? 18.926 42.293 -1.900 1.00 84.06 379 ARG A CA 1
ATOM 3031 C C . ARG A 1 379 ? 19.382 43.741 -1.695 1.00 84.06 379 ARG A C 1
ATOM 3033 O O . ARG A 1 379 ? 20.584 43.981 -1.653 1.00 84.06 379 ARG A O 1
ATOM 3040 N N . ASP A 1 380 ? 18.465 44.692 -1.500 1.00 86.06 380 ASP A N 1
ATOM 3041 C CA . ASP A 1 380 ? 18.826 46.090 -1.208 1.00 86.06 380 ASP A CA 1
ATOM 3042 C C . ASP A 1 380 ? 19.534 46.222 0.146 1.00 86.06 380 ASP A C 1
ATOM 3044 O O . ASP A 1 380 ? 20.449 47.029 0.297 1.00 86.06 380 ASP A O 1
ATOM 3048 N N . ILE A 1 381 ? 19.133 45.404 1.123 1.00 86.25 381 ILE A N 1
ATOM 3049 C CA . ILE A 1 381 ? 19.748 45.361 2.455 1.00 86.25 381 ILE A CA 1
ATOM 3050 C C . ILE A 1 381 ? 21.177 44.811 2.365 1.00 86.25 381 ILE A C 1
ATOM 3052 O O . ILE A 1 381 ? 22.092 45.388 2.954 1.00 86.25 381 ILE A O 1
ATOM 3056 N N . LEU A 1 382 ? 21.387 43.736 1.595 1.00 88.94 382 LEU A N 1
ATOM 3057 C CA . LEU A 1 382 ? 22.726 43.182 1.366 1.00 88.94 382 LEU A CA 1
ATOM 3058 C C . LEU A 1 382 ? 23.614 44.152 0.569 1.00 88.94 382 LEU A C 1
ATOM 3060 O O . LEU A 1 382 ? 24.783 44.327 0.902 1.00 88.94 382 LEU A O 1
ATOM 3064 N N . LYS A 1 383 ? 23.048 44.857 -0.418 1.00 88.75 383 LYS A N 1
ATOM 3065 C CA . LYS A 1 383 ? 23.722 45.914 -1.191 1.00 88.75 383 LYS A CA 1
ATOM 3066 C C . LYS A 1 383 ? 24.168 47.087 -0.322 1.00 88.75 383 LYS A C 1
ATOM 3068 O O . LYS A 1 383 ? 25.302 47.540 -0.451 1.00 88.75 383 LYS A O 1
ATOM 3073 N N . GLU A 1 384 ? 23.316 47.556 0.587 1.00 86.94 384 GLU A N 1
ATOM 3074 C CA . GLU A 1 384 ? 23.654 48.626 1.534 1.00 86.94 384 GLU A CA 1
ATOM 3075 C C . GLU A 1 384 ? 24.786 48.206 2.487 1.00 86.94 384 GLU A C 1
ATOM 3077 O O . GLU A 1 384 ? 25.694 48.996 2.754 1.00 86.94 384 GLU A O 1
ATOM 3082 N N . TYR A 1 385 ? 24.791 46.945 2.937 1.00 90.12 385 TYR A N 1
ATOM 3083 C CA . TYR A 1 385 ? 25.886 46.397 3.738 1.00 90.12 385 TYR A CA 1
ATOM 3084 C C . TYR A 1 385 ? 27.184 46.250 2.926 1.00 90.12 385 TYR A C 1
ATOM 3086 O O . TYR A 1 385 ? 28.235 46.698 3.385 1.00 90.12 385 TYR A O 1
ATOM 3094 N N . TYR A 1 386 ? 27.128 45.700 1.706 1.00 87.94 386 TYR A N 1
ATOM 3095 C CA . TYR A 1 386 ? 28.302 45.534 0.837 1.00 87.94 386 TYR A CA 1
ATOM 3096 C C . TYR A 1 386 ? 28.961 46.872 0.502 1.00 87.94 386 TYR A C 1
ATOM 3098 O O . TYR A 1 386 ? 30.178 47.003 0.572 1.00 87.94 386 TYR A O 1
ATOM 3106 N N . LEU A 1 387 ? 28.172 47.908 0.202 1.00 86.00 387 LEU A N 1
ATOM 3107 C CA . LEU A 1 387 ? 28.708 49.247 -0.060 1.00 86.00 387 LEU A CA 1
ATOM 3108 C C . LEU A 1 387 ? 29.464 49.828 1.143 1.00 86.00 387 LEU A C 1
ATOM 3110 O O . LEU A 1 387 ? 30.392 50.613 0.953 1.00 86.00 387 LEU A O 1
ATOM 3114 N N . LYS A 1 388 ? 29.087 49.435 2.364 1.00 84.69 388 LYS A N 1
ATOM 3115 C CA . LYS A 1 388 ? 29.687 49.923 3.607 1.00 84.69 388 LYS A CA 1
ATOM 3116 C C . LYS A 1 388 ? 30.894 49.099 4.065 1.00 84.69 388 LYS A C 1
ATOM 3118 O O . LYS A 1 388 ? 31.843 49.678 4.585 1.00 84.69 388 LYS A O 1
ATOM 3123 N N . HIS A 1 389 ? 30.855 47.780 3.894 1.00 83.06 389 HIS A N 1
ATOM 3124 C CA . HIS A 1 389 ? 31.842 46.855 4.465 1.00 83.06 389 HIS A CA 1
ATOM 3125 C C . HIS A 1 389 ? 32.725 46.160 3.420 1.00 83.06 389 HIS A C 1
ATOM 3127 O O . HIS A 1 389 ? 33.786 45.663 3.776 1.00 83.06 389 HIS A O 1
ATOM 3133 N N . LYS A 1 390 ? 32.331 46.169 2.139 1.00 80.94 390 LYS A N 1
ATOM 3134 C CA . LYS A 1 390 ? 33.028 45.593 0.968 1.00 80.94 390 LYS A CA 1
ATOM 3135 C C . LYS A 1 390 ? 33.253 44.079 0.965 1.00 80.94 390 LYS A C 1
ATOM 3137 O O . LYS A 1 390 ? 33.545 43.538 -0.089 1.00 80.94 390 LYS A O 1
ATOM 3142 N N . PHE A 1 391 ? 33.079 43.398 2.090 1.00 82.88 391 PHE A N 1
ATOM 3143 C CA . PHE A 1 391 ? 33.112 41.942 2.208 1.00 82.88 391 PHE A CA 1
ATOM 3144 C C . PHE A 1 391 ? 32.115 41.486 3.283 1.00 82.88 391 PHE A C 1
ATOM 3146 O O . PHE A 1 391 ? 31.632 42.293 4.081 1.00 82.88 391 PHE A O 1
ATOM 3153 N N . LEU A 1 392 ? 31.783 40.195 3.296 1.00 88.12 392 LEU A N 1
ATOM 3154 C CA . LEU A 1 392 ? 30.884 39.609 4.291 1.00 88.12 392 LEU A CA 1
ATOM 3155 C C . LEU A 1 392 ? 31.653 39.275 5.578 1.00 88.12 392 LEU A C 1
ATOM 3157 O O . LEU A 1 392 ? 32.561 38.447 5.552 1.00 88.12 392 LEU A O 1
ATOM 3161 N N . ASN A 1 393 ? 31.282 39.887 6.705 1.00 87.44 393 ASN A N 1
ATOM 3162 C CA . ASN A 1 393 ? 31.820 39.523 8.016 1.00 87.44 393 ASN A CA 1
ATOM 3163 C C . ASN A 1 393 ? 30.954 38.429 8.662 1.00 87.44 393 ASN A C 1
ATOM 3165 O O . ASN A 1 393 ? 29.745 38.600 8.810 1.00 87.44 393 ASN A O 1
ATOM 3169 N N . GLU A 1 394 ? 31.564 37.324 9.095 1.00 85.56 394 GLU A N 1
ATOM 3170 C CA . GLU A 1 394 ? 30.851 36.170 9.676 1.00 85.56 394 GLU A CA 1
ATOM 3171 C C . GLU A 1 394 ? 30.104 36.514 10.980 1.00 85.56 394 GLU A C 1
ATOM 3173 O O . GLU A 1 394 ? 29.101 35.886 11.297 1.00 85.56 394 GLU A O 1
ATOM 3178 N N . GLN A 1 395 ? 30.534 37.548 11.715 1.00 86.44 395 GLN A N 1
ATOM 3179 C CA . GLN A 1 395 ? 29.851 38.003 12.939 1.00 86.44 395 GLN A CA 1
ATOM 3180 C C . GLN A 1 395 ? 28.517 38.718 12.664 1.00 86.44 395 GLN A C 1
ATOM 3182 O O . GLN A 1 395 ? 27.637 38.713 13.523 1.00 86.44 395 GLN A O 1
ATOM 3187 N N . ASP A 1 396 ? 28.354 39.297 11.470 1.00 88.06 396 ASP A N 1
ATOM 3188 C CA . ASP A 1 396 ? 27.155 40.049 11.074 1.00 88.06 396 ASP A CA 1
ATOM 3189 C C . ASP A 1 396 ? 26.190 39.191 10.232 1.00 88.06 396 ASP A C 1
ATOM 3191 O O . ASP A 1 396 ? 25.114 39.646 9.832 1.00 88.06 396 ASP A O 1
ATOM 3195 N N . LEU A 1 397 ? 26.568 37.941 9.947 1.00 87.44 397 LEU A N 1
ATOM 3196 C CA . LEU A 1 397 ? 25.853 37.052 9.038 1.00 87.44 397 LEU A CA 1
ATOM 3197 C C . LEU A 1 397 ? 24.442 36.720 9.543 1.00 87.44 397 LEU A C 1
ATOM 3199 O O . LEU A 1 397 ? 23.482 36.813 8.777 1.00 87.44 397 LEU A O 1
ATOM 3203 N N . ASP A 1 398 ? 24.301 36.422 10.834 1.00 85.31 398 ASP A N 1
ATOM 3204 C CA . ASP A 1 398 ? 23.008 36.145 11.472 1.00 85.31 398 ASP A CA 1
ATOM 3205 C C . ASP A 1 398 ? 22.051 37.347 11.350 1.00 85.31 398 ASP A C 1
ATOM 3207 O O . ASP A 1 398 ? 20.853 37.193 11.088 1.00 85.31 398 ASP A O 1
ATOM 3211 N N . GLU A 1 399 ? 22.578 38.569 11.497 1.00 89.38 399 GLU A N 1
ATOM 3212 C CA . GLU A 1 399 ? 21.798 39.804 11.389 1.00 89.38 399 GLU A CA 1
ATOM 3213 C C . GLU A 1 399 ? 21.385 40.083 9.936 1.00 89.38 399 GLU A C 1
ATOM 3215 O O . GLU A 1 399 ? 20.250 40.500 9.680 1.00 89.38 399 GLU A O 1
ATOM 3220 N N . LEU A 1 400 ? 22.272 39.817 8.973 1.00 88.25 400 LEU A N 1
ATOM 3221 C CA . LEU A 1 400 ? 21.990 39.974 7.546 1.00 88.25 400 LEU A CA 1
ATOM 3222 C C . LEU A 1 400 ? 20.955 38.966 7.048 1.00 88.25 400 LEU A C 1
ATOM 3224 O O . LEU A 1 400 ? 20.041 39.356 6.322 1.00 88.25 400 LEU A O 1
ATOM 3228 N N . VAL A 1 401 ? 21.036 37.710 7.482 1.00 88.06 401 VAL A N 1
ATOM 3229 C CA . VAL A 1 401 ? 20.035 36.662 7.220 1.00 88.06 401 VAL A CA 1
ATOM 3230 C C . VAL A 1 401 ? 18.672 37.070 7.779 1.00 88.06 401 VAL A C 1
ATOM 3232 O O . VAL A 1 401 ? 17.666 37.046 7.065 1.00 88.06 401 VAL A O 1
ATOM 3235 N N . ALA A 1 402 ? 18.639 37.552 9.024 1.00 86.19 402 ALA A N 1
ATOM 3236 C CA . ALA A 1 402 ? 17.405 37.988 9.669 1.00 86.19 402 ALA A CA 1
ATOM 3237 C C . ALA A 1 402 ? 16.771 39.220 8.996 1.00 86.19 402 ALA A C 1
ATOM 3239 O O . ALA A 1 402 ? 15.547 39.296 8.891 1.00 86.19 402 ALA A O 1
ATOM 3240 N N . LYS A 1 403 ? 17.577 40.188 8.536 1.00 86.38 403 LYS A N 1
ATOM 3241 C CA . LYS A 1 403 ? 17.076 41.421 7.901 1.00 86.38 403 LYS A CA 1
ATOM 3242 C C . LYS A 1 403 ? 16.709 41.240 6.432 1.00 86.38 403 LYS A C 1
ATOM 3244 O O . LYS A 1 403 ? 15.726 41.827 5.989 1.00 86.38 403 LYS A O 1
ATOM 3249 N N . SER A 1 404 ? 17.486 40.461 5.681 1.00 87.75 404 SER A N 1
ATOM 3250 C CA . SER A 1 404 ? 17.235 40.202 4.256 1.00 87.75 404 SER A CA 1
ATOM 3251 C C . SER A 1 404 ? 16.160 39.139 4.018 1.00 87.75 404 SER A C 1
ATOM 3253 O O . SER A 1 404 ? 15.616 39.072 2.916 1.00 87.75 404 SER A O 1
ATOM 3255 N N . ASN A 1 405 ? 15.827 38.345 5.047 1.00 86.38 405 ASN A N 1
ATOM 3256 C CA . ASN A 1 405 ? 14.934 37.189 4.963 1.00 86.38 405 ASN A CA 1
ATOM 3257 C C . ASN A 1 405 ? 15.404 36.165 3.904 1.00 86.38 405 ASN A C 1
ATOM 3259 O O . ASN A 1 405 ? 14.594 35.581 3.185 1.00 86.38 405 ASN A O 1
ATOM 3263 N N . MET A 1 406 ? 16.724 35.982 3.801 1.00 86.38 406 MET A N 1
ATOM 3264 C CA . MET A 1 406 ? 17.407 35.016 2.932 1.00 86.38 406 MET A CA 1
ATOM 3265 C C . MET A 1 406 ? 18.155 33.996 3.795 1.00 86.38 406 MET A C 1
ATOM 3267 O O . MET A 1 406 ? 18.555 34.316 4.909 1.00 86.38 406 MET A O 1
ATOM 3271 N N . SER A 1 407 ? 18.355 32.771 3.309 1.00 87.56 407 SER A N 1
ATOM 3272 C CA . SER A 1 407 ? 19.144 31.761 4.034 1.00 87.56 407 SER A CA 1
ATOM 3273 C C . SER A 1 407 ? 20.636 32.121 4.101 1.00 87.56 407 SER A C 1
ATOM 3275 O O . SER A 1 407 ? 21.134 32.905 3.293 1.00 87.56 407 SER A O 1
ATOM 3277 N N . TYR A 1 408 ? 21.363 31.512 5.043 1.00 87.94 408 TYR A N 1
ATOM 3278 C CA . TYR A 1 408 ? 22.815 31.680 5.199 1.00 87.94 408 TYR A CA 1
ATOM 3279 C C . TYR A 1 408 ? 23.584 31.443 3.893 1.00 87.94 408 TYR A C 1
ATOM 3281 O O . TYR A 1 408 ? 24.463 32.226 3.537 1.00 87.94 408 TYR A O 1
ATOM 3289 N N . GLU A 1 409 ? 23.220 30.388 3.162 1.00 88.25 409 GLU A N 1
ATOM 3290 C CA . GLU A 1 409 ? 23.833 30.042 1.878 1.00 88.25 409 GLU A CA 1
ATOM 3291 C C . GLU A 1 409 ? 23.518 31.088 0.810 1.00 88.25 409 GLU A C 1
ATOM 3293 O O . GLU A 1 409 ? 24.432 31.564 0.149 1.00 88.25 409 GLU A O 1
ATOM 3298 N N . GLN A 1 410 ? 22.266 31.543 0.715 1.00 88.88 410 GLN A N 1
ATOM 3299 C CA . GLN A 1 410 ? 21.869 32.573 -0.251 1.00 88.88 410 GLN A CA 1
ATOM 3300 C C . GLN A 1 410 ? 22.554 33.923 -0.003 1.00 88.88 410 GLN A C 1
ATOM 3302 O O . GLN A 1 410 ? 22.874 34.626 -0.959 1.00 88.88 410 GLN A O 1
ATOM 3307 N N . VAL A 1 411 ? 22.778 34.309 1.259 1.00 89.00 411 VAL A N 1
ATOM 3308 C CA . VAL A 1 411 ? 23.544 35.524 1.583 1.00 89.00 411 VAL A CA 1
ATOM 3309 C C . VAL A 1 411 ? 25.005 35.341 1.169 1.00 89.00 411 VAL A C 1
ATOM 3311 O O . VAL A 1 411 ? 25.538 36.189 0.460 1.00 89.00 411 VAL A O 1
ATOM 3314 N N . ARG A 1 412 ? 25.650 34.224 1.530 1.00 89.69 412 ARG A N 1
ATOM 3315 C CA . ARG A 1 412 ? 27.049 33.946 1.153 1.00 89.69 412 ARG A CA 1
ATOM 3316 C C . ARG A 1 412 ? 27.251 33.887 -0.362 1.00 89.69 412 ARG A C 1
ATOM 3318 O O . ARG A 1 412 ? 28.188 34.490 -0.877 1.00 89.69 412 ARG A O 1
ATOM 3325 N N . GLU A 1 413 ? 26.355 33.211 -1.070 1.00 87.88 413 GLU A N 1
ATOM 3326 C CA . GLU A 1 413 ? 26.383 33.087 -2.526 1.00 87.88 413 GLU A CA 1
ATOM 3327 C C . GLU A 1 413 ? 26.174 34.441 -3.214 1.00 87.88 413 GLU A C 1
ATOM 3329 O O . GLU A 1 413 ? 26.873 34.753 -4.175 1.00 87.88 413 GLU A O 1
ATOM 3334 N N . TRP A 1 414 ? 25.292 35.295 -2.681 1.00 91.50 414 TRP A N 1
ATOM 3335 C CA . TRP A 1 414 ? 25.103 36.652 -3.196 1.00 91.50 414 TRP A CA 1
ATOM 3336 C C . TRP A 1 414 ? 26.377 37.504 -3.065 1.00 91.50 414 TRP A C 1
ATOM 3338 O O . TRP A 1 414 ? 26.752 38.177 -4.020 1.00 91.50 414 TRP A O 1
ATOM 3348 N N . PHE A 1 415 ? 27.092 37.448 -1.932 1.00 89.50 415 PHE A N 1
ATOM 3349 C CA . PHE A 1 415 ? 28.374 38.159 -1.780 1.00 89.50 415 PHE A CA 1
ATOM 3350 C C . PHE A 1 415 ? 29.470 37.581 -2.689 1.00 89.50 415 PHE A C 1
ATOM 3352 O O . PHE A 1 415 ? 30.242 38.344 -3.268 1.00 89.50 415 PHE A O 1
ATOM 3359 N N . ALA A 1 416 ? 29.520 36.255 -2.858 1.00 87.31 416 ALA A N 1
ATOM 3360 C CA . ALA A 1 416 ? 30.450 35.606 -3.782 1.00 87.31 416 ALA A CA 1
ATOM 3361 C C . ALA A 1 416 ? 30.192 36.025 -5.241 1.00 87.31 416 ALA A C 1
ATOM 3363 O O . ALA A 1 416 ? 31.130 36.298 -5.984 1.00 87.31 416 ALA A O 1
ATOM 3364 N N . GLU A 1 417 ? 28.924 36.141 -5.637 1.00 86.31 417 GLU A N 1
ATOM 3365 C CA . GLU A 1 417 ? 28.523 36.607 -6.965 1.00 86.31 417 GLU A CA 1
ATOM 3366 C C . GLU A 1 417 ? 28.927 38.064 -7.222 1.00 86.31 417 GLU A C 1
ATOM 3368 O O . GLU A 1 417 ? 29.421 38.393 -8.299 1.00 86.31 417 GLU A O 1
ATOM 3373 N N . ILE A 1 418 ? 28.771 38.940 -6.227 1.00 85.38 418 ILE A N 1
ATOM 3374 C CA . ILE A 1 418 ? 29.195 40.342 -6.328 1.00 85.38 418 ILE A CA 1
ATOM 3375 C C . ILE A 1 418 ? 30.723 40.455 -6.451 1.00 85.38 418 ILE A C 1
ATOM 3377 O O . ILE A 1 418 ? 31.197 41.222 -7.287 1.00 85.38 418 ILE A O 1
ATOM 3381 N N . HIS A 1 419 ? 31.489 39.651 -5.706 1.00 80.31 419 HIS A N 1
ATOM 3382 C CA . HIS A 1 419 ? 32.948 39.600 -5.848 1.00 80.31 419 HIS A CA 1
ATOM 3383 C C . HIS A 1 419 ? 33.388 39.098 -7.231 1.00 80.31 419 HIS A C 1
ATOM 3385 O O . HIS A 1 419 ? 34.255 39.716 -7.844 1.00 80.31 419 HIS A O 1
ATOM 3391 N N . ARG A 1 420 ? 32.746 38.049 -7.774 1.00 81.81 420 ARG A N 1
ATOM 3392 C CA . ARG A 1 420 ? 33.018 37.567 -9.144 1.00 81.81 420 ARG A CA 1
ATOM 3393 C C . ARG A 1 420 ? 32.793 38.656 -10.197 1.00 81.81 420 ARG A C 1
ATOM 3395 O O . ARG A 1 420 ? 33.579 38.783 -11.132 1.00 81.81 420 ARG A O 1
ATOM 3402 N N . LYS A 1 421 ? 31.734 39.458 -10.045 1.00 78.88 421 LYS A N 1
ATOM 3403 C CA . LYS A 1 421 ? 31.431 40.576 -10.956 1.00 78.88 421 LYS A CA 1
ATOM 3404 C C . LYS A 1 421 ? 32.446 41.717 -10.854 1.00 78.88 421 LYS A C 1
ATOM 3406 O O . LYS A 1 421 ? 32.786 42.309 -11.877 1.00 78.88 421 LYS A O 1
ATOM 3411 N N . GLU A 1 422 ? 32.947 41.997 -9.650 1.00 77.56 422 GLU A N 1
ATOM 3412 C CA . GLU A 1 422 ? 33.995 43.000 -9.418 1.00 77.56 422 GLU A CA 1
ATOM 3413 C C . GLU A 1 422 ? 35.345 42.557 -10.017 1.00 77.56 422 GLU A C 1
ATOM 3415 O O . GLU A 1 422 ? 36.024 43.369 -10.643 1.00 77.56 422 GLU A O 1
ATOM 3420 N N . GLU A 1 423 ? 35.689 41.264 -9.941 1.00 75.44 423 GLU A N 1
ATOM 3421 C CA . GLU A 1 423 ? 36.883 40.692 -10.591 1.00 75.44 423 GLU A CA 1
ATOM 3422 C C . GLU A 1 423 ? 36.805 40.713 -12.128 1.00 75.44 423 GLU A C 1
ATOM 3424 O O . GLU A 1 423 ? 37.814 40.942 -12.793 1.00 75.44 423 GLU A O 1
ATOM 3429 N N . MET A 1 424 ? 35.610 40.546 -12.707 1.00 73.56 424 MET A N 1
ATOM 3430 C CA . MET A 1 424 ? 35.377 40.666 -14.156 1.00 73.56 424 MET A CA 1
ATOM 3431 C C . MET A 1 424 ? 35.252 42.122 -14.651 1.00 73.56 424 MET A C 1
ATOM 3433 O O . MET A 1 424 ? 34.930 42.348 -15.817 1.00 73.56 424 MET A O 1
ATOM 3437 N N . GLY A 1 425 ? 35.464 43.128 -13.791 1.00 62.50 425 GLY A N 1
ATOM 3438 C CA . GLY A 1 425 ? 35.428 44.547 -14.170 1.00 62.50 425 GLY A CA 1
ATOM 3439 C C . GLY A 1 425 ? 34.053 45.055 -14.630 1.00 62.50 425 GLY A C 1
ATOM 3440 O O . GLY A 1 425 ? 33.970 46.088 -15.292 1.00 62.50 425 GLY A O 1
ATOM 3441 N N . THR A 1 426 ? 32.974 44.335 -14.304 1.00 69.56 426 THR A N 1
ATOM 3442 C CA . THR A 1 426 ? 31.596 44.671 -14.700 1.00 69.56 426 THR A CA 1
ATOM 3443 C C . THR A 1 426 ? 30.864 45.340 -13.529 1.00 69.56 426 THR A C 1
ATOM 3445 O O . THR A 1 426 ? 31.098 44.987 -12.375 1.00 69.56 426 THR A O 1
ATOM 3448 N N . ASN A 1 427 ? 29.965 46.303 -13.782 1.00 63.44 427 ASN A N 1
ATOM 3449 C CA . ASN A 1 427 ? 29.241 47.008 -12.713 1.00 63.44 427 ASN A CA 1
ATOM 3450 C C . ASN A 1 427 ? 28.440 46.021 -11.829 1.00 63.44 427 ASN A C 1
ATOM 3452 O O . ASN A 1 427 ? 27.475 45.426 -12.316 1.00 63.44 427 ASN A O 1
ATOM 3456 N N . PRO A 1 428 ? 28.739 45.876 -10.519 1.00 64.31 428 PRO A N 1
ATOM 3457 C CA . PRO A 1 428 ? 28.141 44.816 -9.692 1.00 64.31 428 PRO A CA 1
ATOM 3458 C C . PRO A 1 428 ? 26.640 44.976 -9.398 1.00 64.31 428 PRO A C 1
ATOM 3460 O O . PRO A 1 428 ? 26.027 44.103 -8.790 1.00 64.31 428 PRO A O 1
ATOM 3463 N N . PHE A 1 429 ? 26.042 46.104 -9.790 1.00 71.31 429 PHE A N 1
ATOM 3464 C CA . PHE A 1 429 ? 24.712 46.535 -9.356 1.00 71.31 429 PHE A CA 1
ATOM 3465 C C . PHE A 1 429 ? 23.770 46.960 -10.488 1.00 71.31 429 PHE A C 1
ATOM 3467 O O . PHE A 1 429 ? 22.703 47.510 -10.200 1.00 71.31 429 PHE A O 1
ATOM 3474 N N . GLU A 1 430 ? 24.164 46.740 -11.740 1.00 57.78 430 GLU A N 1
ATOM 3475 C CA . GLU A 1 430 ? 23.309 46.946 -12.908 1.00 57.78 430 GLU A CA 1
ATOM 3476 C C . GLU A 1 430 ? 22.481 45.677 -13.156 1.00 57.78 430 GLU A C 1
ATOM 3478 O O . GLU A 1 430 ? 22.995 44.670 -13.638 1.00 57.78 430 GLU A O 1
ATOM 3483 N N . ASP A 1 431 ? 21.196 45.719 -12.800 1.00 47.41 431 ASP A N 1
ATOM 3484 C CA . ASP A 1 431 ? 20.226 44.683 -13.163 1.00 47.41 431 ASP A CA 1
ATOM 3485 C C . ASP A 1 431 ? 19.500 45.120 -14.449 1.00 47.41 431 ASP A C 1
ATOM 3487 O O . ASP A 1 431 ? 18.860 46.175 -14.479 1.00 47.41 431 ASP A O 1
ATOM 3491 N N . LYS A 1 432 ? 19.577 44.314 -15.520 1.00 39.34 432 LYS A N 1
ATOM 3492 C CA . LYS A 1 432 ? 18.708 44.465 -16.702 1.00 39.34 432 LYS A CA 1
ATOM 3493 C C . LYS A 1 432 ? 17.254 44.267 -16.266 1.00 39.34 432 LYS A C 1
ATOM 3495 O O . LYS A 1 432 ? 16.908 43.216 -15.732 1.00 39.34 432 LYS A O 1
ATOM 3500 N N . MET A 1 433 ? 16.401 45.256 -16.514 1.00 31.88 433 MET A N 1
ATOM 3501 C CA . MET A 1 433 ? 14.980 45.215 -16.170 1.00 31.88 433 MET A CA 1
ATOM 3502 C C . MET A 1 433 ? 14.137 45.556 -17.412 1.00 31.88 433 MET A C 1
ATOM 3504 O O . MET A 1 433 ? 14.217 46.684 -17.889 1.00 31.88 433 MET A O 1
ATOM 3508 N N . GLY A 1 434 ? 13.312 44.606 -17.883 1.00 30.09 434 GLY A N 1
ATOM 3509 C CA . GLY A 1 434 ? 12.057 44.878 -18.614 1.00 30.09 434 GLY A CA 1
ATOM 3510 C C . GLY A 1 434 ? 11.851 44.252 -20.009 1.00 30.09 434 GLY A C 1
ATOM 3511 O O . GLY A 1 434 ? 12.617 44.566 -20.911 1.00 30.09 434 GLY A O 1
ATOM 3512 N N . ASN A 1 435 ? 10.718 43.527 -20.142 1.00 28.44 435 ASN A N 1
ATOM 3513 C CA . ASN A 1 435 ? 9.884 43.233 -21.338 1.00 28.44 435 ASN A CA 1
ATOM 3514 C C . ASN A 1 435 ? 10.458 42.366 -22.469 1.00 28.44 435 ASN A C 1
ATOM 3516 O O . ASN A 1 435 ? 11.657 42.372 -22.696 1.00 28.44 435 ASN A O 1
ATOM 3520 N N . GLU A 1 436 ? 9.688 41.673 -23.309 1.00 29.20 436 GLU A N 1
ATOM 3521 C CA . GLU A 1 436 ? 8.327 41.093 -23.422 1.00 29.20 436 GLU A CA 1
ATOM 3522 C C . GLU A 1 436 ? 8.419 40.322 -24.767 1.00 29.20 436 GLU A C 1
ATOM 3524 O O . GLU A 1 436 ? 9.162 40.756 -25.642 1.00 29.20 436 GLU A O 1
ATOM 3529 N N . ASP A 1 437 ? 7.744 39.177 -24.868 1.00 28.98 437 ASP A N 1
ATOM 3530 C CA . ASP A 1 437 ? 7.230 38.456 -26.054 1.00 28.98 437 ASP A CA 1
ATOM 3531 C C . ASP A 1 437 ? 7.665 38.799 -27.510 1.00 28.98 437 ASP A C 1
ATOM 3533 O O . ASP A 1 437 ? 7.720 39.961 -27.900 1.00 28.98 437 ASP A O 1
ATOM 3537 N N . GLN A 1 438 ? 7.720 37.726 -28.333 1.00 28.67 438 GLN A N 1
ATOM 3538 C CA . GLN A 1 438 ? 7.730 37.665 -29.822 1.00 28.67 438 GLN A CA 1
ATOM 3539 C C . GLN A 1 438 ? 9.048 38.082 -30.494 1.00 28.67 438 GLN A C 1
ATOM 3541 O O . GLN A 1 438 ? 9.747 38.959 -30.008 1.00 28.67 438 GLN A O 1
ATOM 3546 N N . ASP A 1 439 ? 9.495 37.569 -31.633 1.00 27.70 439 ASP A N 1
ATOM 3547 C CA . ASP A 1 439 ? 9.217 36.441 -32.530 1.00 27.70 439 ASP A CA 1
ATOM 3548 C C . ASP A 1 439 ? 10.459 36.409 -33.459 1.00 27.70 439 ASP A C 1
ATOM 3550 O O . ASP A 1 439 ? 11.106 37.439 -33.630 1.00 27.70 439 ASP A O 1
ATOM 3554 N N . GLU A 1 440 ? 10.794 35.221 -33.963 1.00 33.25 440 GLU A N 1
ATOM 3555 C CA . GLU A 1 440 ? 11.267 34.881 -35.323 1.00 33.25 440 GLU A CA 1
ATOM 3556 C C . GLU A 1 440 ? 12.232 35.778 -36.156 1.00 33.25 440 GLU A C 1
ATOM 3558 O O . GLU A 1 440 ? 12.284 36.996 -36.064 1.00 33.25 440 GLU A O 1
ATOM 3563 N N . GLU A 1 441 ? 12.916 35.080 -37.077 1.00 26.91 441 GLU A N 1
ATOM 3564 C CA . GLU A 1 441 ? 13.656 35.549 -38.270 1.00 26.91 441 GLU A CA 1
ATOM 3565 C C . GLU A 1 441 ? 15.092 36.068 -38.037 1.00 26.91 441 GLU A C 1
ATOM 3567 O O . GLU A 1 441 ? 15.360 37.009 -37.299 1.00 26.91 441 GLU A O 1
ATOM 3572 N N . GLU A 1 442 ? 16.080 35.243 -38.405 1.00 31.41 442 GLU A N 1
ATOM 3573 C CA . GLU A 1 442 ? 16.844 35.305 -39.672 1.00 31.41 442 GLU A CA 1
ATOM 3574 C C . GLU A 1 442 ? 17.822 36.490 -39.699 1.00 31.41 442 GLU A C 1
ATOM 3576 O O . GLU A 1 442 ? 17.416 37.643 -39.680 1.00 31.41 442 GLU A O 1
ATOM 3581 N N . ASP A 1 443 ? 19.127 36.205 -39.770 1.00 27.27 443 ASP A N 1
ATOM 3582 C CA . ASP A 1 443 ? 19.862 36.553 -40.989 1.00 27.27 443 ASP A CA 1
ATOM 3583 C C . ASP A 1 443 ? 21.232 35.866 -41.047 1.00 27.27 443 ASP A C 1
ATOM 3585 O O . ASP A 1 443 ? 21.993 35.804 -40.073 1.00 27.27 443 ASP A O 1
ATOM 3589 N N . GLU A 1 444 ? 21.526 35.360 -42.237 1.00 31.27 444 GLU A N 1
ATOM 3590 C CA . GLU A 1 444 ? 22.840 34.929 -42.679 1.00 31.27 444 GLU A CA 1
ATOM 3591 C C . GLU A 1 444 ? 23.750 36.153 -42.866 1.00 31.27 444 GLU A C 1
ATOM 3593 O O . GLU A 1 444 ? 23.325 37.216 -43.308 1.00 31.27 444 GLU A O 1
ATOM 3598 N N . SER A 1 445 ? 25.056 36.001 -42.649 1.00 29.67 445 SER A N 1
ATOM 3599 C CA . SER A 1 445 ? 26.006 36.729 -43.493 1.00 29.67 445 SER A CA 1
ATOM 3600 C C . SER A 1 445 ? 27.293 35.940 -43.686 1.00 29.67 445 SER A C 1
ATOM 3602 O O . SER A 1 445 ? 27.925 35.440 -42.756 1.00 29.67 445 SER A O 1
ATOM 3604 N N . GLN A 1 446 ? 27.598 35.813 -44.970 1.00 30.16 446 GLN A N 1
ATOM 3605 C CA . GLN A 1 446 ? 28.707 35.133 -45.606 1.00 30.16 446 GLN A CA 1
ATOM 3606 C C . GLN A 1 446 ? 30.045 35.829 -45.330 1.00 30.16 446 GLN A C 1
ATOM 3608 O O . GLN A 1 446 ? 30.111 37.025 -45.048 1.00 30.16 446 GLN A O 1
ATOM 3613 N N . GLY A 1 447 ? 31.127 35.074 -45.508 1.00 27.84 447 GLY A N 1
ATOM 3614 C CA . GLY A 1 447 ? 32.493 35.583 -45.502 1.00 27.84 447 GLY A CA 1
ATOM 3615 C C . GLY A 1 447 ? 33.472 34.514 -45.966 1.00 27.84 447 GLY A C 1
ATOM 3616 O O . GLY A 1 447 ? 34.189 33.932 -45.159 1.00 27.84 447 GLY A O 1
ATOM 3617 N N . GLU A 1 448 ? 33.436 34.240 -47.266 1.00 30.11 448 GLU A N 1
ATOM 3618 C CA . GLU A 1 448 ? 34.361 33.404 -48.032 1.00 30.11 448 GLU A CA 1
ATOM 3619 C C . GLU A 1 448 ? 35.822 33.878 -47.893 1.00 30.11 448 GLU A C 1
ATOM 3621 O O . GLU A 1 448 ? 36.086 35.082 -47.896 1.00 30.11 448 GLU A O 1
ATOM 3626 N N . ASN A 1 449 ? 36.784 32.945 -47.866 1.00 28.69 449 ASN A N 1
ATOM 3627 C CA . ASN A 1 449 ? 37.802 32.909 -48.920 1.00 28.69 449 ASN A CA 1
ATOM 3628 C C . ASN A 1 449 ? 38.538 31.559 -49.000 1.00 28.69 449 ASN A C 1
ATOM 3630 O O . ASN A 1 449 ? 38.953 30.980 -47.996 1.00 28.69 449 ASN A O 1
ATOM 3634 N N . GLU A 1 450 ? 38.673 31.117 -50.247 1.00 31.48 450 GLU A N 1
ATOM 3635 C CA . GLU A 1 450 ? 39.344 29.940 -50.808 1.00 31.48 450 GLU A CA 1
ATOM 3636 C C . GLU A 1 450 ? 40.893 30.057 -50.657 1.00 31.48 450 GLU A C 1
ATOM 3638 O O . GLU A 1 450 ? 41.390 31.100 -50.245 1.00 31.48 450 GLU A O 1
ATOM 3643 N N . THR A 1 451 ? 41.772 29.069 -50.883 1.00 29.45 451 THR A N 1
ATOM 3644 C CA . THR A 1 451 ? 41.941 28.174 -52.047 1.00 29.45 451 THR A CA 1
ATOM 3645 C C . THR A 1 451 ? 42.903 27.003 -51.753 1.00 29.45 451 THR A C 1
ATOM 3647 O O . THR A 1 451 ? 43.814 27.110 -50.934 1.00 29.45 451 THR A O 1
ATOM 3650 N N . ALA A 1 452 ? 42.690 25.930 -52.524 1.00 30.66 452 ALA A N 1
ATOM 3651 C CA . ALA A 1 452 ? 43.374 24.638 -52.676 1.00 30.66 452 ALA A CA 1
ATOM 3652 C C . ALA A 1 452 ? 44.893 24.641 -52.978 1.00 30.66 452 ALA A C 1
ATOM 3654 O O . ALA A 1 452 ? 45.425 25.666 -53.387 1.00 30.66 452 ALA A O 1
ATOM 3655 N N . VAL A 1 453 ? 45.541 23.460 -52.873 1.00 31.75 453 VAL A N 1
ATOM 3656 C CA . VAL A 1 453 ? 46.184 22.701 -53.987 1.00 31.75 453 VAL A CA 1
ATOM 3657 C C . VAL A 1 453 ? 46.535 21.258 -53.535 1.00 31.75 453 VAL A C 1
ATOM 3659 O O . VAL A 1 453 ? 47.008 21.044 -52.421 1.00 31.75 453 VAL A O 1
ATOM 3662 N N . GLU A 1 454 ? 46.257 20.291 -54.420 1.00 34.62 454 GLU A N 1
ATOM 3663 C CA . GLU A 1 454 ? 46.548 18.841 -54.394 1.00 34.62 454 GLU A CA 1
ATOM 3664 C C . GLU A 1 454 ? 48.035 18.491 -54.634 1.00 34.62 454 GLU A C 1
ATOM 3666 O O . GLU A 1 454 ? 48.713 19.237 -55.329 1.00 34.62 454 GLU A O 1
ATOM 3671 N N . GLU A 1 455 ? 48.501 17.301 -54.212 1.00 30.64 455 GLU A N 1
ATOM 3672 C CA . GLU A 1 455 ? 49.168 16.334 -55.120 1.00 30.64 455 GLU A CA 1
ATOM 3673 C C . GLU A 1 455 ? 49.372 14.931 -54.495 1.00 30.64 455 GLU A C 1
ATOM 3675 O O . GLU A 1 455 ? 49.351 14.750 -53.278 1.00 30.64 455 GLU A O 1
ATOM 3680 N N . GLN A 1 456 ? 49.522 13.931 -55.372 1.00 30.73 456 GLN A N 1
ATOM 3681 C CA . GLN A 1 456 ? 49.431 12.475 -55.178 1.00 30.73 456 GLN A CA 1
ATOM 3682 C C . GLN A 1 456 ? 50.795 11.764 -54.976 1.00 30.73 456 GLN A C 1
ATOM 3684 O O . GLN A 1 456 ? 51.728 12.077 -55.700 1.00 30.73 456 GLN A O 1
ATOM 3689 N N . GLY A 1 457 ? 50.821 10.730 -54.103 1.00 28.62 457 GLY A N 1
ATOM 3690 C CA . GLY A 1 457 ? 51.579 9.436 -54.113 1.00 28.62 457 GLY A CA 1
ATOM 3691 C C . GLY A 1 457 ? 53.106 9.359 -54.394 1.00 28.62 457 GLY A C 1
ATOM 3692 O O . GLY A 1 457 ? 53.703 10.360 -54.767 1.00 28.62 457 GLY A O 1
ATOM 3693 N N . PRO A 1 458 ? 53.775 8.170 -54.310 1.00 44.16 458 PRO A N 1
ATOM 3694 C CA . PRO A 1 458 ? 53.296 6.822 -53.929 1.00 44.16 458 PRO A CA 1
ATOM 3695 C C . PRO A 1 458 ? 54.242 5.947 -53.024 1.00 44.16 458 PRO A C 1
ATOM 3697 O O . PRO A 1 458 ? 55.424 6.228 -52.880 1.00 44.16 458 PRO A O 1
ATOM 3700 N N . ALA A 1 459 ? 53.682 4.820 -52.536 1.00 29.27 459 ALA A N 1
ATOM 3701 C CA . ALA A 1 459 ? 54.218 3.438 -52.380 1.00 29.27 459 ALA A CA 1
ATOM 3702 C C . ALA A 1 459 ? 55.402 3.036 -51.445 1.00 29.27 459 ALA A C 1
ATOM 3704 O O . ALA A 1 459 ? 56.338 3.796 -51.226 1.00 29.27 459 ALA A O 1
ATOM 3705 N N . LEU A 1 460 ? 55.340 1.738 -51.053 1.00 33.47 460 LEU A N 1
ATOM 3706 C CA . LEU A 1 460 ? 56.235 0.814 -50.293 1.00 33.47 460 LEU A CA 1
ATOM 3707 C C . LEU A 1 460 ? 55.659 0.484 -48.893 1.00 33.47 460 LEU A C 1
ATOM 3709 O O . LEU A 1 460 ? 55.386 1.411 -48.143 1.00 33.47 460 LEU A O 1
ATOM 3713 N N . GLY A 1 461 ? 55.404 -0.752 -48.443 1.00 30.08 461 GLY A N 1
ATOM 3714 C CA . GLY A 1 461 ? 55.772 -2.122 -48.844 1.00 30.08 461 GLY A CA 1
ATOM 3715 C C . GLY A 1 461 ? 56.035 -2.943 -47.555 1.00 30.08 461 GLY A C 1
ATOM 3716 O O . GLY A 1 461 ? 56.507 -2.339 -46.597 1.00 30.08 461 GLY A O 1
ATOM 3717 N N . ASP A 1 462 ? 55.741 -4.254 -47.564 1.00 35.06 462 ASP A N 1
ATOM 3718 C CA . ASP A 1 462 ? 56.045 -5.325 -46.565 1.00 35.06 462 ASP A CA 1
ATOM 3719 C C . ASP A 1 462 ? 54.886 -5.647 -45.568 1.00 35.06 462 ASP A C 1
ATOM 3721 O O . ASP A 1 462 ? 54.461 -4.771 -44.815 1.00 35.06 462 ASP A O 1
ATOM 3725 N N . GLU A 1 463 ? 54.147 -6.779 -45.657 1.00 34.94 463 GLU A N 1
ATOM 3726 C CA . GLU A 1 463 ? 54.487 -8.215 -45.370 1.00 34.94 463 GLU A CA 1
ATOM 3727 C C . GLU A 1 463 ? 54.938 -8.395 -43.896 1.00 34.94 463 GLU A C 1
ATOM 3729 O O . GLU A 1 463 ? 55.788 -7.643 -43.436 1.00 34.94 463 GLU A O 1
ATOM 3734 N N . ASP A 1 464 ? 54.435 -9.261 -43.004 1.00 34.09 464 ASP A N 1
ATOM 3735 C CA . ASP A 1 464 ? 53.667 -10.519 -43.002 1.00 34.09 464 ASP A CA 1
ATOM 3736 C C . ASP A 1 464 ? 53.033 -10.713 -41.598 1.00 34.09 464 ASP A C 1
ATOM 3738 O O . ASP A 1 464 ? 53.474 -10.079 -40.633 1.00 34.09 464 ASP A O 1
ATOM 3742 N N . GLY A 1 465 ? 52.083 -11.647 -41.439 1.00 33.06 465 GLY A N 1
ATOM 3743 C CA . GLY A 1 465 ? 51.771 -12.219 -40.120 1.00 33.06 465 GLY A CA 1
ATOM 3744 C C . GLY A 1 465 ? 50.387 -12.848 -39.975 1.00 33.06 465 GLY A C 1
ATOM 3745 O O . GLY A 1 465 ? 49.516 -12.255 -39.343 1.00 33.06 465 GLY A O 1
ATOM 3746 N N . ASP A 1 466 ? 50.219 -14.044 -40.539 1.00 35.94 466 ASP A N 1
ATOM 3747 C CA . ASP A 1 466 ? 49.139 -14.985 -40.227 1.00 35.94 466 ASP A CA 1
ATOM 3748 C C . ASP A 1 466 ? 49.143 -15.370 -38.736 1.00 35.94 466 ASP A C 1
ATOM 3750 O O . ASP A 1 466 ? 50.209 -15.606 -38.174 1.00 35.94 466 ASP A O 1
ATOM 3754 N N . GLU A 1 467 ? 47.961 -15.505 -38.130 1.00 39.84 467 GLU A N 1
ATOM 3755 C CA . GLU A 1 467 ? 47.633 -16.600 -37.204 1.00 39.84 467 GLU A CA 1
ATOM 3756 C C . GLU A 1 467 ? 46.105 -16.653 -37.021 1.00 39.84 467 GLU A C 1
ATOM 3758 O O . GLU A 1 467 ? 45.474 -15.767 -36.439 1.00 39.84 467 GLU A O 1
ATOM 3763 N N . GLU A 1 468 ? 45.521 -17.691 -37.620 1.00 36.34 468 GLU A N 1
ATOM 3764 C CA . GLU A 1 468 ? 44.185 -18.204 -37.345 1.00 36.34 468 GLU A CA 1
ATOM 3765 C C . GLU A 1 468 ? 44.179 -18.840 -35.948 1.00 36.34 468 GLU A C 1
ATOM 3767 O O . GLU A 1 468 ? 45.080 -19.611 -35.633 1.00 36.34 468 GLU A O 1
ATOM 3772 N N . ASP A 1 469 ? 43.140 -18.582 -35.154 1.00 41.44 469 ASP A N 1
ATOM 3773 C CA . ASP A 1 469 ? 42.629 -19.569 -34.204 1.00 41.44 469 ASP A CA 1
ATOM 3774 C C . ASP A 1 469 ? 41.098 -19.474 -34.176 1.00 41.44 469 ASP A C 1
ATOM 3776 O O . ASP A 1 469 ? 40.498 -18.412 -33.975 1.00 41.44 469 ASP A O 1
ATOM 3780 N N . ASP A 1 470 ? 40.517 -20.627 -34.482 1.00 39.16 470 ASP A N 1
ATOM 3781 C CA . ASP A 1 470 ? 39.108 -20.985 -34.558 1.00 39.16 470 ASP A CA 1
ATOM 3782 C C . ASP A 1 470 ? 38.530 -21.210 -33.148 1.00 39.16 470 ASP A C 1
ATOM 3784 O O . ASP A 1 470 ? 39.271 -21.504 -32.212 1.00 39.16 470 ASP A O 1
ATOM 3788 N N . ASP A 1 471 ? 37.211 -21.043 -33.029 1.00 39.91 471 ASP A N 1
ATOM 3789 C CA . ASP A 1 471 ? 36.286 -21.795 -32.160 1.00 39.91 471 ASP A CA 1
ATOM 3790 C C . ASP A 1 471 ? 35.010 -20.971 -31.875 1.00 39.91 471 ASP A C 1
ATOM 3792 O O . ASP A 1 471 ? 34.889 -20.214 -30.911 1.00 39.91 471 ASP A O 1
ATOM 3796 N N . THR A 1 472 ? 34.045 -21.149 -32.786 1.00 37.09 472 THR A N 1
ATOM 3797 C CA . THR A 1 472 ? 32.622 -21.484 -32.542 1.00 37.09 472 THR A CA 1
ATOM 3798 C C . THR A 1 472 ? 31.909 -20.969 -31.277 1.00 37.09 472 THR A C 1
ATOM 3800 O O . THR A 1 472 ? 32.225 -21.421 -30.182 1.00 37.09 472 THR A O 1
ATOM 3803 N N . ASP A 1 473 ? 30.807 -20.216 -31.447 1.00 36.06 473 ASP A N 1
ATOM 3804 C CA . ASP A 1 473 ? 29.485 -20.587 -30.884 1.00 36.06 473 ASP A CA 1
ATOM 3805 C C . ASP A 1 473 ? 28.320 -19.777 -31.514 1.00 36.06 473 ASP A C 1
ATOM 3807 O O . ASP A 1 473 ? 28.479 -18.646 -31.974 1.00 36.06 473 ASP A O 1
ATOM 3811 N N . ASP A 1 474 ? 27.153 -20.411 -31.528 1.00 39.44 474 ASP A N 1
ATOM 3812 C CA . ASP A 1 474 ? 25.937 -20.243 -32.323 1.00 39.44 474 ASP A CA 1
ATOM 3813 C C . ASP A 1 474 ? 25.282 -18.844 -32.410 1.00 39.44 474 ASP A C 1
ATOM 3815 O O . ASP A 1 474 ? 24.932 -18.206 -31.415 1.00 39.44 474 ASP A O 1
ATOM 3819 N N . SER A 1 475 ? 24.925 -18.436 -33.637 1.00 35.50 475 SER A N 1
ATOM 3820 C CA . SER A 1 475 ? 23.869 -17.439 -33.881 1.00 35.50 475 SER A CA 1
ATOM 3821 C C . SER A 1 475 ? 22.921 -17.898 -34.988 1.00 35.50 475 SER A C 1
ATOM 3823 O O . SER A 1 475 ? 22.999 -17.473 -36.138 1.00 35.50 475 SER A O 1
ATOM 3825 N N . ASP A 1 476 ? 21.985 -18.773 -34.621 1.00 35.69 476 ASP A N 1
ATOM 3826 C CA . ASP A 1 476 ? 20.846 -19.097 -35.475 1.00 35.69 476 ASP A CA 1
ATOM 3827 C C . ASP A 1 476 ? 19.768 -18.013 -35.306 1.00 35.69 476 ASP A C 1
ATOM 3829 O O . ASP A 1 476 ? 19.119 -17.865 -34.264 1.00 35.69 476 ASP A O 1
ATOM 3833 N N . ALA A 1 477 ? 19.631 -17.194 -36.345 1.00 36.41 477 ALA A N 1
ATOM 3834 C CA . ALA A 1 477 ? 18.598 -16.184 -36.487 1.00 36.41 477 ALA A CA 1
ATOM 3835 C C . ALA A 1 477 ? 17.232 -16.852 -36.712 1.00 36.41 477 ALA A C 1
ATOM 3837 O O . ALA A 1 477 ? 17.079 -17.684 -37.605 1.00 36.41 477 ALA A O 1
ATOM 3838 N N . TRP A 1 478 ? 16.205 -16.443 -35.959 1.00 39.69 478 TRP A N 1
ATOM 3839 C CA . TRP A 1 478 ? 14.828 -16.870 -36.221 1.00 39.69 478 TRP A CA 1
ATOM 3840 C C . TRP A 1 478 ? 13.869 -15.678 -36.312 1.00 39.69 478 TRP A C 1
ATOM 3842 O O . TRP A 1 478 ? 13.562 -15.019 -35.317 1.00 39.69 478 TRP A O 1
ATOM 3852 N N . GLU A 1 479 ? 13.382 -15.425 -37.528 1.00 39.94 479 GLU A N 1
ATOM 3853 C CA . GLU A 1 479 ? 12.273 -14.522 -37.857 1.00 39.94 479 GLU A CA 1
ATOM 3854 C C . GLU A 1 479 ? 10.974 -15.320 -38.118 1.00 39.94 479 GLU A C 1
ATOM 3856 O O . GLU A 1 479 ? 11.030 -16.480 -38.538 1.00 39.94 479 GLU A O 1
ATOM 3861 N N . PRO A 1 480 ? 9.777 -14.737 -37.887 1.00 37.09 480 PRO A N 1
ATOM 3862 C CA . PRO A 1 480 ? 8.516 -15.477 -37.919 1.00 37.09 480 PRO A CA 1
ATOM 3863 C C . PRO A 1 480 ? 7.983 -15.695 -39.352 1.00 37.09 480 PRO A C 1
ATOM 3865 O O . PRO A 1 480 ? 8.085 -14.801 -40.195 1.00 37.09 480 PRO A O 1
ATOM 3868 N N . PRO A 1 481 ? 7.318 -16.831 -39.649 1.00 36.91 481 PRO A N 1
ATOM 3869 C CA . PRO A 1 481 ? 6.882 -17.129 -41.010 1.00 36.91 481 PRO A CA 1
ATOM 3870 C C . PRO A 1 481 ? 5.595 -16.389 -41.410 1.00 36.91 481 PRO A C 1
ATOM 3872 O O . PRO A 1 481 ? 4.535 -16.543 -40.801 1.00 36.91 481 PRO A O 1
ATOM 3875 N N . GLN A 1 482 ? 5.675 -15.654 -42.524 1.00 36.62 482 GLN A N 1
ATOM 3876 C CA . GLN A 1 482 ? 4.535 -15.233 -43.339 1.00 36.62 482 GLN A CA 1
ATOM 3877 C C . GLN A 1 482 ? 4.199 -16.304 -44.388 1.00 36.62 482 GLN A C 1
ATOM 3879 O O . GLN A 1 482 ? 4.894 -16.452 -45.385 1.00 36.62 482 GLN A O 1
ATOM 3884 N N . SER A 1 483 ? 3.095 -17.020 -44.193 1.00 33.34 483 SER A N 1
ATOM 3885 C CA . SER A 1 483 ? 2.212 -17.581 -45.234 1.00 33.34 483 SER A CA 1
ATOM 3886 C C . SER A 1 483 ? 1.008 -18.182 -44.482 1.00 33.34 483 SER A C 1
ATOM 3888 O O . SER A 1 483 ? 1.177 -18.756 -43.418 1.00 33.34 483 SER A O 1
ATOM 3890 N N . VAL A 1 484 ? -0.262 -18.021 -44.848 1.00 38.19 484 VAL A N 1
ATOM 3891 C CA . VAL A 1 484 ? -0.876 -18.107 -46.169 1.00 38.19 484 VAL A CA 1
ATOM 3892 C C . VAL A 1 484 ? -2.145 -17.242 -46.182 1.00 38.19 484 VAL A C 1
ATOM 3894 O O . VAL A 1 484 ? -3.075 -17.448 -45.405 1.00 38.19 484 VAL A O 1
ATOM 3897 N N . ARG A 1 485 ? -2.206 -16.305 -47.134 1.00 35.16 485 ARG A N 1
ATOM 3898 C CA . ARG A 1 485 ? -3.455 -15.747 -47.667 1.00 35.16 485 ARG A CA 1
ATOM 3899 C C . ARG A 1 485 ? -4.207 -16.845 -48.430 1.00 35.16 485 ARG A C 1
ATOM 3901 O O . ARG A 1 485 ? -3.645 -17.386 -49.375 1.00 35.16 485 ARG A O 1
ATOM 3908 N N . LYS A 1 486 ? -5.473 -17.097 -48.088 1.00 35.34 486 LYS A N 1
ATOM 3909 C CA . LYS A 1 486 ? -6.541 -17.596 -48.985 1.00 35.34 486 LYS A CA 1
ATOM 3910 C C . LYS A 1 486 ? -7.889 -17.161 -48.390 1.00 35.34 486 LYS A C 1
ATOM 3912 O O . LYS A 1 486 ? -8.245 -17.575 -47.299 1.00 35.34 486 LYS A O 1
ATOM 3917 N N . THR A 1 487 ? -8.477 -16.084 -48.912 1.00 33.53 487 THR A N 1
ATOM 3918 C CA . THR A 1 487 ? -9.650 -16.105 -49.814 1.00 33.53 487 THR A CA 1
ATOM 3919 C C . THR A 1 487 ? -10.902 -16.754 -49.215 1.00 33.53 487 THR A C 1
ATOM 3921 O O . THR A 1 487 ? -11.089 -17.961 -49.336 1.00 33.53 487 THR A O 1
ATOM 3924 N N . LEU A 1 488 ? -11.809 -15.920 -48.701 1.00 32.75 488 LEU A N 1
ATOM 3925 C CA . LEU A 1 488 ? -13.253 -16.127 -48.821 1.00 32.75 488 LEU A CA 1
ATOM 3926 C C . LEU A 1 488 ? -13.879 -14.811 -49.297 1.00 32.75 488 LEU A C 1
ATOM 3928 O O . LEU A 1 488 ? -13.971 -13.832 -48.566 1.00 32.75 488 LEU A O 1
ATOM 3932 N N . SER A 1 489 ? -14.210 -14.804 -50.583 1.00 34.22 489 SER A N 1
ATOM 3933 C CA . SER A 1 489 ? -15.162 -13.915 -51.244 1.00 34.22 489 SER A CA 1
ATOM 3934 C C . SER A 1 489 ? -16.595 -14.303 -50.874 1.00 34.22 489 SER A C 1
ATOM 3936 O O . SER A 1 489 ? -16.827 -15.496 -50.684 1.00 34.22 489 SER A O 1
ATOM 3938 N N . VAL A 1 490 ? -17.506 -13.315 -50.907 1.00 34.59 490 VAL A N 1
ATOM 3939 C CA . VAL A 1 490 ? -18.993 -13.339 -51.032 1.00 34.59 490 VAL A CA 1
ATOM 3940 C C . VAL A 1 490 ? -19.575 -12.416 -49.951 1.00 34.59 490 VAL A C 1
ATOM 3942 O O . VAL A 1 490 ? -19.275 -12.621 -48.785 1.00 34.59 490 VAL A O 1
ATOM 3945 N N . THR A 1 491 ? -20.397 -11.389 -50.171 1.00 36.00 491 THR A N 1
ATOM 3946 C CA . THR A 1 491 ? -21.004 -10.676 -51.316 1.00 36.00 491 THR A CA 1
ATOM 3947 C C . THR A 1 491 ? -21.730 -9.488 -50.662 1.00 36.00 491 THR A C 1
ATOM 3949 O O . THR A 1 491 ? -22.471 -9.719 -49.709 1.00 36.00 491 THR A O 1
ATOM 3952 N N . GLU A 1 492 ? -21.592 -8.264 -51.171 1.00 36.25 492 GLU A N 1
ATOM 3953 C CA . GLU A 1 492 ? -22.544 -7.175 -50.900 1.00 36.25 492 GLU A CA 1
ATOM 3954 C C . GLU A 1 492 ? -23.228 -6.788 -52.212 1.00 36.25 492 GLU A C 1
ATOM 3956 O O . GLU A 1 492 ? -22.572 -6.634 -53.244 1.00 36.25 492 GLU A O 1
ATOM 3961 N N . GLY A 1 493 ? -24.551 -6.650 -52.155 1.00 47.53 493 GLY A N 1
ATOM 3962 C CA . GLY A 1 493 ? -25.388 -6.161 -53.239 1.00 47.53 493 GLY A CA 1
ATOM 3963 C C . GLY A 1 493 ? -26.863 -6.126 -52.836 1.00 47.53 493 GLY A C 1
ATOM 3964 O O . GLY A 1 493 ? -27.528 -7.149 -52.959 1.00 47.53 493 GLY A O 1
ATOM 3965 N N . GLN A 1 494 ? -27.313 -4.919 -52.460 1.00 37.12 494 GLN A N 1
ATOM 3966 C CA . GLN A 1 494 ? -28.688 -4.436 -52.203 1.00 37.12 494 GLN A CA 1
ATOM 3967 C C . GLN A 1 494 ? -29.367 -4.771 -50.873 1.00 37.12 494 GLN A C 1
ATOM 3969 O O . GLN A 1 494 ? -29.484 -5.960 -50.511 1.00 37.12 494 GLN A O 1
#

Foldseek 3Di:
DDDPPDPPWQQDADPVRDRVLLVVLQVQFQQFWKWKWAFALQEIDTDTDDDDPDPPDPPVPDDQWDALDPFKIKGKTGDPVLVVVLSVVLSVVQVVVCVVPVDGDDQVVSLLVSLVVLQCQNNDTPHGFRSMKMWMWGQDPSGIWIKIAGSNSDMDTDNMAMIYHQRVQLVVQCVVQDDHNGHPVNVVVSRVVSSVRSDDPPLDDDPVRLVVCCVVVVDDSVVNNVVSVVVVPDDDPDPDDDDDDDDDDDDDDDDDDDDDDDDDDDDDDDQDPQLVLLLLLVCLVPLDDDPVRLVVNCVRSVDDSVVSVVVSVVVVVCVVVVNCVVSVVVVVVNSDDDDDDDDDDDDDDDDDDDDDDDDDDDDDDDDDDDDDDDDQALVNLLVVVCVVPVADDPVCLVVSCVSNVHDSVVSNVLRVQLVVCVVVVHDSPDDDDDDDDDDDDDDDDDDDDDDDDDDDDDDDDDDDDDDDDDDDDDDDDDDDDDDDDDDDDDDDDD

pLDDT: mean 70.91, std 26.53, range [21.73, 98.56]

Sequence (494 aa):
MADRGYSFSLTTFSPSGKLVQIEYALAAVAAGAPSVGIKASNGVVLATEKKQKSILYDEQSVHKVEPITKHIGMVYSGMGPDYRVLLRRARKLAQQYFLVYQEPIPTGQLVQRVASVMQEYTQSGGVRPFGVSLLIAGWDEDRPYLFQSDPSGAYFAWKATAMGKNYVNGKTFLEKRYNEDLELEDAIHTAILTLKESFQKCDTPTDEELSRLRAETKLTRREIDAWFTEKRKTPVPDSSESKADGETSQKKGSQTPPGGKRLSKEKVTKKTPEQLHVLKTAFVRTQWPSTEEYDQLAEESGLPRSYIVNWFGDTRYAWKNGNLKWYFYYQSGNGGGTNGNKNRKRRIRNRGWGRTRSRKVKKHTESEKNLPIRFKSGRDILKEYYLKHKFLNEQDLDELVAKSNMSYEQVREWFAEIHRKEEMGTNPFEDKMGNEDQDEEEDESQGENETAVEEQGPALGDEDGDEEDDDTDDSDAWEPPQSVRKTLSVTEGQ

Secondary structure (DSSP, 8-state):
---------TTPPPTTS--HHHHHHHHHHHHSPPEEEEE-SS-EEEEE----S-TTS-GGG--SEEESSSSEEEEEEE-HHHHHHHHHHHHHHHHHHHHHHSSPPPHHHHHHHHHHHHHHHHHSTT-PPPSEEEEEEEEETTEEEEEEE-TTS-EEE-SEEEESTTHHHHHHHHHHH--TT--HHHHHHHHHHHHHHHS----S--HHHHHHHHHHH---HHHHHHHHHHHTTSPPP-------------------------------PPPPHHHHHHHHHHHHH-SS--HHHHHHHHHHH---HHHHHHHHHHHHHHHHTT--HHHHHHHTT----------------------------------------PPPPHHHHHHHHHHHHSS--GGGHHHHHHHHT--HHHHHHHHHHHHHHHHTTS-TT-------------------------------------------------PPP-------------

InterPro domains:
  IPR000426 Proteasome alpha-subunit, N-terminal domain [PF10584] (6-28)
  IPR000426 Proteasome alpha-subunit, N-terminal domain [PS00388] (6-28)
  IPR000426 Proteasome alpha-subunit, N-terminal domain [SM00948] (6-28)
  IPR001353 Proteasome, subunit alpha/beta [PF00227] (31-202)
  IPR001356 Homeodomain [PF00046] (269-321)
  IPR001356 Homeodomain [PS50071] (195-232)
  IPR001356 Homeodomain [PS50071] (262-322)
  IPR001356 Homeodomain [SM00389] (185-242)
  IPR001356 Homeodomain [SM00389] (264-326)
  IPR001356 Homeodomain [SM00389] (374-430)
  IPR001356 Homeodomain [cd00086] (265-321)
  IPR001356 Homeodomain [cd00086] (379-422)
  IPR009057 Homedomain-like superfamily [SSF46689] (265-333)
  IPR009057 Homedomain-like superfamily [SSF46689] (380-427)
  IPR023332 Proteasome alpha-type subunit [PS51475] (21-228)
  IPR024578 Homez, homeobox domain [PF11569] (382-416)
  IPR029055 Nucleophile aminohydrolases, N-terminal [G3DSA:3.60.20.10] (1-252)
  IPR029055 Nucleophile aminohydrolases, N-terminal [SSF56235] (5-216)
  IPR050115 Proteasome subunit alpha [PTHR11599] (10-210)